Protein 7ZRZ (pdb70)

Foldseek 3Di:
DAEWEFFQHWTWDADPVVQVCCCPPLNAHFDADAADPVDRPDDPDHDDITTDDPLRVVVCPPVPNYFYDYDVDGDDQQDDDSRHNLHDDDVSVQVNLVVVVLSVVPWHWDQDPVLPAGIFTWPDDPPPTDTAEGEHGDEPPDDDDPVVVVVSQVSCVVRVHWYWYWYDDPVSDIDIDIDYDDDD/DCVVVVVVVCVVQVVDQWDWDADDPQPAGIFTAHDDDHDPQGEETEHEWEADPPVPGDTPDPDDPVVVVSSQVRQPPHYDFYWYQYVHDTDTDHDDDDVPPPDD/DPDDDDQQDDDDDDDDDPPVVVVVSVVVNVVSPVVVVPDDDDDDPVQAWEWEDDVVVQKIWGDDDADPCVQQFWDDDPRTTIHHLLRVLLCVVVPRYFYAYPNHGDDNPVSCVVQADPVGPHDQVSLVVNVLVVVQWRWAADDLCCAWGIFIADNVCSVPAHPVDRDDTQETENEDEDPDDDDDPVVVVVRVVSRPPHWYKYWYAYPNDIDIDTDDDDPD/DCPQVVQVVLVVVCCCPPVNFPAFDWDDDVPLPWIWRWGGRDPPDAIATETEDEPVDDDDVVSVVVVQVVQCVVRVDPPDWGKHKYWYADPVSDIDIDMDTDDDPDPDD

Structure (mmCIF, N/CA/C/O backbone):
data_7ZRZ
#
_entry.id   7ZRZ
#
_cell.length_a   1.00
_cell.length_b   1.00
_cell.length_c   1.00
_cell.angle_alpha   90.00
_cell.angle_beta   90.00
_cell.angle_gamma   90.00
#
_symmetry.space_group_name_H-M   'P 1'
#
loop_
_entity.id
_entity.type
_entity.pdbx_description
1 polymer 'tRNA-splicing endonuclease subunit Sen34'
2 polymer 'tRNA-splicing endonuclease subunit Sen2'
3 polymer 'tRNA-splicing endonuclease subunit Sen54'
4 polymer 'tRNA-splicing endonuclease subunit Sen15'
5 polymer 'pre-tRNA Arg TCT 3-2'
#
loop_
_atom_site.group_PDB
_atom_site.id
_atom_site.type_symbol
_atom_site.label_atom_id
_atom_site.label_alt_id
_atom_site.label_comp_id
_atom_site.label_asym_id
_atom_site.label_entity_id
_atom_site.label_seq_id
_atom_site.pdbx_PDB_ins_code
_atom_site.Cartn_x
_atom_site.Cartn_y
_atom_site.Cartn_z
_atom_site.occupancy
_atom_site.B_iso_or_equiv
_atom_site.auth_seq_id
_atom_site.auth_comp_id
_atom_site.auth_asym_id
_atom_site.auth_atom_id
_atom_site.pdbx_PDB_model_num
ATOM 1 N N . MET A 1 1 ? 187.40200 152.88100 140.67900 1.000 37.32741 1 MET AP1 N 1
ATOM 2 C CA . MET A 1 1 ? 186.53400 151.73900 140.41900 1.000 37.32741 1 MET AP1 CA 1
ATOM 3 C C . MET A 1 1 ? 185.58500 151.49500 141.58500 1.000 37.32741 1 MET AP1 C 1
ATOM 4 O O . MET A 1 1 ? 185.98000 150.95700 142.61900 1.000 37.32741 1 MET AP1 O 1
ATOM 9 N N . LEU A 1 2 ? 184.32900 151.89500 141.41000 1.000 30.79622 2 LEU AP1 N 1
ATOM 10 C CA . LEU A 1 2 ? 183.31500 151.70500 142.43200 1.000 30.79622 2 LEU AP1 CA 1
ATOM 11 C C . LEU A 1 2 ? 182.89000 150.23900 142.49200 1.000 30.79622 2 LEU AP1 C 1
ATOM 12 O O . LEU A 1 2 ? 183.13600 149.45500 141.57200 1.000 30.79622 2 LEU AP1 O 1
ATOM 17 N N . VAL A 1 3 ? 182.24500 149.87300 143.59600 1.000 25.58458 3 VAL AP1 N 1
ATOM 18 C CA . VAL A 1 3 ? 181.88500 148.48900 143.87800 1.000 25.58458 3 VAL AP1 CA 1
ATOM 19 C C . VAL A 1 3 ? 180.37300 148.32900 143.78200 1.000 25.58458 3 VAL AP1 C 1
ATOM 20 O O . VAL A 1 3 ? 179.61200 149.18000 144.25700 1.000 25.58458 3 VAL AP1 O 1
ATOM 24 N N . VAL A 1 4 ? 179.94400 147.24500 143.14000 1.000 25.01942 4 VAL AP1 N 1
ATOM 25 C CA . VAL A 1 4 ? 178.53600 146.89000 143.01200 1.000 25.01942 4 VAL AP1 CA 1
ATOM 26 C C . VAL A 1 4 ? 178.36500 145.47300 143.53800 1.000 25.01942 4 VAL AP1 C 1
ATOM 27 O O . VAL A 1 4 ? 179.12300 144.57300 143.16100 1.000 25.01942 4 VAL AP1 O 1
ATOM 31 N N . GLU A 1 5 ? 177.37900 145.27500 144.41100 1.000 26.69005 5 GLU AP1 N 1
ATOM 32 C CA . GLU A 1 5 ? 177.12200 143.97600 145.03100 1.000 26.69005 5 GLU AP1 CA 1
ATOM 33 C C . GLU A 1 5 ? 176.03000 143.26700 144.23800 1.000 26.69005 5 GLU AP1 C 1
ATOM 34 O O . GLU A 1 5 ? 174.85100 143.61400 144.33700 1.000 26.69005 5 GLU AP1 O 1
ATOM 40 N N . VAL A 1 6 ? 176.42400 142.26400 143.45700 1.000 27.09329 6 VAL AP1 N 1
ATOM 41 C CA . VAL A 1 6 ? 175.49700 141.46000 142.66900 1.000 27.09329 6 VAL AP1 CA 1
ATOM 42 C C . VAL A 1 6 ? 175.34700 140.10100 143.34200 1.000 27.09329 6 VAL AP1 C 1
ATOM 43 O O . VAL A 1 6 ? 176.34200 139.46400 143.70700 1.000 27.09329 6 VAL AP1 O 1
ATOM 47 N N . ALA A 1 7 ? 174.09900 139.67700 143.53400 1.000 28.57397 7 ALA AP1 N 1
ATOM 48 C CA . ALA A 1 7 ? 173.80100 138.41300 144.19400 1.000 28.57397 7 ALA AP1 CA 1
ATOM 49 C C . ALA A 1 7 ? 172.34000 138.07700 143.95100 1.000 28.57397 7 ALA AP1 C 1
ATOM 50 O O . ALA A 1 7 ? 171.47500 138.94100 144.11300 1.000 28.57397 7 ALA AP1 O 1
ATOM 52 N N . ASN A 1 8 ? 172.07200 136.83000 143.56300 1.000 28.99882 8 ASN AP1 N 1
ATOM 53 C CA . ASN A 1 8 ? 170.71400 136.35300 143.29600 1.000 28.99882 8 ASN AP1 CA 1
ATOM 54 C C . ASN A 1 8 ? 170.03200 137.16000 142.19500 1.000 28.99882 8 ASN AP1 C 1
ATOM 55 O O . ASN A 1 8 ? 168.80700 137.29900 142.18200 1.000 28.99882 8 ASN AP1 O 1
ATOM 60 N N . GLY A 1 9 ? 170.81600 137.69600 141.26100 1.000 27.61936 9 GLY AP1 N 1
ATOM 61 C CA . GLY A 1 9 ? 170.25600 138.39000 140.11900 1.000 27.61936 9 GLY AP1 CA 1
ATOM 62 C C . GLY A 1 9 ? 169.83500 139.82100 140.35500 1.000 27.61936 9 GLY AP1 C 1
ATOM 63 O O . GLY A 1 9 ? 169.10000 140.37800 139.53500 1.000 27.61936 9 GLY AP1 O 1
ATOM 64 N N . ARG A 1 10 ? 170.27000 140.43900 141.45100 1.000 20.98102 10 ARG AP1 N 1
ATOM 65 C CA . ARG A 1 10 ? 169.95200 141.83000 141.74000 1.000 20.98102 10 ARG AP1 CA 1
ATOM 66 C C . ARG A 1 10 ? 171.23800 142.59800 142.00100 1.000 20.98102 10 ARG AP1 C 1
ATOM 67 O O . ARG A 1 10 ? 172.18000 142.06600 142.59500 1.000 20.98102 10 ARG AP1 O 1
ATOM 75 N N . SER A 1 11 ? 171.27400 143.84900 141.54700 1.000 15.60069 11 SER AP1 N 1
ATOM 76 C CA . SER A 1 11 ? 172.42600 144.72400 141.72200 1.000 15.60069 11 SER AP1 CA 1
ATOM 77 C C . SER A 1 11 ? 172.00600 145.91600 142.56800 1.000 15.60069 11 SER AP1 C 1
ATOM 78 O O . SER A 1 11 ? 171.09000 146.65300 142.19300 1.000 15.60069 11 SER AP1 O 1
ATOM 81 N N . LEU A 1 12 ? 172.67800 146.10700 143.70100 1.000 9.71199 12 LEU AP1 N 1
ATOM 82 C CA . LEU A 1 12 ? 172.35600 147.17700 144.63300 1.000 9.71199 12 LEU AP1 CA 1
ATOM 83 C C . LEU A 1 12 ? 173.60900 147.98000 144.94700 1.000 9.71199 12 LEU AP1 C 1
ATOM 84 O O . LEU A 1 12 ? 174.69900 147.41800 145.07900 1.000 9.71199 12 LEU AP1 O 1
ATOM 89 N N . VAL A 1 13 ? 173.44600 149.29500 145.06300 1.000 6.13508 13 VAL AP1 N 1
ATOM 90 C CA . VAL A 1 13 ? 174.52900 150.20700 145.41000 1.000 6.13508 13 VAL AP1 CA 1
ATOM 91 C C . VAL A 1 13 ? 174.20600 150.82200 146.76400 1.000 6.13508 13 VAL AP1 C 1
ATOM 92 O O . VAL A 1 13 ? 173.12900 151.39900 146.94600 1.000 6.13508 13 VAL AP1 O 1
ATOM 96 N N . TRP A 1 14 ? 175.13700 150.70000 147.70800 1.000 5.87315 14 TRP AP1 N 1
ATOM 97 C CA . TRP A 1 14 ? 174.89700 151.09900 149.08900 1.000 5.87315 14 TRP AP1 CA 1
ATOM 98 C C . TRP A 1 14 ? 175.58800 152.39100 149.49300 1.000 5.87315 14 TRP AP1 C 1
ATOM 99 O O . TRP A 1 14 ? 175.08500 153.08900 150.37400 1.000 5.87315 14 TRP AP1 O 1
ATOM 110 N N . GLY A 1 15 ? 176.72100 152.72400 148.88400 1.000 6.67011 15 GLY AP1 N 1
ATOM 111 C CA . GLY A 1 15 ? 177.40000 153.96000 149.22900 1.000 6.67011 15 GLY AP1 CA 1
ATOM 112 C C . GLY A 1 15 ? 176.65500 155.17000 148.69300 1.000 6.67011 15 GLY AP1 C 1
ATOM 113 O O . GLY A 1 15 ? 176.10100 155.15000 147.59400 1.000 6.67011 15 GLY AP1 O 1
ATOM 114 N N . ALA A 1 16 ? 176.64700 156.24000 149.48700 1.000 11.90029 16 ALA AP1 N 1
ATOM 115 C CA . ALA A 1 16 ? 175.94800 157.45700 149.09500 1.000 11.90029 16 ALA AP1 CA 1
ATOM 116 C C . ALA A 1 16 ? 176.76900 158.34100 148.16900 1.000 11.90029 16 ALA AP1 C 1
ATOM 117 O O . ALA A 1 16 ? 176.20600 159.24100 147.53900 1.000 11.90029 16 ALA AP1 O 1
ATOM 119 N N . GLU A 1 17 ? 178.07900 158.11000 148.07100 1.000 15.88751 17 GLU AP1 N 1
ATOM 120 C CA . GLU A 1 17 ? 178.93200 158.89900 147.19300 1.000 15.88751 17 GLU AP1 CA 1
ATOM 121 C C . GLU A 1 17 ? 179.21800 158.21800 145.86300 1.000 15.88751 17 GLU AP1 C 1
ATOM 122 O O . GLU A 1 17 ? 179.62100 158.89700 144.91400 1.000 15.88751 17 GLU AP1 O 1
ATOM 128 N N . ALA A 1 18 ? 179.03300 156.90000 145.77600 1.000 12.79560 18 ALA AP1 N 1
ATOM 129 C CA . ALA A 1 18 ? 179.13500 156.21500 144.49400 1.000 12.79560 18 ALA AP1 CA 1
ATOM 130 C C . ALA A 1 18 ? 177.90500 156.45300 143.63000 1.000 12.79560 18 ALA AP1 C 1
ATOM 131 O O . ALA A 1 18 ? 178.00300 156.42300 142.40000 1.000 12.79560 18 ALA AP1 O 1
ATOM 133 N N . VAL A 1 19 ? 176.74700 156.67600 144.25300 1.000 10.56884 19 VAL AP1 N 1
ATOM 134 C CA . VAL A 1 19 ? 175.53700 156.99100 143.50100 1.000 10.56884 19 VAL AP1 CA 1
ATOM 135 C C . VAL A 1 19 ? 175.67000 158.34800 142.82000 1.000 10.56884 19 VAL AP1 C 1
ATOM 136 O O . VAL A 1 19 ? 175.25700 158.52300 141.66700 1.000 10.56884 19 VAL AP1 O 1
ATOM 140 N N . GLN A 1 20 ? 176.24200 159.32900 143.52000 1.000 12.72806 20 GLN AP1 N 1
ATOM 141 C CA . GLN A 1 20 ? 176.40600 160.65800 142.94100 1.000 12.72806 20 GLN AP1 CA 1
ATOM 142 C C . GLN A 1 20 ? 177.34200 160.63000 141.74000 1.000 12.72806 20 GLN AP1 C 1
ATOM 143 O O . GLN A 1 20 ? 177.09000 161.30000 140.73300 1.000 12.72806 20 GLN AP1 O 1
ATOM 149 N N . ALA A 1 21 ? 178.43100 159.86400 141.82800 1.000 11.06595 21 ALA AP1 N 1
ATOM 150 C CA . ALA A 1 21 ? 179.37400 159.78300 140.72000 1.000 11.06595 21 ALA AP1 CA 1
ATOM 151 C C . ALA A 1 21 ? 178.80300 159.03400 139.52400 1.000 11.06595 21 ALA AP1 C 1
ATOM 152 O O . ALA A 1 21 ? 179.29200 159.21900 138.40600 1.000 11.06595 21 ALA AP1 O 1
ATOM 154 N N . LEU A 1 22 ? 177.79100 158.19200 139.73100 1.000 10.18199 22 LEU AP1 N 1
ATOM 155 C CA . LEU A 1 22 ? 177.17100 157.49700 138.61000 1.000 10.18199 22 LEU AP1 CA 1
ATOM 156 C C . LEU A 1 22 ? 176.28000 158.42600 137.79800 1.000 10.18199 22 LEU AP1 C 1
ATOM 157 O O . LEU A 1 22 ? 176.25100 158.34000 136.56600 1.000 10.18199 22 LEU AP1 O 1
ATOM 162 N N . ARG A 1 23 ? 175.54300 159.31600 138.46800 1.000 10.66029 23 ARG AP1 N 1
ATOM 163 C CA . ARG A 1 23 ? 174.57500 160.16100 137.77500 1.000 10.66029 23 ARG AP1 CA 1
ATOM 164 C C . ARG A 1 23 ? 175.24600 161.27900 136.98700 1.000 10.66029 23 ARG AP1 C 1
ATOM 165 O O . ARG A 1 23 ? 174.85200 161.56100 135.85100 1.000 10.66029 23 ARG AP1 O 1
ATOM 173 N N . GLU A 1 24 ? 176.25400 161.92500 137.56600 1.000 12.35164 24 GLU AP1 N 1
ATOM 174 C CA . GLU A 1 24 ? 176.88400 163.07200 136.92500 1.000 12.35164 24 GLU AP1 CA 1
ATOM 175 C C . GLU A 1 24 ? 177.90600 162.68800 135.86600 1.000 12.35164 24 GLU AP1 C 1
ATOM 176 O O . GLU A 1 24 ? 178.03000 163.39100 134.85700 1.000 12.35164 24 GLU AP1 O 1
ATOM 182 N N . ARG A 1 25 ? 178.64100 161.59700 136.06600 1.000 12.64163 25 ARG AP1 N 1
ATOM 183 C CA . ARG A 1 25 ? 179.76300 161.28700 135.19000 1.000 12.64163 25 ARG AP1 CA 1
ATOM 184 C C . ARG A 1 25 ? 179.38500 160.35900 134.04400 1.000 12.64163 25 ARG AP1 C 1
ATOM 185 O O . ARG A 1 25 ? 179.81800 160.58000 132.90800 1.000 12.64163 25 ARG AP1 O 1
ATOM 193 N N . LEU A 1 26 ? 178.59200 159.32300 134.30700 1.000 12.29594 26 LEU AP1 N 1
ATOM 194 C CA . LEU A 1 26 ? 178.25300 158.34100 133.28600 1.000 12.29594 26 LEU AP1 CA 1
ATOM 195 C C . LEU A 1 26 ? 176.80500 158.41800 132.82400 1.000 12.29594 26 LEU AP1 C 1
ATOM 196 O O . LEU A 1 26 ? 176.41600 157.65200 131.93600 1.000 12.29594 26 LEU AP1 O 1
ATOM 201 N N . GLY A 1 27 ? 176.00100 159.30700 133.39800 1.000 9.63453 27 GLY AP1 N 1
ATOM 202 C CA . GLY A 1 27 ? 174.63200 159.48000 132.93700 1.000 9.63453 27 GLY AP1 CA 1
ATOM 203 C C . GLY A 1 27 ? 173.76500 158.24800 133.07100 1.000 9.63453 27 GLY AP1 C 1
ATOM 204 O O . GLY A 1 27 ? 172.99600 157.93100 132.15600 1.000 9.63453 27 GLY AP1 O 1
ATOM 205 N N . VAL A 1 28 ? 173.87800 157.53900 134.19100 1.000 9.93350 28 VAL AP1 N 1
ATOM 206 C CA . VAL A 1 28 ? 173.05600 156.37100 134.48300 1.000 9.93350 28 VAL AP1 CA 1
ATOM 207 C C . VAL A 1 28 ? 172.29300 156.63900 135.77100 1.000 9.93350 28 VAL AP1 C 1
ATOM 208 O O . VAL A 1 28 ? 172.89700 156.96800 136.79800 1.000 9.93350 28 VAL AP1 O 1
ATOM 212 N N . GLY A 1 29 ? 170.97200 156.50500 135.71400 1.000 12.61299 29 GLY AP1 N 1
ATOM 213 C CA . GLY A 1 29 ? 170.11700 156.68400 136.86400 1.000 12.61299 29 GLY AP1 CA 1
ATOM 214 C C . GLY A 1 29 ? 169.77000 155.37000 137.53000 1.000 12.61299 29 GLY AP1 C 1
ATOM 215 O O . GLY A 1 29 ? 170.48800 154.37100 137.41900 1.000 12.61299 29 GLY AP1 O 1
ATOM 216 N N . GLY A 1 30 ? 168.64600 155.37100 138.23300 1.000 11.54597 30 GLY AP1 N 1
ATOM 217 C CA . GLY A 1 30 ? 168.18800 154.17000 138.90100 1.000 11.54597 30 GLY AP1 CA 1
ATOM 218 C C . GLY A 1 30 ? 167.04900 154.49000 139.83700 1.000 11.54597 30 GLY AP1 C 1
ATOM 219 O O . GLY A 1 30 ? 166.70700 155.65300 140.07200 1.000 11.54597 30 GLY AP1 O 1
ATOM 220 N N . ARG A 1 31 ? 166.46500 153.42800 140.38100 1.000 9.10927 31 ARG AP1 N 1
ATOM 221 C CA . ARG A 1 31 ? 165.32400 153.52700 141.27900 1.000 9.10927 31 ARG AP1 CA 1
ATOM 222 C C . ARG A 1 31 ? 165.74600 153.16100 142.69400 1.000 9.10927 31 ARG AP1 C 1
ATOM 223 O O . ARG A 1 31 ? 166.38500 152.12600 142.90800 1.000 9.10927 31 ARG AP1 O 1
ATOM 231 N N . THR A 1 32 ? 165.38700 154.01000 143.65300 1.000 9.11940 32 THR AP1 N 1
ATOM 232 C CA . THR A 1 32 ? 165.63200 153.72000 145.05800 1.000 9.11940 32 THR AP1 CA 1
ATOM 233 C C . THR A 1 32 ? 164.55700 152.78400 145.59800 1.000 9.11940 32 THR AP1 C 1
ATOM 234 O O . THR A 1 32 ? 163.36600 152.96200 145.32900 1.000 9.11940 32 THR AP1 O 1
ATOM 238 N N . VAL A 1 33 ? 164.98400 151.78300 146.36300 1.000 8.16000 33 VAL AP1 N 1
ATOM 239 C CA . VAL A 1 33 ? 164.07700 150.76200 146.87500 1.000 8.16000 33 VAL AP1 CA 1
ATOM 240 C C . VAL A 1 33 ? 164.03000 150.71000 148.39400 1.000 8.16000 33 VAL AP1 C 1
ATOM 241 O O . VAL A 1 33 ? 163.19600 149.97500 148.94300 1.000 8.16000 33 VAL AP1 O 1
ATOM 245 N N . GLY A 1 34 ? 164.87500 151.45500 149.09200 1.000 10.75760 34 GLY AP1 N 1
ATOM 246 C CA . GLY A 1 34 ? 164.90900 151.42400 150.53900 1.000 10.75760 34 GLY AP1 CA 1
ATOM 247 C C . GLY A 1 34 ? 163.80500 152.25900 151.15400 1.000 10.75760 34 GLY AP1 C 1
ATOM 248 O O . GLY A 1 34 ? 162.83200 152.63900 150.50000 1.000 10.75760 34 GLY AP1 O 1
ATOM 249 N N . ALA A 1 35 ? 163.96100 152.53500 152.44500 1.000 15.02398 35 ALA AP1 N 1
ATOM 250 C CA . ALA A 1 35 ? 163.02100 153.35700 153.19200 1.000 15.02398 35 ALA AP1 CA 1
ATOM 251 C C . ALA A 1 35 ? 163.76400 154.52900 153.81400 1.000 15.02398 35 ALA AP1 C 1
ATOM 252 O O . ALA A 1 35 ? 164.86400 154.36100 154.34800 1.000 15.02398 35 ALA AP1 O 1
ATOM 254 N N . LEU A 1 36 ? 163.16400 155.71300 153.74000 1.000 17.73548 36 LEU AP1 N 1
ATOM 255 C CA . LEU A 1 36 ? 163.79700 156.89600 154.30500 1.000 17.73548 36 LEU AP1 CA 1
ATOM 256 C C . LEU A 1 36 ? 163.93900 156.73900 155.81400 1.000 17.73548 36 LEU AP1 C 1
ATOM 257 O O . LEU A 1 36 ? 162.96600 156.37600 156.48800 1.000 17.73548 36 LEU AP1 O 1
ATOM 262 N N . PRO A 1 37 ? 165.12200 156.98500 156.37900 1.000 22.51148 37 PRO AP1 N 1
ATOM 263 C CA . PRO A 1 37 ? 165.24400 156.96800 157.84500 1.000 22.51148 37 PRO AP1 CA 1
ATOM 264 C C . PRO A 1 37 ? 164.36500 157.99900 158.52800 1.000 22.51148 37 PRO AP1 C 1
ATOM 265 O O . PRO A 1 37 ? 163.86500 157.74400 159.63000 1.000 22.51148 37 PRO AP1 O 1
ATOM 269 N N . ARG A 1 38 ? 164.16400 159.16100 157.90300 1.000 26.44443 38 ARG AP1 N 1
ATOM 270 C CA . ARG A 1 38 ? 163.37300 160.21700 158.52500 1.000 26.44443 38 ARG AP1 CA 1
ATOM 271 C C . ARG A 1 38 ? 161.88100 159.90600 158.48300 1.000 26.44443 38 ARG AP1 C 1
ATOM 272 O O . ARG A 1 38 ? 161.16900 160.11800 159.47200 1.000 26.44443 38 ARG AP1 O 1
ATOM 280 N N . GLY A 1 39 ? 161.39100 159.39800 157.35500 1.000 22.51130 39 GLY AP1 N 1
ATOM 281 C CA . GLY A 1 39 ? 159.97000 159.27700 157.12400 1.000 22.51130 39 GLY AP1 CA 1
ATOM 282 C C . GLY A 1 39 ? 159.47700 157.88200 156.78400 1.000 22.51130 39 GLY AP1 C 1
ATOM 283 O O . GLY A 1 39 ? 158.68800 157.70800 155.85000 1.000 22.51130 39 GLY AP1 O 1
ATOM 284 N N . PRO A 1 40 ? 159.92800 156.85200 157.51600 1.000 21.09519 40 PRO AP1 N 1
ATOM 285 C CA . PRO A 1 40 ? 159.65300 155.47800 157.07500 1.000 21.09519 40 PRO AP1 CA 1
ATOM 286 C C . PRO A 1 40 ? 158.21300 155.03600 157.29800 1.000 21.09519 40 PRO AP1 C 1
ATOM 287 O O . PRO A 1 40 ? 157.96800 153.95200 157.83300 1.000 21.09519 40 PRO AP1 O 1
ATOM 291 N N . ARG A 1 41 ? 157.25200 155.86900 156.88300 1.000 20.64990 41 ARG AP1 N 1
ATOM 292 C CA . ARG A 1 41 ? 155.84200 155.49800 156.90000 1.000 20.64990 41 ARG AP1 CA 1
ATOM 293 C C . ARG A 1 41 ? 155.12900 155.96200 155.63600 1.000 20.64990 41 ARG AP1 C 1
ATOM 294 O O . ARG A 1 41 ? 153.89400 156.01800 155.61400 1.000 20.64990 41 ARG AP1 O 1
ATOM 302 N N . GLN A 1 42 ? 155.87500 156.29500 154.58800 1.000 20.00419 42 GLN AP1 N 1
ATOM 303 C CA . GLN A 1 42 ? 155.33100 156.81600 153.34600 1.000 20.00419 42 GLN AP1 CA 1
ATOM 304 C C . GLN A 1 42 ? 155.84900 155.98100 152.18400 1.000 20.00419 42 GLN AP1 C 1
ATOM 305 O O . GLN A 1 42 ? 156.77400 155.17800 152.32700 1.000 20.00419 42 GLN AP1 O 1
ATOM 311 N N . ASN A 1 43 ? 155.24200 156.18500 151.01300 1.000 16.76505 43 ASN AP1 N 1
ATOM 312 C CA . ASN A 1 43 ? 155.63900 155.47300 149.80500 1.000 16.76505 43 ASN AP1 CA 1
ATOM 313 C C . ASN A 1 43 ? 155.99300 156.42600 148.66900 1.000 16.76505 43 ASN AP1 C 1
ATOM 314 O O . ASN A 1 43 ? 156.01700 156.01100 147.50700 1.000 16.76505 43 ASN AP1 O 1
ATOM 319 N N . SER A 1 44 ? 156.27000 157.69400 148.97800 1.000 14.98931 44 SER AP1 N 1
ATOM 320 C CA . SER A 1 44 ? 156.55300 158.69400 147.95200 1.000 14.98931 44 SER AP1 CA 1
ATOM 321 C C . SER A 1 44 ? 158.05100 158.83000 147.69200 1.000 14.98931 44 SER AP1 C 1
ATOM 322 O O . SER A 1 44 ? 158.50900 158.65100 146.56000 1.000 14.98931 44 SER AP1 O 1
ATOM 325 N N . ARG A 1 45 ? 158.82100 159.14800 148.72900 1.000 16.41997 45 ARG AP1 N 1
ATOM 326 C CA . ARG A 1 45 ? 160.26400 159.31500 148.62500 1.000 16.41997 45 ARG AP1 CA 1
ATOM 327 C C . ARG A 1 45 ? 160.95700 158.21000 149.40900 1.000 16.41997 45 ARG AP1 C 1
ATOM 328 O O . ARG A 1 45 ? 160.65700 157.99800 150.58700 1.000 16.41997 45 ARG AP1 O 1
ATOM 336 N N . LEU A 1 46 ? 161.88000 157.51400 148.75600 1.000 13.79965 46 LEU AP1 N 1
ATOM 337 C CA . LEU A 1 46 ? 162.58600 156.37900 149.33400 1.000 13.79965 46 LEU AP1 CA 1
ATOM 338 C C . LEU A 1 46 ? 164.08600 156.66600 149.37200 1.000 13.79965 46 LEU AP1 C 1
ATOM 339 O O . LEU A 1 46 ? 164.55400 157.70800 148.90900 1.000 13.79965 46 LEU AP1 O 1
ATOM 344 N N . GLY A 1 47 ? 164.84200 155.72800 149.94000 1.000 10.71739 47 GLY AP1 N 1
ATOM 345 C CA . GLY A 1 47 ? 166.27100 155.91600 150.11900 1.000 10.71739 47 GLY AP1 CA 1
ATOM 346 C C . GLY A 1 47 ? 167.12300 154.77400 149.60200 1.000 10.71739 47 GLY AP1 C 1
ATOM 347 O O . GLY A 1 47 ? 166.67200 153.97800 148.77400 1.000 10.71739 47 GLY AP1 O 1
ATOM 348 N N . LEU A 1 48 ? 168.36100 154.68600 150.08200 1.000 5.70320 48 LEU AP1 N 1
ATOM 349 C CA . LEU A 1 48 ? 169.26900 153.64300 149.63600 1.000 5.70320 48 LEU AP1 CA 1
ATOM 350 C C . LEU A 1 48 ? 168.78500 152.27600 150.11800 1.000 5.70320 48 LEU AP1 C 1
ATOM 351 O O . LEU A 1 48 ? 168.10600 152.17800 151.14300 1.000 5.70320 48 LEU AP1 O 1
ATOM 356 N N . PRO A 1 49 ? 169.12800 151.19000 149.40000 1.000 5.56665 49 PRO AP1 N 1
ATOM 357 C CA . PRO A 1 49 ? 169.99100 151.07600 148.21800 1.000 5.56665 49 PRO AP1 CA 1
ATOM 358 C C . PRO A 1 49 ? 169.32900 151.47800 146.90100 1.000 5.56665 49 PRO AP1 C 1
ATOM 359 O O . PRO A 1 49 ? 168.12100 151.69600 146.84500 1.000 5.56665 49 PRO AP1 O 1
ATOM 363 N N . LEU A 1 50 ? 170.13500 151.56900 145.84900 1.000 5.54863 50 LEU AP1 N 1
ATOM 364 C CA . LEU A 1 50 ? 169.66900 151.91100 144.51400 1.000 5.54863 50 LEU AP1 CA 1
ATOM 365 C C . LEU A 1 50 ? 169.70900 150.66300 143.64400 1.000 5.54863 50 LEU AP1 C 1
ATOM 366 O O . LEU A 1 50 ? 170.71900 149.95300 143.61900 1.000 5.54863 50 LEU AP1 O 1
ATOM 371 N N . LEU A 1 51 ? 168.61200 150.39900 142.94000 1.000 7.37074 51 LEU AP1 N 1
ATOM 372 C CA . LEU A 1 51 ? 168.48200 149.20300 142.11900 1.000 7.37074 51 LEU AP1 CA 1
ATOM 373 C C . LEU A 1 51 ? 168.91300 149.50300 140.68900 1.000 7.37074 51 LEU AP1 C 1
ATOM 374 O O . LEU A 1 51 ? 168.45200 150.47600 140.08600 1.000 7.37074 51 LEU AP1 O 1
ATOM 379 N N . LEU A 1 52 ? 169.79600 148.66600 140.15300 1.000 11.47405 52 LEU AP1 N 1
ATOM 380 C CA . LEU A 1 52 ? 170.29200 148.80200 138.79100 1.000 11.47405 52 LEU AP1 CA 1
ATOM 381 C C . LEU A 1 52 ? 169.67300 147.73300 137.90100 1.000 11.47405 52 LEU AP1 C 1
ATOM 382 O O . LEU A 1 52 ? 169.56100 146.57000 138.29900 1.000 11.47405 52 LEU AP1 O 1
ATOM 387 N N . MET A 1 53 ? 169.27100 148.13200 136.69700 1.000 14.98495 53 MET AP1 N 1
ATOM 388 C CA . MET A 1 53 ? 168.80400 147.17600 135.71100 1.000 14.98495 53 MET AP1 CA 1
ATOM 389 C C . MET A 1 53 ? 169.97100 146.31700 135.22700 1.000 14.98495 53 MET AP1 C 1
ATOM 390 O O . MET A 1 53 ? 171.12900 146.73400 135.29500 1.000 14.98495 53 MET AP1 O 1
ATOM 395 N N . PRO A 1 54 ? 169.69100 145.10100 134.74900 1.000 17.77446 54 PRO AP1 N 1
ATOM 396 C CA . PRO A 1 54 ? 170.78500 144.25500 134.23700 1.000 17.77446 54 PRO AP1 CA 1
ATOM 397 C C . PRO A 1 54 ? 171.56900 144.89200 133.10100 1.000 17.77446 54 PRO AP1 C 1
ATOM 398 O O . PRO A 1 54 ? 172.79400 144.72800 133.02900 1.000 17.77446 54 PRO AP1 O 1
ATOM 402 N N . GLU A 1 55 ? 170.89300 145.62000 132.20900 1.000 17.35989 55 GLU AP1 N 1
ATOM 403 C CA . GLU A 1 55 ? 171.59700 146.30400 131.12900 1.000 17.35989 55 GLU AP1 CA 1
ATOM 404 C C . GLU A 1 55 ? 172.53200 147.37400 131.67500 1.000 17.35989 55 GLU AP1 C 1
ATOM 405 O O . GLU A 1 55 ? 173.66500 147.51900 131.20200 1.000 17.35989 55 GLU AP1 O 1
ATOM 411 N N . GLU A 1 56 ? 172.07600 148.13100 132.67500 1.000 17.09153 56 GLU AP1 N 1
ATOM 412 C CA . GLU A 1 56 ? 172.93800 149.13100 133.29500 1.000 17.09153 56 GLU AP1 CA 1
ATOM 413 C C . GLU A 1 56 ? 174.14200 148.48000 133.96600 1.000 17.09153 56 GLU AP1 C 1
ATOM 414 O O . GLU A 1 56 ? 175.26800 148.97900 133.85700 1.000 17.09153 56 GLU AP1 O 1
ATOM 420 N N . ALA A 1 57 ? 173.92500 147.36300 134.66400 1.000 18.73756 57 ALA AP1 N 1
ATOM 421 C CA . ALA A 1 57 ? 175.03400 146.67500 135.31500 1.000 18.73756 57 ALA AP1 CA 1
ATOM 422 C C . ALA A 1 57 ? 176.05400 146.19000 134.29500 1.000 18.73756 57 ALA AP1 C 1
ATOM 423 O O . ALA A 1 57 ? 177.26400 146.34400 134.49500 1.000 18.73756 57 ALA AP1 O 1
ATOM 425 N N . ARG A 1 58 ? 175.58600 145.61800 133.18400 1.000 20.98902 58 ARG AP1 N 1
ATOM 426 C CA . ARG A 1 58 ? 176.50900 145.15500 132.15300 1.000 20.98902 58 ARG AP1 CA 1
ATOM 427 C C . ARG A 1 58 ? 177.26300 146.31900 131.51500 1.000 20.98902 58 ARG AP1 C 1
ATOM 428 O O . ARG A 1 58 ? 178.45900 146.20300 131.22000 1.000 20.98902 58 ARG AP1 O 1
ATOM 436 N N . LEU A 1 59 ? 176.57900 147.44400 131.28300 1.000 17.46715 59 LEU AP1 N 1
ATOM 437 C CA . LEU A 1 59 ? 177.23900 148.60200 130.68700 1.000 17.46715 59 LEU AP1 CA 1
ATOM 438 C C . LEU A 1 59 ? 178.31600 149.16400 131.60500 1.000 17.46715 59 LEU AP1 C 1
ATOM 439 O O . LEU A 1 59 ? 179.39800 149.54400 131.14400 1.000 17.46715 59 LEU AP1 O 1
ATOM 444 N N . LEU A 1 60 ? 178.03100 149.24500 132.90700 1.000 20.23244 60 LEU AP1 N 1
ATOM 445 C CA . LEU A 1 60 ? 179.06000 149.65200 133.86200 1.000 20.23244 60 LEU AP1 CA 1
ATOM 446 C C . LEU A 1 60 ? 180.20900 148.65200 133.90800 1.000 20.23244 60 LEU AP1 C 1
ATOM 447 O O . LEU A 1 60 ? 181.37300 149.04200 134.05400 1.000 20.23244 60 LEU AP1 O 1
ATOM 452 N N . ALA A 1 61 ? 179.90600 147.35700 133.79300 1.000 23.47971 61 ALA AP1 N 1
ATOM 453 C CA . ALA A 1 61 ? 180.95500 146.34700 133.88400 1.000 23.47971 61 ALA AP1 CA 1
ATOM 454 C C . ALA A 1 61 ? 181.90000 146.39900 132.68800 1.000 23.47971 61 ALA AP1 C 1
ATOM 455 O O . ALA A 1 61 ? 183.12400 146.38000 132.86100 1.000 23.47971 61 ALA AP1 O 1
ATOM 457 N N . GLU A 1 62 ? 181.35800 146.45700 131.46900 1.000 25.78174 62 GLU AP1 N 1
ATOM 458 C CA . GLU A 1 62 ? 182.20000 146.32100 130.28100 1.000 25.78174 62 GLU AP1 CA 1
ATOM 459 C C . GLU A 1 62 ? 183.12900 147.51500 130.09800 1.000 25.78174 62 GLU AP1 C 1
ATOM 460 O O . GLU A 1 62 ? 184.33400 147.34500 129.88100 1.000 25.78174 62 GLU AP1 O 1
ATOM 466 N N . ILE A 1 63 ? 182.59300 148.73700 130.17900 1.000 24.30729 63 ILE AP1 N 1
ATOM 467 C CA . ILE A 1 63 ? 183.37800 149.92100 129.82800 1.000 24.30729 63 ILE AP1 CA 1
ATOM 468 C C . ILE A 1 63 ? 184.42900 150.27100 130.86600 1.000 24.30729 63 ILE AP1 C 1
ATOM 469 O O . ILE A 1 63 ? 185.15400 151.25800 130.68600 1.000 24.30729 63 ILE AP1 O 1
ATOM 474 N N . GLY A 1 64 ? 184.54100 149.49800 131.94300 1.000 26.38124 64 GLY AP1 N 1
ATOM 475 C CA . GLY A 1 64 ? 185.58900 149.71000 132.92100 1.000 26.38124 64 GLY AP1 CA 1
ATOM 476 C C . GLY A 1 64 ? 185.33400 150.87100 133.85600 1.000 26.38124 64 GLY AP1 C 1
ATOM 477 O O . GLY A 1 64 ? 186.11400 151.82700 133.89700 1.000 26.38124 64 GLY AP1 O 1
ATOM 478 N N . ALA A 1 65 ? 184.25000 150.80100 134.60900 1.000 28.26326 65 ALA AP1 N 1
ATOM 479 C CA . ALA A 1 65 ? 183.91700 151.82900 135.58800 1.000 28.26326 65 ALA AP1 CA 1
ATOM 480 C C . ALA A 1 65 ? 183.67600 151.26400 136.97800 1.000 28.26326 65 ALA AP1 C 1
ATOM 481 O O . ALA A 1 65 ? 184.04000 151.90500 137.96600 1.000 28.26326 65 ALA AP1 O 1
ATOM 483 N N . VAL A 1 66 ? 183.07000 150.08000 137.08200 1.000 29.98547 66 VAL AP1 N 1
ATOM 484 C CA . VAL A 1 66 ? 182.83300 149.42300 138.35900 1.000 29.98547 66 VAL AP1 CA 1
ATOM 485 C C . VAL A 1 66 ? 183.27000 147.96900 138.24300 1.000 29.98547 66 VAL AP1 C 1
ATOM 486 O O . VAL A 1 66 ? 183.44600 147.43100 137.14800 1.000 29.98547 66 VAL AP1 O 1
ATOM 490 N N . THR A 1 67 ? 183.45000 147.33600 139.40000 1.000 29.85775 67 THR AP1 N 1
ATOM 491 C CA . THR A 1 67 ? 183.81900 145.92900 139.48400 1.000 29.85775 67 THR AP1 CA 1
ATOM 492 C C . THR A 1 67 ? 182.69400 145.17000 140.17300 1.000 29.85775 67 THR AP1 C 1
ATOM 493 O O . THR A 1 67 ? 182.29500 145.52400 141.28700 1.000 29.85775 67 THR AP1 O 1
ATOM 497 N N . LEU A 1 68 ? 182.18900 144.13100 139.51400 1.000 29.46937 68 LEU AP1 N 1
ATOM 498 C CA . LEU A 1 68 ? 181.13400 143.30800 140.08800 1.000 29.46937 68 LEU AP1 CA 1
ATOM 499 C C . LEU A 1 68 ? 181.73800 142.26600 141.02000 1.000 29.46937 68 LEU AP1 C 1
ATOM 500 O O . LEU A 1 68 ? 182.70000 141.58100 140.65900 1.000 29.46937 68 LEU AP1 O 1
ATOM 505 N N . VAL A 1 69 ? 181.17400 142.14800 142.22000 1.000 30.66706 69 VAL AP1 N 1
ATOM 506 C CA . VAL A 1 69 ? 181.66300 141.21600 143.22700 1.000 30.66706 69 VAL AP1 CA 1
ATOM 507 C C . VAL A 1 69 ? 180.50200 140.36600 143.72100 1.000 30.66706 69 VAL AP1 C 1
ATOM 508 O O . VAL A 1 69 ? 179.34100 140.78500 143.69000 1.000 30.66706 69 VAL AP1 O 1
ATOM 512 N N . SER A 1 70 ? 180.82700 139.16200 144.18200 1.000 32.36596 70 SER AP1 N 1
ATOM 513 C CA . SER A 1 70 ? 179.82100 138.23800 144.67700 1.000 32.36596 70 SER AP1 CA 1
ATOM 514 C C . SER A 1 70 ? 179.43900 138.58300 146.11400 1.000 32.36596 70 SER AP1 C 1
ATOM 515 O O . SER A 1 70 ? 180.06100 139.42200 146.77100 1.000 32.36596 70 SER AP1 O 1
ATOM 518 N N . ALA A 1 71 ? 178.39800 137.92100 146.60100 1.000 33.05502 71 ALA AP1 N 1
ATOM 519 C CA . ALA A 1 71 ? 177.95000 138.14500 147.96800 1.000 33.05502 71 ALA AP1 CA 1
ATOM 520 C C . ALA A 1 71 ? 178.94900 137.54200 148.94800 1.000 33.05502 71 ALA AP1 C 1
ATOM 521 O O . ALA A 1 71 ? 179.24100 136.34200 148.86900 1.000 33.05502 71 ALA AP1 O 1
ATOM 523 N N . PRO A 1 72 ? 179.49500 138.33100 149.88500 1.000 32.70455 72 PRO AP1 N 1
ATOM 524 C CA . PRO A 1 72 ? 180.45000 137.83200 150.87800 1.000 32.70455 72 PRO AP1 CA 1
ATOM 525 C C . PRO A 1 72 ? 179.76800 137.13200 152.05000 1.000 32.70455 72 PRO AP1 C 1
ATOM 526 O O . PRO A 1 72 ? 178.61300 136.72500 151.91500 1.000 32.70455 72 PRO AP1 O 1
ATOM 530 N N . ARG A 1 151 ? 185.32400 138.63600 146.02900 1.000 44.31560 198 ARG AP1 N 1
ATOM 531 C CA . ARG A 1 151 ? 185.82900 137.94600 144.84800 1.000 44.31560 198 ARG AP1 CA 1
ATOM 532 C C . ARG A 1 151 ? 185.14300 138.45200 143.58400 1.000 44.31560 198 ARG AP1 C 1
ATOM 533 O O . ARG A 1 151 ? 183.92200 138.60600 143.55600 1.000 44.31560 198 ARG AP1 O 1
ATOM 541 N N . PRO A 1 152 ? 185.92900 138.71600 142.54100 1.000 40.24458 199 PRO AP1 N 1
ATOM 542 C CA . PRO A 1 152 ? 185.34900 139.21500 141.28900 1.000 40.24458 199 PRO AP1 CA 1
ATOM 543 C C . PRO A 1 152 ? 184.41400 138.19500 140.65800 1.000 40.24458 199 PRO AP1 C 1
ATOM 544 O O . PRO A 1 152 ? 184.59600 136.98200 140.79000 1.000 40.24458 199 PRO AP1 O 1
ATOM 548 N N . LEU A 1 153 ? 183.40100 138.70600 139.96500 1.000 37.07721 200 LEU AP1 N 1
ATOM 549 C CA . LEU A 1 153 ? 182.40800 137.88800 139.28500 1.000 37.07721 200 LEU AP1 CA 1
ATOM 550 C C . LEU A 1 153 ? 182.52000 138.10800 137.78400 1.000 37.07721 200 LEU AP1 C 1
ATOM 551 O O . LEU A 1 153 ? 182.78200 139.22600 137.32900 1.000 37.07721 200 LEU AP1 O 1
ATOM 556 N N . ASP A 1 154 ? 182.32500 137.03900 137.01900 1.000 42.54408 201 ASP AP1 N 1
ATOM 557 C CA . ASP A 1 154 ? 182.37500 137.08900 135.56400 1.000 42.54408 201 ASP AP1 CA 1
ATOM 558 C C . ASP A 1 154 ? 180.95700 136.98500 135.02100 1.000 42.54408 201 ASP AP1 C 1
ATOM 559 O O . ASP A 1 154 ? 180.23700 136.03200 135.33500 1.000 42.54408 201 ASP AP1 O 1
ATOM 564 N N . TRP A 1 155 ? 180.56100 137.96400 134.21200 1.000 39.22121 202 TRP AP1 N 1
ATOM 565 C CA . TRP A 1 155 ? 179.22300 138.01100 133.63900 1.000 39.22121 202 TRP AP1 CA 1
ATOM 566 C C . TRP A 1 155 ? 179.12000 137.28700 132.30300 1.000 39.22121 202 TRP AP1 C 1
ATOM 567 O O . TRP A 1 155 ? 178.02400 137.22000 131.73600 1.000 39.22121 202 TRP AP1 O 1
ATOM 578 N N . ARG A 1 156 ? 180.22300 136.74700 131.78900 1.000 46.62845 203 ARG AP1 N 1
ATOM 579 C CA . ARG A 1 156 ? 180.22200 136.07100 130.49900 1.000 46.62845 203 ARG AP1 CA 1
ATOM 580 C C . ARG A 1 156 ? 179.84300 134.59900 130.59200 1.000 46.62845 203 ARG AP1 C 1
ATOM 581 O O . ARG A 1 156 ? 179.69800 133.94800 129.55200 1.000 46.62845 203 ARG AP1 O 1
ATOM 589 N N . VAL A 1 157 ? 179.67800 134.06100 131.79800 1.000 44.06989 204 VAL AP1 N 1
ATOM 590 C CA . VAL A 1 157 ? 179.31600 132.66400 132.00300 1.000 44.06989 204 VAL AP1 CA 1
ATOM 591 C C . VAL A 1 157 ? 178.05100 132.60900 132.85000 1.000 44.06989 204 VAL AP1 C 1
ATOM 592 O O . VAL A 1 157 ? 177.91800 133.35400 133.82900 1.000 44.06989 204 VAL AP1 O 1
ATOM 596 N N . GLN A 1 158 ? 177.11500 131.75100 132.45500 1.000 43.54307 205 GLN AP1 N 1
ATOM 597 C CA . GLN A 1 158 ? 175.87300 131.59700 133.20000 1.000 43.54307 205 GLN AP1 CA 1
ATOM 598 C C . GLN A 1 158 ? 176.13600 130.87700 134.51700 1.000 43.54307 205 GLN AP1 C 1
ATOM 599 O O . GLN A 1 158 ? 176.84700 129.86800 134.55500 1.000 43.54307 205 GLN AP1 O 1
ATOM 605 N N . SER A 1 159 ? 175.56200 131.39600 135.59600 1.000 42.30230 206 SER AP1 N 1
ATOM 606 C CA . SER A 1 159 ? 175.76600 130.83900 136.92800 1.000 42.30230 206 SER AP1 CA 1
ATOM 607 C C . SER A 1 159 ? 174.49300 131.06600 137.73700 1.000 42.30230 206 SER AP1 C 1
ATOM 608 O O . SER A 1 159 ? 173.43300 131.36600 137.17800 1.000 42.30230 206 SER AP1 O 1
ATOM 611 N N . LYS A 1 160 ? 174.59300 130.91200 139.05900 1.000 37.70787 207 LYS AP1 N 1
ATOM 612 C CA . LYS A 1 160 ? 173.46300 131.20600 139.93200 1.000 37.70787 207 LYS AP1 CA 1
ATOM 613 C C . LYS A 1 160 ? 173.38900 132.68600 140.28700 1.000 37.70787 207 LYS AP1 C 1
ATOM 614 O O . LYS A 1 160 ? 172.30200 133.19600 140.57800 1.000 37.70787 207 LYS AP1 O 1
ATOM 620 N N . ASP A 1 161 ? 174.52400 133.38400 140.27300 1.000 37.04411 208 ASP AP1 N 1
ATOM 621 C CA . ASP A 1 161 ? 174.56000 134.81400 140.54500 1.000 37.04411 208 ASP AP1 CA 1
ATOM 622 C C . ASP A 1 161 ? 174.38500 135.66400 139.29400 1.000 37.04411 208 ASP AP1 C 1
ATOM 623 O O . ASP A 1 161 ? 174.28000 136.89000 139.40800 1.000 37.04411 208 ASP AP1 O 1
ATOM 628 N N . TRP A 1 162 ? 174.35400 135.05200 138.11200 1.000 39.64868 209 TRP AP1 N 1
ATOM 629 C CA . TRP A 1 162 ? 174.20000 135.78700 136.85500 1.000 39.64868 209 TRP AP1 CA 1
ATOM 630 C C . TRP A 1 162 ? 173.54300 134.87700 135.82900 1.000 39.64868 209 TRP AP1 C 1
ATOM 631 O O . TRP A 1 162 ? 174.20600 134.31500 134.95000 1.000 39.64868 209 TRP AP1 O 1
ATOM 642 N N . PRO A 1 163 ? 172.22200 134.70400 135.91400 1.000 37.07069 210 PRO AP1 N 1
ATOM 643 C CA . PRO A 1 163 ? 171.53500 133.81500 134.96900 1.000 37.07069 210 PRO AP1 CA 1
ATOM 644 C C . PRO A 1 163 ? 171.09500 134.52100 133.69700 1.000 37.07069 210 PRO AP1 C 1
ATOM 645 O O . PRO A 1 163 ? 170.27800 133.98900 132.93900 1.000 37.07069 210 PRO AP1 O 1
ATOM 649 N N . HIS A 1 164 ? 171.62400 135.71700 133.45000 1.000 37.07557 211 HIS AP1 N 1
ATOM 650 C CA . HIS A 1 164 ? 171.20600 136.53100 132.31700 1.000 37.07557 211 HIS AP1 CA 1
ATOM 651 C C . HIS A 1 164 ? 171.99400 136.24500 131.04500 1.000 37.07557 211 HIS AP1 C 1
ATOM 652 O O . HIS A 1 164 ? 171.68800 136.83100 130.00200 1.000 37.07557 211 HIS AP1 O 1
ATOM 659 N N . ALA A 1 165 ? 172.98700 135.36400 131.09700 1.000 38.73058 212 ALA AP1 N 1
ATOM 660 C CA . ALA A 1 165 ? 173.82800 135.07800 129.94200 1.000 38.73058 212 ALA AP1 CA 1
ATOM 661 C C . ALA A 1 165 ? 173.21100 133.94900 129.12600 1.000 38.73058 212 ALA AP1 C 1
ATOM 662 O O . ALA A 1 165 ? 172.97600 132.85400 129.64800 1.000 38.73058 212 ALA AP1 O 1
ATOM 664 N N . GLY A 1 166 ? 172.95200 134.21500 127.84800 1.000 38.01067 213 GLY AP1 N 1
ATOM 665 C CA . GLY A 1 166 ? 172.44300 133.19600 126.95100 1.000 38.01067 213 GLY AP1 CA 1
ATOM 666 C C . GLY A 1 166 ? 170.95500 133.28000 126.68300 1.000 38.01067 213 GLY AP1 C 1
ATOM 667 O O . GLY A 1 166 ? 170.28000 132.25000 126.58500 1.000 38.01067 213 GLY AP1 O 1
ATOM 668 N N . ARG A 1 167 ? 170.42800 134.49700 126.56100 1.000 37.48560 214 ARG AP1 N 1
ATOM 669 C CA . ARG A 1 167 ? 169.02500 134.70000 126.24000 1.000 37.48560 214 ARG AP1 CA 1
ATOM 670 C C . ARG A 1 167 ? 168.89900 135.70000 125.09900 1.000 37.48560 214 ARG AP1 C 1
ATOM 671 O O . ARG A 1 167 ? 169.70800 136.63000 124.99500 1.000 37.48560 214 ARG AP1 O 1
ATOM 679 N N . PRO A 1 168 ? 167.90000 135.53700 124.22700 1.000 33.14152 215 PRO AP1 N 1
ATOM 680 C CA . PRO A 1 168 ? 167.75700 136.49100 123.11400 1.000 33.14152 215 PRO AP1 CA 1
ATOM 681 C C . PRO A 1 168 ? 167.21100 137.83900 123.54800 1.000 33.14152 215 PRO AP1 C 1
ATOM 682 O O . PRO A 1 168 ? 167.69700 138.87800 123.08200 1.000 33.14152 215 PRO AP1 O 1
ATOM 686 N N . ALA A 1 169 ? 166.20600 137.85100 124.42700 1.000 28.65351 216 ALA AP1 N 1
ATOM 687 C CA . ALA A 1 169 ? 165.58000 139.10700 124.82600 1.000 28.65351 216 ALA AP1 CA 1
ATOM 688 C C . ALA A 1 169 ? 166.55600 140.00500 125.57400 1.000 28.65351 216 ALA AP1 C 1
ATOM 689 O O . ALA A 1 169 ? 166.57400 141.22400 125.36500 1.000 28.65351 216 ALA AP1 O 1
ATOM 691 N N . HIS A 1 170 ? 167.37100 139.42500 126.46000 1.000 28.26596 217 HIS AP1 N 1
ATOM 692 C CA . HIS A 1 170 ? 168.32800 140.23300 127.20800 1.000 28.26596 217 HIS AP1 CA 1
ATOM 693 C C . HIS A 1 170 ? 169.37000 140.85300 126.28700 1.000 28.26596 217 HIS AP1 C 1
ATOM 694 O O . HIS A 1 170 ? 169.73000 142.02300 126.44800 1.000 28.26596 217 HIS AP1 O 1
ATOM 701 N N . GLU A 1 171 ? 169.87100 140.08400 125.31600 1.000 28.77065 218 GLU AP1 N 1
ATOM 702 C CA . GLU A 1 171 ? 170.83500 140.63100 124.36500 1.000 28.77065 218 GLU AP1 CA 1
ATOM 703 C C . GLU A 1 171 ? 170.20500 141.71800 123.50300 1.000 28.77065 218 GLU AP1 C 1
ATOM 704 O O . GLU A 1 171 ? 170.83700 142.74600 123.22800 1.000 28.77065 218 GLU AP1 O 1
ATOM 710 N N . LEU A 1 172 ? 168.96100 141.50400 123.06900 1.000 22.15357 219 LEU AP1 N 1
ATOM 711 C CA . LEU A 1 172 ? 168.22500 142.52400 122.32700 1.000 22.15357 219 LEU AP1 CA 1
ATOM 712 C C . LEU A 1 172 ? 168.14300 143.82600 123.12000 1.000 22.15357 219 LEU AP1 C 1
ATOM 713 O O . LEU A 1 172 ? 168.49500 144.90700 122.62100 1.000 22.15357 219 LEU AP1 O 1
ATOM 718 N N . ARG A 1 173 ? 167.68700 143.72900 124.37000 1.000 16.48969 220 ARG AP1 N 1
ATOM 719 C CA . ARG A 1 173 ? 167.52300 144.91500 125.20100 1.000 16.48969 220 ARG AP1 CA 1
ATOM 720 C C . ARG A 1 173 ? 168.86100 145.58200 125.48100 1.000 16.48969 220 ARG AP1 C 1
ATOM 721 O O . ARG A 1 173 ? 168.94900 146.81200 125.50500 1.000 16.48969 220 ARG AP1 O 1
ATOM 729 N N . TYR A 1 174 ? 169.91300 144.79100 125.70600 1.000 18.01910 221 TYR AP1 N 1
ATOM 730 C CA . TYR A 1 174 ? 171.22300 145.37400 125.97300 1.000 18.01910 221 TYR AP1 CA 1
ATOM 731 C C . TYR A 1 174 ? 171.75700 146.12200 124.76000 1.000 18.01910 221 TYR AP1 C 1
ATOM 732 O O . TYR A 1 174 ? 172.31000 147.22000 124.89600 1.000 18.01910 221 TYR AP1 O 1
ATOM 741 N N . SER A 1 175 ? 171.61100 145.54300 123.56600 1.000 15.01002 222 SER AP1 N 1
ATOM 742 C CA . SER A 1 175 ? 172.06500 146.22700 122.36100 1.000 15.01002 222 SER AP1 CA 1
ATOM 743 C C . SER A 1 175 ? 171.31700 147.53700 122.16000 1.000 15.01002 222 SER AP1 C 1
ATOM 744 O O . SER A 1 175 ? 171.93000 148.57200 121.86600 1.000 15.01002 222 SER AP1 O 1
ATOM 747 N N . ILE A 1 176 ? 169.99100 147.51800 122.33000 1.000 12.59201 223 ILE AP1 N 1
ATOM 748 C CA . ILE A 1 176 ? 169.21600 148.74500 122.15000 1.000 12.59201 223 ILE AP1 CA 1
ATOM 749 C C . ILE A 1 176 ? 169.59100 149.78100 123.20400 1.000 12.59201 223 ILE AP1 C 1
ATOM 750 O O . ILE A 1 176 ? 169.73800 150.97200 122.89700 1.000 12.59201 223 ILE AP1 O 1
ATOM 755 N N . TYR A 1 177 ? 169.75500 149.35000 124.45700 1.000 10.98996 224 TYR AP1 N 1
ATOM 756 C CA . TYR A 1 177 ? 170.12900 150.26900 125.52600 1.000 10.98996 224 TYR AP1 CA 1
ATOM 757 C C . TYR A 1 177 ? 171.47200 150.92400 125.24000 1.000 10.98996 224 TYR AP1 C 1
ATOM 758 O O . TYR A 1 177 ? 171.62200 152.13900 125.39300 1.000 10.98996 224 TYR AP1 O 1
ATOM 767 N N . ARG A 1 178 ? 172.46200 150.13200 124.82200 1.000 11.12222 225 ARG AP1 N 1
ATOM 768 C CA . ARG A 1 178 ? 173.77700 150.69300 124.52800 1.000 11.12222 225 ARG AP1 CA 1
ATOM 769 C C . ARG A 1 178 ? 173.71900 151.65400 123.34600 1.000 11.12222 225 ARG AP1 C 1
ATOM 770 O O . ARG A 1 178 ? 174.33700 152.72700 123.37700 1.000 11.12222 225 ARG AP1 O 1
ATOM 778 N N . ASP A 1 179 ? 172.97200 151.29000 122.29700 1.000 8.66568 226 ASP AP1 N 1
ATOM 779 C CA . ASP A 1 179 ? 172.87800 152.15500 121.12600 1.000 8.66568 226 ASP AP1 CA 1
ATOM 780 C C . ASP A 1 179 ? 172.23500 153.49200 121.47000 1.000 8.66568 226 ASP AP1 C 1
ATOM 781 O O . ASP A 1 179 ? 172.70900 154.54600 121.03200 1.000 8.66568 226 ASP AP1 O 1
ATOM 786 N N . LEU A 1 180 ? 171.15000 153.47200 122.24900 1.000 6.85363 227 LEU AP1 N 1
ATOM 787 C CA . LEU A 1 180 ? 170.50500 154.72600 122.62700 1.000 6.85363 227 LEU AP1 CA 1
ATOM 788 C C . LEU A 1 180 ? 171.34700 155.51600 123.62100 1.000 6.85363 227 LEU AP1 C 1
ATOM 789 O O . LEU A 1 180 ? 171.34200 156.75000 123.58700 1.000 6.85363 227 LEU AP1 O 1
ATOM 794 N N . TRP A 1 181 ? 172.07500 154.83100 124.50600 1.000 7.97187 228 TRP AP1 N 1
ATOM 795 C CA . TRP A 1 181 ? 172.89800 155.52100 125.49200 1.000 7.97187 228 TRP AP1 CA 1
ATOM 796 C C . TRP A 1 181 ? 174.07200 156.23600 124.83700 1.000 7.97187 228 TRP AP1 C 1
ATOM 797 O O . TRP A 1 181 ? 174.44900 157.33400 125.26300 1.000 7.97187 228 TRP AP1 O 1
ATOM 808 N N . GLU A 1 182 ? 174.66400 155.63200 123.80300 1.000 7.33693 229 GLU AP1 N 1
ATOM 809 C CA . GLU A 1 182 ? 175.81300 156.25700 123.15100 1.000 7.33693 229 GLU AP1 CA 1
ATOM 810 C C . GLU A 1 182 ? 175.44900 157.58800 122.50300 1.000 7.33693 229 GLU AP1 C 1
ATOM 811 O O . GLU A 1 182 ? 176.31400 158.45700 122.35000 1.000 7.33693 229 GLU AP1 O 1
ATOM 817 N N . ARG A 1 183 ? 174.18400 157.77100 122.11800 1.000 7.61286 230 ARG AP1 N 1
ATOM 818 C CA . ARG A 1 183 ? 173.76900 159.01500 121.47700 1.000 7.61286 230 ARG AP1 CA 1
ATOM 819 C C . ARG A 1 183 ? 173.66400 160.17700 122.45700 1.000 7.61286 230 ARG AP1 C 1
ATOM 820 O O . ARG A 1 183 ? 173.82800 161.33000 122.04700 1.000 7.61286 230 ARG AP1 O 1
ATOM 828 N N . GLY A 1 184 ? 173.38800 159.90900 123.73100 1.000 9.50510 231 GLY AP1 N 1
ATOM 829 C CA . GLY A 1 184 ? 173.32200 160.96500 124.72100 1.000 9.50510 231 GLY AP1 CA 1
ATOM 830 C C . GLY A 1 184 ? 171.96300 161.12800 125.36900 1.000 9.50510 231 GLY AP1 C 1
ATOM 831 O O . GLY A 1 184 ? 171.60900 162.22600 125.80800 1.000 9.50510 231 GLY AP1 O 1
ATOM 832 N N . PHE A 1 185 ? 171.19600 160.04700 125.44200 1.000 5.58809 232 PHE AP1 N 1
ATOM 833 C CA . PHE A 1 185 ? 169.86700 160.06700 126.03200 1.000 5.58809 232 PHE AP1 CA 1
ATOM 834 C C . PHE A 1 185 ? 169.89100 159.49900 127.44700 1.000 5.58809 232 PHE AP1 C 1
ATOM 835 O O . PHE A 1 185 ? 170.76100 158.70600 127.81200 1.000 5.58809 232 PHE AP1 O 1
ATOM 843 N N . PHE A 1 186 ? 168.91700 159.92700 128.24500 1.000 5.10463 233 PHE AP1 N 1
ATOM 844 C CA . PHE A 1 186 ? 168.62900 159.30700 129.52900 1.000 5.10463 233 PHE AP1 CA 1
ATOM 845 C C . PHE A 1 186 ? 167.52600 158.26900 129.35000 1.000 5.10463 233 PHE AP1 C 1
ATOM 846 O O . PHE A 1 186 ? 166.66000 158.40300 128.48300 1.000 5.10463 233 PHE AP1 O 1
ATOM 854 N N . LEU A 1 187 ? 167.56800 157.22300 130.17100 1.000 4.02984 234 LEU AP1 N 1
ATOM 855 C CA . LEU A 1 187 ? 166.71400 156.06100 129.97600 1.000 4.02984 234 LEU AP1 CA 1
ATOM 856 C C . LEU A 1 187 ? 166.07800 155.63600 131.29200 1.000 4.02984 234 LEU AP1 C 1
ATOM 857 O O . LEU A 1 187 ? 166.61900 155.88600 132.37200 1.000 4.02984 234 LEU AP1 O 1
ATOM 862 N N . SER A 1 188 ? 164.92000 154.98700 131.18800 1.000 5.49412 235 SER AP1 N 1
ATOM 863 C CA . SER A 1 188 ? 164.13900 154.59200 132.35200 1.000 5.49412 235 SER AP1 CA 1
ATOM 864 C C . SER A 1 188 ? 163.14500 153.51800 131.93200 1.000 5.49412 235 SER AP1 C 1
ATOM 865 O O . SER A 1 188 ? 163.00900 153.20000 130.74900 1.000 5.49412 235 SER AP1 O 1
ATOM 868 N N . ALA A 1 189 ? 162.44800 152.96300 132.92000 1.000 7.77366 236 ALA AP1 N 1
ATOM 869 C CA . ALA A 1 189 ? 161.50300 151.87900 132.69400 1.000 7.77366 236 ALA AP1 CA 1
ATOM 870 C C . ALA A 1 189 ? 160.12000 152.42100 132.35200 1.000 7.77366 236 ALA AP1 C 1
ATOM 871 O O . ALA A 1 189 ? 159.69500 153.46100 132.86200 1.000 7.77366 236 ALA AP1 O 1
ATOM 873 N N . ALA A 1 190 ? 159.41200 151.69800 131.48400 1.000 6.29583 237 ALA AP1 N 1
ATOM 874 C CA . ALA A 1 190 ? 158.12700 152.13400 130.94200 1.000 6.29583 237 ALA AP1 CA 1
ATOM 875 C C . ALA A 1 190 ? 157.10900 151.00400 130.97400 1.000 6.29583 237 ALA AP1 C 1
ATOM 876 O O . ALA A 1 190 ? 156.43600 150.71300 129.98400 1.000 6.29583 237 ALA AP1 O 1
ATOM 878 N N . GLY A 1 191 ? 156.98600 150.33700 132.12200 1.000 8.73172 238 GLY AP1 N 1
ATOM 879 C CA . GLY A 1 191 ? 156.00600 149.26900 132.24100 1.000 8.73172 238 GLY AP1 CA 1
ATOM 880 C C . GLY A 1 191 ? 154.57300 149.76700 132.20900 1.000 8.73172 238 GLY AP1 C 1
ATOM 881 O O . GLY A 1 191 ? 153.70500 149.14600 131.58900 1.000 8.73172 238 GLY AP1 O 1
ATOM 882 N N . LYS A 1 192 ? 154.30300 150.89100 132.87900 1.000 5.26637 239 LYS AP1 N 1
ATOM 883 C CA . LYS A 1 192 ? 152.94600 151.42400 132.95100 1.000 5.26637 239 LYS AP1 CA 1
ATOM 884 C C . LYS A 1 192 ? 152.45400 151.96800 131.61800 1.000 5.26637 239 LYS AP1 C 1
ATOM 885 O O . LYS A 1 192 ? 151.24000 152.07000 131.41600 1.000 5.26637 239 LYS AP1 O 1
ATOM 891 N N . PHE A 1 193 ? 153.36000 152.32800 130.71200 1.000 4.48429 240 PHE AP1 N 1
ATOM 892 C CA . PHE A 1 193 ? 153.00100 152.91400 129.42900 1.000 4.48429 240 PHE AP1 CA 1
ATOM 893 C C . PHE A 1 193 ? 153.01300 151.90100 128.29400 1.000 4.48429 240 PHE AP1 C 1
ATOM 894 O O . PHE A 1 193 ? 152.94300 152.29600 127.12800 1.000 4.48429 240 PHE AP1 O 1
ATOM 902 N N . GLY A 1 194 ? 153.10500 150.61300 128.60500 1.000 5.65208 241 GLY AP1 N 1
ATOM 903 C CA . GLY A 1 194 ? 153.07500 149.58200 127.58200 1.000 5.65208 241 GLY AP1 CA 1
ATOM 904 C C . GLY A 1 194 ? 154.26400 149.56900 126.64700 1.000 5.65208 241 GLY AP1 C 1
ATOM 905 O O . GLY A 1 194 ? 154.09200 149.37900 125.43700 1.000 5.65208 241 GLY AP1 O 1
ATOM 906 N N . GLY A 1 195 ? 155.46900 149.76100 127.17600 1.000 7.25840 242 GLY AP1 N 1
ATOM 907 C CA . GLY A 1 195 ? 156.66700 149.74600 126.36000 1.000 7.25840 242 GLY AP1 CA 1
ATOM 908 C C . GLY A 1 195 ? 157.84800 149.10300 127.05500 1.000 7.25840 242 GLY AP1 C 1
ATOM 909 O O . GLY A 1 195 ? 157.67800 148.38700 128.04400 1.000 7.25840 242 GLY AP1 O 1
ATOM 910 N N . ASP A 1 196 ? 159.05300 149.35000 126.54700 1.000 7.42130 243 ASP AP1 N 1
ATOM 911 C CA . ASP A 1 196 ? 160.27800 148.80800 127.12000 1.000 7.42130 243 ASP AP1 CA 1
ATOM 912 C C . ASP A 1 196 ? 161.12500 149.86500 127.81000 1.000 7.42130 243 ASP AP1 C 1
ATOM 913 O O . ASP A 1 196 ? 161.59000 149.64700 128.93200 1.000 7.42130 243 ASP AP1 O 1
ATOM 918 N N . PHE A 1 197 ? 161.33800 151.01100 127.16900 1.000 5.91804 244 PHE AP1 N 1
ATOM 919 C CA . PHE A 1 197 ? 162.16200 152.07800 127.71300 1.000 5.91804 244 PHE AP1 CA 1
ATOM 920 C C . PHE A 1 197 ? 161.44300 153.41200 127.56900 1.000 5.91804 244 PHE AP1 C 1
ATOM 921 O O . PHE A 1 197 ? 160.56900 153.58300 126.71800 1.000 5.91804 244 PHE AP1 O 1
ATOM 929 N N . LEU A 1 198 ? 161.82300 154.35800 128.42200 1.000 3.74999 245 LEU AP1 N 1
ATOM 930 C CA . LEU A 1 198 ? 161.43800 155.75500 128.28400 1.000 3.74999 245 LEU AP1 CA 1
ATOM 931 C C . LEU A 1 198 ? 162.67200 156.54800 127.88200 1.000 3.74999 245 LEU AP1 C 1
ATOM 932 O O . LEU A 1 198 ? 163.72400 156.42100 128.51300 1.000 3.74999 245 LEU AP1 O 1
ATOM 937 N N . VAL A 1 199 ? 162.54700 157.35800 126.83500 1.000 3.20001 246 VAL AP1 N 1
ATOM 938 C CA . VAL A 1 199 ? 163.67100 158.09600 126.27100 1.000 3.20001 246 VAL AP1 CA 1
ATOM 939 C C . VAL A 1 199 ? 163.49500 159.56900 126.61200 1.000 3.20001 246 VAL AP1 C 1
ATOM 940 O O . VAL A 1 199 ? 162.50900 160.19500 126.20800 1.000 3.20001 246 VAL AP1 O 1
ATOM 944 N N . TYR A 1 200 ? 164.45400 160.12200 127.35200 1.000 3.63134 247 TYR AP1 N 1
ATOM 945 C CA . TYR A 1 200 ? 164.42500 161.50600 127.79100 1.000 3.63134 247 TYR AP1 CA 1
ATOM 946 C C . TYR A 1 200 ? 165.36200 162.36000 126.94800 1.000 3.63134 247 TYR AP1 C 1
ATOM 947 O O . TYR A 1 200 ? 166.37600 161.87000 126.44600 1.000 3.63134 247 TYR AP1 O 1
ATOM 956 N N . PRO A 1 201 ? 165.05300 163.64800 126.77100 1.000 3.85528 248 PRO AP1 N 1
ATOM 957 C CA . PRO A 1 201 ? 166.03000 164.56000 126.16300 1.000 3.85528 248 PRO AP1 CA 1
ATOM 958 C C . PRO A 1 201 ? 167.08300 165.05300 127.13700 1.000 3.85528 248 PRO AP1 C 1
ATOM 959 O O . PRO A 1 201 ? 168.09000 165.62300 126.69600 1.000 3.85528 248 PRO AP1 O 1
ATOM 963 N N . GLY A 1 202 ? 166.88600 164.85300 128.42600 1.000 6.74877 249 GLY AP1 N 1
ATOM 964 C CA . GLY A 1 202 ? 167.82200 165.31400 129.43100 1.000 6.74877 249 GLY AP1 CA 1
ATOM 965 C C . GLY A 1 202 ? 167.59900 164.56800 130.72500 1.000 6.74877 249 GLY AP1 C 1
ATOM 966 O O . GLY A 1 202 ? 167.07700 163.45200 130.73300 1.000 6.74877 249 GLY AP1 O 1
ATOM 967 N N . ASP A 1 203 ? 168.00200 165.19100 131.82600 1.000 8.20662 250 ASP AP1 N 1
ATOM 968 C CA . ASP A 1 203 ? 167.85500 164.57100 133.13400 1.000 8.20662 250 ASP AP1 CA 1
ATOM 969 C C . ASP A 1 203 ? 166.37000 164.39200 133.44800 1.000 8.20662 250 ASP AP1 C 1
ATOM 970 O O . ASP A 1 203 ? 165.57500 165.30400 133.20100 1.000 8.20662 250 ASP AP1 O 1
ATOM 975 N N . PRO A 1 204 ? 165.95400 163.22900 133.96100 1.000 6.37986 251 PRO AP1 N 1
ATOM 976 C CA . PRO A 1 204 ? 164.53700 163.05400 134.32200 1.000 6.37986 251 PRO AP1 CA 1
ATOM 977 C C . PRO A 1 204 ? 164.01200 164.08600 135.30300 1.000 6.37986 251 PRO AP1 C 1
ATOM 978 O O . PRO A 1 204 ? 162.79200 164.24800 135.41000 1.000 6.37986 251 PRO AP1 O 1
ATOM 982 N N . LEU A 1 205 ? 164.88100 164.77400 136.03200 1.000 8.97903 252 LEU AP1 N 1
ATOM 983 C CA . LEU A 1 205 ? 164.47900 165.97900 136.74100 1.000 8.97903 252 LEU AP1 CA 1
ATOM 984 C C . LEU A 1 205 ? 164.47600 167.14300 135.75900 1.000 8.97903 252 LEU AP1 C 1
ATOM 985 O O . LEU A 1 205 ? 165.46100 167.36100 135.04600 1.000 8.97903 252 LEU AP1 O 1
ATOM 990 N N . ARG A 1 206 ? 163.36200 167.87600 135.71100 1.000 10.24785 253 ARG AP1 N 1
ATOM 991 C CA . ARG A 1 206 ? 163.16300 169.06400 134.87900 1.000 10.24785 253 ARG AP1 CA 1
ATOM 992 C C . ARG A 1 206 ? 162.90700 168.75800 133.40700 1.000 10.24785 253 ARG AP1 C 1
ATOM 993 O O . ARG A 1 206 ? 163.07400 169.65400 132.57700 1.000 10.24785 253 ARG AP1 O 1
ATOM 1001 N N . PHE A 1 207 ? 162.49600 167.54500 133.03500 1.000 7.81908 254 PHE AP1 N 1
ATOM 1002 C CA . PHE A 1 207 ? 162.20800 167.26900 131.63100 1.000 7.81908 254 PHE AP1 CA 1
ATOM 1003 C C . PHE A 1 207 ? 161.14300 166.18900 131.49200 1.000 7.81908 254 PHE AP1 C 1
ATOM 1004 O O . PHE A 1 207 ? 161.18400 165.17200 132.18700 1.000 7.81908 254 PHE AP1 O 1
ATOM 1012 N N . PHE A 1 208 ? 160.19700 166.41900 130.58000 1.000 5.56310 255 PHE AP1 N 1
ATOM 1013 C CA . PHE A 1 208 ? 159.21100 165.41100 130.21100 1.000 5.56310 255 PHE AP1 CA 1
ATOM 1014 C C . PHE A 1 208 ? 159.82000 164.41000 129.23700 1.000 5.56310 255 PHE AP1 C 1
ATOM 1015 O O . PHE A 1 208 ? 160.62000 164.77500 128.37200 1.000 5.56310 255 PHE AP1 O 1
ATOM 1023 N N . ALA A 1 209 ? 159.43100 163.14500 129.37200 1.000 4.63438 256 ALA AP1 N 1
ATOM 1024 C CA . ALA A 1 209 ? 159.90200 162.12100 128.44900 1.000 4.63438 256 ALA AP1 CA 1
ATOM 1025 C C . ALA A 1 209 ? 159.29500 162.33100 127.06800 1.000 4.63438 256 ALA AP1 C 1
ATOM 1026 O O . ALA A 1 209 ? 158.14700 162.76100 126.93500 1.000 4.63438 256 ALA AP1 O 1
ATOM 1028 N N . HIS A 1 210 ? 160.07300 162.02200 126.03200 1.000 5.24927 257 HIS AP1 N 1
ATOM 1029 C CA . HIS A 1 210 ? 159.66000 162.27700 124.65800 1.000 5.24927 257 HIS AP1 CA 1
ATOM 1030 C C . HIS A 1 210 ? 159.17300 161.04000 123.92200 1.000 5.24927 257 HIS AP1 C 1
ATOM 1031 O O . HIS A 1 210 ? 158.25900 161.15000 123.10000 1.000 5.24927 257 HIS AP1 O 1
ATOM 1038 N N . TYR A 1 211 ? 159.75100 159.87200 124.18600 1.000 5.10317 258 TYR AP1 N 1
ATOM 1039 C CA . TYR A 1 211 ? 159.48000 158.67900 123.40000 1.000 5.10317 258 TYR AP1 CA 1
ATOM 1040 C C . TYR A 1 211 ? 159.12200 157.51100 124.30600 1.000 5.10317 258 TYR AP1 C 1
ATOM 1041 O O . TYR A 1 211 ? 159.44800 157.49100 125.49300 1.000 5.10317 258 TYR AP1 O 1
ATOM 1050 N N . ILE A 1 212 ? 158.43500 156.53500 123.71900 1.000 4.94481 259 ILE AP1 N 1
ATOM 1051 C CA . ILE A 1 212 ? 158.18800 155.23800 124.33700 1.000 4.94481 259 ILE AP1 CA 1
ATOM 1052 C C . ILE A 1 212 ? 158.75200 154.19200 123.38800 1.000 4.94481 259 ILE AP1 C 1
ATOM 1053 O O . ILE A 1 212 ? 158.14700 153.89700 122.35100 1.000 4.94481 259 ILE AP1 O 1
ATOM 1058 N N . ALA A 1 213 ? 159.90400 153.63000 123.73700 1.000 6.31515 260 ALA AP1 N 1
ATOM 1059 C CA . ALA A 1 213 ? 160.61400 152.71400 122.85700 1.000 6.31515 260 ALA AP1 CA 1
ATOM 1060 C C . ALA A 1 213 ? 160.12100 151.28600 123.04100 1.000 6.31515 260 ALA AP1 C 1
ATOM 1061 O O . ALA A 1 213 ? 159.87000 150.84100 124.16300 1.000 6.31515 260 ALA AP1 O 1
ATOM 1063 N N . GLN A 1 214 ? 159.98300 150.57400 121.92800 1.000 13.64036 261 GLN AP1 N 1
ATOM 1064 C CA . GLN A 1 214 ? 159.58100 149.17500 121.91600 1.000 13.64036 261 GLN AP1 CA 1
ATOM 1065 C C . GLN A 1 214 ? 160.62100 148.35500 121.16800 1.000 13.64036 261 GLN AP1 C 1
ATOM 1066 O O . GLN A 1 214 ? 161.06100 148.73700 120.08000 1.000 13.64036 261 GLN AP1 O 1
ATOM 1072 N N . CYS A 1 215 ? 161.00800 147.22400 121.75100 1.000 18.13984 262 CYS AP1 N 1
ATOM 1073 C CA . CYS A 1 215 ? 162.04200 146.36000 121.19200 1.000 18.13984 262 CYS AP1 CA 1
ATOM 1074 C C . CYS A 1 215 ? 161.37300 145.19800 120.46900 1.000 18.13984 262 CYS AP1 C 1
ATOM 1075 O O . CYS A 1 215 ? 160.71100 144.36500 121.09700 1.000 18.13984 262 CYS AP1 O 1
ATOM 1078 N N . TRP A 1 216 ? 161.55200 145.14000 119.15200 1.000 21.33967 263 TRP AP1 N 1
ATOM 1079 C CA . TRP A 1 216 ? 160.95300 144.11300 118.31300 1.000 21.33967 263 TRP AP1 CA 1
ATOM 1080 C C . TRP A 1 216 ? 162.03800 143.39200 117.52700 1.000 21.33967 263 TRP AP1 C 1
ATOM 1081 O O . TRP A 1 216 ? 162.95800 144.02300 116.99900 1.000 21.33967 263 TRP AP1 O 1
ATOM 1092 N N . ALA A 1 217 ? 161.92900 142.06900 117.45300 1.000 27.14556 264 ALA AP1 N 1
ATOM 1093 C CA . ALA A 1 217 ? 162.80400 141.31200 116.57800 1.000 27.14556 264 ALA AP1 CA 1
ATOM 1094 C C . ALA A 1 217 ? 162.45700 141.61300 115.12000 1.000 27.14556 264 ALA AP1 C 1
ATOM 1095 O O . ALA A 1 217 ? 161.29500 141.86900 114.79300 1.000 27.14556 264 ALA AP1 O 1
ATOM 1097 N N . PRO A 1 218 ? 163.44900 141.60200 114.22700 1.000 31.55399 265 PRO AP1 N 1
ATOM 1098 C CA . PRO A 1 218 ? 163.18600 142.02400 112.84100 1.000 31.55399 265 PRO AP1 CA 1
ATOM 1099 C C . PRO A 1 218 ? 162.14600 141.18000 112.12300 1.000 31.55399 265 PRO AP1 C 1
ATOM 1100 O O . PRO A 1 218 ? 161.45800 141.69500 111.23400 1.000 31.55399 265 PRO AP1 O 1
ATOM 1104 N N . GLU A 1 219 ? 162.00900 139.90400 112.47200 1.000 36.39487 266 GLU AP1 N 1
ATOM 1105 C CA . GLU A 1 219 ? 161.11300 139.00100 111.76200 1.000 36.39487 266 GLU AP1 CA 1
ATOM 1106 C C . GLU A 1 219 ? 159.77200 138.80200 112.45500 1.000 36.39487 266 GLU AP1 C 1
ATOM 1107 O O . GLU A 1 219 ? 158.94900 138.02600 111.96200 1.000 36.39487 266 GLU AP1 O 1
ATOM 1113 N N . ASP A 1 220 ? 159.52700 139.47500 113.57700 1.000 31.42353 267 ASP AP1 N 1
ATOM 1114 C CA . ASP A 1 220 ? 158.24700 139.33500 114.25700 1.000 31.42353 267 ASP AP1 CA 1
ATOM 1115 C C . ASP A 1 220 ? 157.14900 140.08500 113.51200 1.000 31.42353 267 ASP AP1 C 1
ATOM 1116 O O . ASP A 1 220 ? 157.39700 141.07800 112.82600 1.000 31.42353 267 ASP AP1 O 1
ATOM 1121 N N . THR A 1 221 ? 155.92100 139.59700 113.66000 1.000 27.83087 268 THR AP1 N 1
ATOM 1122 C CA . THR A 1 221 ? 154.74300 140.24400 113.09900 1.000 27.83087 268 THR AP1 CA 1
ATOM 1123 C C . THR A 1 221 ? 154.04000 141.04000 114.18900 1.000 27.83087 268 THR AP1 C 1
ATOM 1124 O O . THR A 1 221 ? 153.75900 140.50700 115.26800 1.000 27.83087 268 THR AP1 O 1
ATOM 1128 N N . ILE A 1 222 ? 153.75800 142.30500 113.90700 1.000 24.06793 269 ILE AP1 N 1
ATOM 1129 C CA . ILE A 1 222 ? 153.12500 143.21100 114.86100 1.000 24.06793 269 ILE AP1 CA 1
ATOM 1130 C C . ILE A 1 222 ? 151.64000 143.29000 114.52200 1.000 24.06793 269 ILE AP1 C 1
ATOM 1131 O O . ILE A 1 222 ? 151.29500 143.74600 113.42200 1.000 24.06793 269 ILE AP1 O 1
ATOM 1136 N N . PRO A 1 223 ? 150.74500 142.85700 115.40700 1.000 23.82127 270 PRO AP1 N 1
ATOM 1137 C CA . PRO A 1 223 ? 149.31200 142.98000 115.12000 1.000 23.82127 270 PRO AP1 CA 1
ATOM 1138 C C . PRO A 1 223 ? 148.88500 144.43700 115.06400 1.000 23.82127 270 PRO AP1 C 1
ATOM 1139 O O . PRO A 1 223 ? 149.39100 145.28700 115.79900 1.000 23.82127 270 PRO AP1 O 1
ATOM 1143 N N . LEU A 1 224 ? 147.93400 144.72000 114.17400 1.000 20.88292 271 LEU AP1 N 1
ATOM 1144 C CA . LEU A 1 224 ? 147.48500 146.09200 113.98100 1.000 20.88292 271 LEU AP1 CA 1
ATOM 1145 C C . LEU A 1 224 ? 146.56300 146.57800 115.09000 1.000 20.88292 271 LEU AP1 C 1
ATOM 1146 O O . LEU A 1 224 ? 146.41900 147.79200 115.26600 1.000 20.88292 271 LEU AP1 O 1
ATOM 1151 N N . GLN A 1 225 ? 145.93500 145.66800 115.83700 1.000 21.63838 272 GLN AP1 N 1
ATOM 1152 C CA . GLN A 1 225 ? 145.08100 146.09300 116.94000 1.000 21.63838 272 GLN AP1 CA 1
ATOM 1153 C C . GLN A 1 225 ? 145.90000 146.60200 118.11800 1.000 21.63838 272 GLN AP1 C 1
ATOM 1154 O O . GLN A 1 225 ? 145.40800 147.41200 118.91000 1.000 21.63838 272 GLN AP1 O 1
ATOM 1160 N N . ASP A 1 226 ? 147.14400 146.14400 118.24800 1.000 22.62090 273 ASP AP1 N 1
ATOM 1161 C CA . ASP A 1 226 ? 148.01400 146.55500 119.34000 1.000 22.62090 273 ASP AP1 CA 1
ATOM 1162 C C . ASP A 1 226 ? 148.84400 147.78800 119.01300 1.000 22.62090 273 ASP AP1 C 1
ATOM 1163 O O . ASP A 1 226 ? 149.55300 148.28700 119.89300 1.000 22.62090 273 ASP AP1 O 1
ATOM 1168 N N . LEU A 1 227 ? 148.78400 148.28400 117.77700 1.000 17.13436 274 LEU AP1 N 1
ATOM 1169 C CA . LEU A 1 227 ? 149.43700 149.53800 117.42300 1.000 17.13436 274 LEU AP1 CA 1
ATOM 1170 C C . LEU A 1 227 ? 148.51600 150.73800 117.59100 1.000 17.13436 274 LEU AP1 C 1
ATOM 1171 O O . LEU A 1 227 ? 148.98600 151.82800 117.94400 1.000 17.13436 274 LEU AP1 O 1
ATOM 1176 N N . VAL A 1 228 ? 147.21500 150.55700 117.35300 1.000 15.28661 275 VAL AP1 N 1
ATOM 1177 C CA . VAL A 1 228 ? 146.26000 151.64900 117.52200 1.000 15.28661 275 VAL AP1 CA 1
ATOM 1178 C C . VAL A 1 228 ? 146.17700 152.06600 118.98500 1.000 15.28661 275 VAL AP1 C 1
ATOM 1179 O O . VAL A 1 228 ? 146.09400 153.25900 119.30100 1.000 15.28661 275 VAL AP1 O 1
ATOM 1183 N N . ALA A 1 229 ? 146.18500 151.09400 119.90000 1.000 13.13077 276 ALA AP1 N 1
ATOM 1184 C CA . ALA A 1 229 ? 146.15900 151.42100 121.32300 1.000 13.13077 276 ALA AP1 CA 1
ATOM 1185 C C . ALA A 1 229 ? 147.40800 152.19000 121.73500 1.000 13.13077 276 ALA AP1 C 1
ATOM 1186 O O . ALA A 1 229 ? 147.32700 153.15500 122.50500 1.000 13.13077 276 ALA AP1 O 1
ATOM 1188 N N . ALA A 1 230 ? 148.57300 151.77900 121.22900 1.000 13.52520 277 ALA AP1 N 1
ATOM 1189 C CA . ALA A 1 230 ? 149.80600 152.49600 121.53400 1.000 13.52520 277 ALA AP1 CA 1
ATOM 1190 C C . ALA A 1 230 ? 149.76800 153.91700 120.98900 1.000 13.52520 277 ALA AP1 C 1
ATOM 1191 O O . ALA A 1 230 ? 150.18600 154.86300 121.66800 1.000 13.52520 277 ALA AP1 O 1
ATOM 1193 N N . GLY A 1 231 ? 149.26700 154.08900 119.76400 1.000 12.93791 278 GLY AP1 N 1
ATOM 1194 C CA . GLY A 1 231 ? 149.15900 155.42500 119.20100 1.000 12.93791 278 GLY AP1 CA 1
ATOM 1195 C C . GLY A 1 231 ? 148.20200 156.31200 119.97300 1.000 12.93791 278 GLY AP1 C 1
ATOM 1196 O O . GLY A 1 231 ? 148.47400 157.49500 120.19100 1.000 12.93791 278 GLY AP1 O 1
ATOM 1197 N N . ARG A 1 232 ? 147.06700 155.75400 120.40000 1.000 12.82468 279 ARG AP1 N 1
ATOM 1198 C CA . ARG A 1 232 ? 146.10800 156.53000 121.17900 1.000 12.82468 279 ARG AP1 CA 1
ATOM 1199 C C . ARG A 1 232 ? 146.67900 156.91800 122.53700 1.000 12.82468 279 ARG AP1 C 1
ATOM 1200 O O . ARG A 1 232 ? 146.48500 158.05000 122.99700 1.000 12.82468 279 ARG AP1 O 1
ATOM 1208 N N . LEU A 1 233 ? 147.38700 155.99800 123.19600 1.000 8.62450 280 LEU AP1 N 1
ATOM 1209 C CA . LEU A 1 233 ? 148.01000 156.32900 124.47300 1.000 8.62450 280 LEU AP1 CA 1
ATOM 1210 C C . LEU A 1 233 ? 149.08000 157.39900 124.29500 1.000 8.62450 280 LEU AP1 C 1
ATOM 1211 O O . LEU A 1 233 ? 149.19600 158.31500 125.11800 1.000 8.62450 280 LEU AP1 O 1
ATOM 1216 N N . GLY A 1 234 ? 149.87100 157.30400 123.22500 1.000 8.29977 281 GLY AP1 N 1
ATOM 1217 C CA . GLY A 1 234 ? 150.86200 158.33300 122.96100 1.000 8.29977 281 GLY AP1 CA 1
ATOM 1218 C C . GLY A 1 234 ? 150.23900 159.69000 122.69700 1.000 8.29977 281 GLY AP1 C 1
ATOM 1219 O O . GLY A 1 234 ? 150.75600 160.71800 123.13900 1.000 8.29977 281 GLY AP1 O 1
ATOM 1220 N N . THR A 1 235 ? 149.12500 159.71300 121.96300 1.000 9.69008 282 THR AP1 N 1
ATOM 1221 C CA . THR A 1 235 ? 148.41100 160.96500 121.73800 1.000 9.69008 282 THR AP1 CA 1
ATOM 1222 C C . THR A 1 235 ? 147.88700 161.54200 123.04700 1.000 9.69008 282 THR AP1 C 1
ATOM 1223 O O . THR A 1 235 ? 147.98900 162.75000 123.28900 1.000 9.69008 282 THR AP1 O 1
ATOM 1227 N N . SER A 1 236 ? 147.33000 160.69000 123.91000 1.000 6.67083 283 SER AP1 N 1
ATOM 1228 C CA . SER A 1 236 ? 146.75200 161.15700 125.16400 1.000 6.67083 283 SER AP1 CA 1
ATOM 1229 C C . SER A 1 236 ? 147.80400 161.59300 126.17500 1.000 6.67083 283 SER AP1 C 1
ATOM 1230 O O . SER A 1 236 ? 147.49600 162.39400 127.06200 1.000 6.67083 283 SER AP1 O 1
ATOM 1233 N N . VAL A 1 237 ? 149.03000 161.08500 126.06900 1.000 5.45835 284 VAL AP1 N 1
ATOM 1234 C CA . VAL A 1 237 ? 150.09300 161.42000 127.01300 1.000 5.45835 284 VAL AP1 CA 1
ATOM 1235 C C . VAL A 1 237 ? 151.10800 162.39400 126.41400 1.000 5.45835 284 VAL AP1 C 1
ATOM 1236 O O . VAL A 1 237 ? 151.93600 162.94400 127.15900 1.000 5.45835 284 VAL AP1 O 1
ATOM 1240 N N . ARG A 1 238 ? 151.01400 162.68700 125.11200 1.000 6.90791 285 ARG AP1 N 1
ATOM 1241 C CA . ARG A 1 238 ? 151.95100 163.55300 124.38500 1.000 6.90791 285 ARG AP1 CA 1
ATOM 1242 C C . ARG A 1 238 ? 153.33800 162.91500 124.28700 1.000 6.90791 285 ARG AP1 C 1
ATOM 1243 O O . ARG A 1 238 ? 154.35000 163.52200 124.63300 1.000 6.90791 285 ARG AP1 O 1
ATOM 1251 N N . LYS A 1 239 ? 153.37200 161.68000 123.79400 1.000 5.60421 286 LYS AP1 N 1
ATOM 1252 C CA . LYS A 1 239 ? 154.61000 160.95600 123.56200 1.000 5.60421 286 LYS AP1 CA 1
ATOM 1253 C C . LYS A 1 239 ? 154.55800 160.29800 122.19200 1.000 5.60421 286 LYS AP1 C 1
ATOM 1254 O O . LYS A 1 239 ? 153.48100 160.02900 121.65600 1.000 5.60421 286 LYS AP1 O 1
ATOM 1260 N N . THR A 1 240 ? 155.73300 160.04600 121.62600 1.000 7.51891 287 THR AP1 N 1
ATOM 1261 C CA . THR A 1 240 ? 155.86100 159.40100 120.32900 1.000 7.51891 287 THR AP1 CA 1
ATOM 1262 C C . THR A 1 240 ? 156.35100 157.97000 120.51200 1.000 7.51891 287 THR AP1 C 1
ATOM 1263 O O . THR A 1 240 ? 157.08900 157.66600 121.45100 1.000 7.51891 287 THR AP1 O 1
ATOM 1267 N N . LEU A 1 241 ? 155.93200 157.09000 119.60800 1.000 6.58531 288 LEU AP1 N 1
ATOM 1268 C CA . LEU A 1 241 ? 156.27000 155.67500 119.67500 1.000 6.58531 288 LEU AP1 CA 1
ATOM 1269 C C . LEU A 1 241 ? 157.46600 155.38000 118.77800 1.000 6.58531 288 LEU AP1 C 1
ATOM 1270 O O . LEU A 1 241 ? 157.50700 155.81900 117.62500 1.000 6.58531 288 LEU AP1 O 1
ATOM 1275 N N . LEU A 1 242 ? 158.43300 154.64000 119.31200 1.000 7.39964 289 LEU AP1 N 1
ATOM 1276 C CA . LEU A 1 242 ? 159.62900 154.24200 118.58500 1.000 7.39964 289 LEU AP1 CA 1
ATOM 1277 C C . LEU A 1 242 ? 159.63600 152.73400 118.37700 1.000 7.39964 289 LEU AP1 C 1
ATOM 1278 O O . LEU A 1 242 ? 159.26200 151.97300 119.27200 1.000 7.39964 289 LEU AP1 O 1
ATOM 1283 N N . LEU A 1 243 ? 160.06600 152.30800 117.19400 1.000 10.92662 290 LEU AP1 N 1
ATOM 1284 C CA . LEU A 1 243 ? 160.21500 150.89800 116.86500 1.000 10.92662 290 LEU AP1 CA 1
ATOM 1285 C C . LEU A 1 243 ? 161.68800 150.60000 116.62500 1.000 10.92662 290 LEU AP1 C 1
ATOM 1286 O O . LEU A 1 243 ? 162.33100 151.25800 115.80100 1.000 10.92662 290 LEU AP1 O 1
ATOM 1291 N N . CYS A 1 244 ? 162.21800 149.61200 117.34100 1.000 15.31788 291 CYS AP1 N 1
ATOM 1292 C CA . CYS A 1 244 ? 163.63600 149.28400 117.30900 1.000 15.31788 291 CYS AP1 CA 1
ATOM 1293 C C . CYS A 1 244 ? 163.81400 147.82200 116.92700 1.000 15.31788 291 CYS AP1 C 1
ATOM 1294 O O . CYS A 1 244 ? 163.13500 146.94600 117.47300 1.000 15.31788 291 CYS AP1 O 1
ATOM 1297 N N . SER A 1 245 ? 164.72800 147.56000 115.99300 1.000 22.30004 292 SER AP1 N 1
ATOM 1298 C CA . SER A 1 245 ? 165.00100 146.20100 115.52400 1.000 22.30004 292 SER AP1 CA 1
ATOM 1299 C C . SER A 1 245 ? 166.43400 146.15100 115.01800 1.000 22.30004 292 SER AP1 C 1
ATOM 1300 O O . SER A 1 245 ? 166.72100 146.58200 113.89000 1.000 22.30004 292 SER AP1 O 1
ATOM 1303 N N . PRO A 1 246 ? 167.36500 145.62900 115.81700 1.000 26.93031 293 PRO AP1 N 1
ATOM 1304 C CA . PRO A 1 246 ? 168.77900 145.64300 115.41700 1.000 26.93031 293 PRO AP1 CA 1
ATOM 1305 C C . PRO A 1 246 ? 169.04400 144.68700 114.26400 1.000 26.93031 293 PRO AP1 C 1
ATOM 1306 O O . PRO A 1 246 ? 168.70300 143.50400 114.32400 1.000 26.93031 293 PRO AP1 O 1
ATOM 1310 N N . GLN A 1 247 ? 169.66200 145.21400 113.21100 1.000 35.97913 294 GLN AP1 N 1
ATOM 1311 C CA . GLN A 1 247 ? 170.06100 144.40000 112.08100 1.000 35.97913 294 GLN AP1 CA 1
ATOM 1312 C C . GLN A 1 247 ? 171.27400 143.54800 112.45100 1.000 35.97913 294 GLN AP1 C 1
ATOM 1313 O O . GLN A 1 247 ? 172.01700 143.87900 113.37800 1.000 35.97913 294 GLN AP1 O 1
ATOM 1319 N N . PRO A 1 248 ? 171.49500 142.43600 111.74000 1.000 40.83281 295 PRO AP1 N 1
ATOM 1320 C CA . PRO A 1 248 ? 172.64900 141.57500 112.05100 1.000 40.83281 295 PRO AP1 CA 1
ATOM 1321 C C . PRO A 1 248 ? 174.00400 142.22300 111.80300 1.000 40.83281 295 PRO AP1 C 1
ATOM 1322 O O . PRO A 1 248 ? 175.02800 141.57400 112.04300 1.000 40.83281 295 PRO AP1 O 1
ATOM 1326 N N . ASP A 1 249 ? 174.05100 143.46700 111.33400 1.000 41.97417 296 ASP AP1 N 1
ATOM 1327 C CA . ASP A 1 249 ? 175.30500 144.16500 111.08500 1.000 41.97417 296 ASP AP1 CA 1
ATOM 1328 C C . ASP A 1 249 ? 175.79300 144.96100 112.28700 1.000 41.97417 296 ASP AP1 C 1
ATOM 1329 O O . ASP A 1 249 ? 176.81200 145.65100 112.18200 1.000 41.97417 296 ASP AP1 O 1
ATOM 1334 N N . GLY A 1 250 ? 175.09900 144.88600 113.41900 1.000 37.49727 297 GLY AP1 N 1
ATOM 1335 C CA . GLY A 1 250 ? 175.47100 145.64500 114.59300 1.000 37.49727 297 GLY AP1 CA 1
ATOM 1336 C C . GLY A 1 250 ? 174.93500 147.05600 114.64700 1.000 37.49727 297 GLY AP1 C 1
ATOM 1337 O O . GLY A 1 250 ? 175.29000 147.80000 115.56900 1.000 37.49727 297 GLY AP1 O 1
ATOM 1338 N N . LYS A 1 251 ? 174.09500 147.45100 113.69400 1.000 32.07787 298 LYS AP1 N 1
ATOM 1339 C CA . LYS A 1 251 ? 173.49200 148.77500 113.66600 1.000 32.07787 298 LYS AP1 CA 1
ATOM 1340 C C . LYS A 1 251 ? 171.98300 148.63900 113.81400 1.000 32.07787 298 LYS AP1 C 1
ATOM 1341 O O . LYS A 1 251 ? 171.38700 147.67700 113.32000 1.000 32.07787 298 LYS AP1 O 1
ATOM 1347 N N . VAL A 1 252 ? 171.37000 149.60300 114.49600 1.000 20.20538 299 VAL AP1 N 1
ATOM 1348 C CA . VAL A 1 252 ? 169.95000 149.56100 114.82500 1.000 20.20538 299 VAL AP1 CA 1
ATOM 1349 C C . VAL A 1 252 ? 169.23400 150.64800 114.03600 1.000 20.20538 299 VAL AP1 C 1
ATOM 1350 O O . VAL A 1 252 ? 169.73300 151.77300 113.91600 1.000 20.20538 299 VAL AP1 O 1
ATOM 1354 N N . VAL A 1 253 ? 168.06600 150.30800 113.49300 1.000 14.99454 300 VAL AP1 N 1
ATOM 1355 C CA . VAL A 1 253 ? 167.23900 151.23500 112.72800 1.000 14.99454 300 VAL AP1 CA 1
ATOM 1356 C C . VAL A 1 253 ? 166.01700 151.59900 113.55800 1.000 14.99454 300 VAL AP1 C 1
ATOM 1357 O O . VAL A 1 253 ? 165.47800 150.75900 114.28900 1.000 14.99454 300 VAL AP1 O 1
ATOM 1361 N N . TYR A 1 254 ? 165.58300 152.85300 113.44900 1.000 11.21352 301 TYR AP1 N 1
ATOM 1362 C CA . TYR A 1 254 ? 164.46900 153.37600 114.22600 1.000 11.21352 301 TYR AP1 CA 1
ATOM 1363 C C . TYR A 1 254 ? 163.40100 153.94800 113.30500 1.000 11.21352 301 TYR AP1 C 1
ATOM 1364 O O . TYR A 1 254 ? 163.71200 154.61400 112.31500 1.000 11.21352 301 TYR AP1 O 1
ATOM 1373 N N . THR A 1 255 ? 162.14000 153.68200 113.64100 1.000 11.13588 302 THR AP1 N 1
ATOM 1374 C CA . THR A 1 255 ? 160.99400 154.20400 112.91200 1.000 11.13588 302 THR AP1 CA 1
ATOM 1375 C C . THR A 1 255 ? 160.05600 154.88900 113.89500 1.000 11.13588 302 THR AP1 C 1
ATOM 1376 O O . THR A 1 255 ? 159.79700 154.36500 114.98100 1.000 11.13588 302 THR AP1 O 1
ATOM 1380 N N . SER A 1 256 ? 159.54900 156.05700 113.51300 1.000 13.13574 303 SER AP1 N 1
ATOM 1381 C CA . SER A 1 256 ? 158.70400 156.87200 114.37500 1.000 13.13574 303 SER AP1 CA 1
ATOM 1382 C C . SER A 1 256 ? 157.26500 156.83700 113.87700 1.000 13.13574 303 SER AP1 C 1
ATOM 1383 O O . SER A 1 256 ? 157.01000 157.04300 112.68700 1.000 13.13574 303 SER AP1 O 1
ATOM 1386 N N . LEU A 1 257 ? 156.33200 156.58300 114.79000 1.000 14.24161 304 LEU AP1 N 1
ATOM 1387 C CA . LEU A 1 257 ? 154.91100 156.50800 114.48300 1.000 14.24161 304 LEU AP1 CA 1
ATOM 1388 C C . LEU A 1 257 ? 154.15700 157.55600 115.28700 1.000 14.24161 304 LEU AP1 C 1
ATOM 1389 O O . LEU A 1 257 ? 154.44400 157.76800 116.46900 1.000 14.24161 304 LEU AP1 O 1
ATOM 1394 N N . GLN A 1 258 ? 153.19300 158.21200 114.64600 1.000 19.44340 305 GLN AP1 N 1
ATOM 1395 C CA . GLN A 1 258 ? 152.39700 159.22300 115.32500 1.000 19.44340 305 GLN AP1 CA 1
ATOM 1396 C C . GLN A 1 258 ? 151.08300 159.41200 114.58200 1.000 19.44340 305 GLN AP1 C 1
ATOM 1397 O O . GLN A 1 258 ? 150.95700 159.07100 113.40400 1.000 19.44340 305 GLN AP1 O 1
ATOM 1403 N N . TRP A 1 259 ? 150.10500 159.96400 115.29500 1.000 24.72464 306 TRP AP1 N 1
ATOM 1404 C CA . TRP A 1 259 ? 148.78800 160.22100 114.73000 1.000 24.72464 306 TRP AP1 CA 1
ATOM 1405 C C . TRP A 1 259 ? 148.81200 161.46600 113.85500 1.000 24.72464 306 TRP AP1 C 1
ATOM 1406 O O . TRP A 1 259 ? 149.37000 162.50000 114.23400 1.000 24.72464 306 TRP AP1 O 1
ATOM 1417 N N . ALA A 1 260 ? 148.20200 161.36100 112.67800 1.000 28.26449 307 ALA AP1 N 1
ATOM 1418 C CA . ALA A 1 260 ? 148.07600 162.47600 111.74900 1.000 28.26449 307 ALA AP1 CA 1
ATOM 1419 C C . ALA A 1 260 ? 146.60100 162.75800 111.51500 1.000 28.26449 307 ALA AP1 C 1
ATOM 1420 O O . ALA A 1 260 ? 145.83900 161.85100 111.16200 1.000 28.26449 307 ALA AP1 O 1
ATOM 1422 N N . SER A 1 261 ? 146.20200 164.01100 111.71100 1.000 32.41459 308 SER AP1 N 1
ATOM 1423 C CA . SER A 1 261 ? 144.81600 164.43100 111.55200 1.000 32.41459 308 SER AP1 CA 1
ATOM 1424 C C . SER A 1 261 ? 144.66800 165.17000 110.22900 1.000 32.41459 308 SER AP1 C 1
ATOM 1425 O O . SER A 1 261 ? 145.38400 166.14400 109.97300 1.000 32.41459 308 SER AP1 O 1
ATOM 1428 N N . LEU A 1 262 ? 143.74300 164.70700 109.39500 1.000 33.09963 309 LEU AP1 N 1
ATOM 1429 C CA . LEU A 1 262 ? 143.50000 165.32900 108.10000 1.000 33.09963 309 LEU AP1 CA 1
ATOM 1430 C C . LEU A 1 262 ? 142.02500 165.23600 107.72100 1.000 33.09963 309 LEU AP1 C 1
ATOM 1431 O O . LEU A 1 262 ? 141.26900 164.46200 108.30600 0.000 33.09963 309 LEU AP1 O 1
ATOM 1436 N N . PRO B 2 132 ? 138.70400 133.21400 109.09400 1.000 45.07405 337 PRO BP4 N 1
ATOM 1437 C CA . PRO B 2 132 ? 138.27500 132.25900 110.12300 1.000 45.07405 337 PRO BP4 CA 1
ATOM 1438 C C . PRO B 2 132 ? 137.61300 132.94200 111.31700 1.000 45.07405 337 PRO BP4 C 1
ATOM 1439 O O . PRO B 2 132 ? 136.83900 132.31100 112.03600 1.000 45.07405 337 PRO BP4 O 1
ATOM 1443 N N . THR B 2 133 ? 137.92100 134.22200 111.52100 1.000 44.62447 338 THR BP4 N 1
ATOM 1444 C CA . THR B 2 133 ? 137.36300 134.96900 112.64000 1.000 44.62447 338 THR BP4 CA 1
ATOM 1445 C C . THR B 2 133 ? 135.96100 135.49800 112.36200 1.000 44.62447 338 THR BP4 C 1
ATOM 1446 O O . THR B 2 133 ? 135.31700 136.01700 113.28400 1.000 44.62447 338 THR BP4 O 1
ATOM 1450 N N . PHE B 2 134 ? 135.47600 135.37400 111.12300 1.000 44.92208 339 PHE BP4 N 1
ATOM 1451 C CA . PHE B 2 134 ? 134.13600 135.85100 110.79900 1.000 44.92208 339 PHE BP4 CA 1
ATOM 1452 C C . PHE B 2 134 ? 133.07600 135.09900 111.59300 1.000 44.92208 339 PHE BP4 C 1
ATOM 1453 O O . PHE B 2 134 ? 132.12500 135.70300 112.10100 1.000 44.92208 339 PHE BP4 O 1
ATOM 1461 N N . ARG B 2 135 ? 133.23000 133.77900 111.72000 1.000 44.86629 340 ARG BP4 N 1
ATOM 1462 C CA . ARG B 2 135 ? 132.27600 132.99600 112.49800 1.000 44.86629 340 ARG BP4 CA 1
ATOM 1463 C C . ARG B 2 135 ? 132.27500 133.42200 113.96200 1.000 44.86629 340 ARG BP4 C 1
ATOM 1464 O O . ARG B 2 135 ? 131.20800 133.56800 114.57300 1.000 44.86629 340 ARG BP4 O 1
ATOM 1472 N N . THR B 2 136 ? 133.46200 133.60800 114.54700 1.000 42.64453 341 THR BP4 N 1
ATOM 1473 C CA . THR B 2 136 ? 133.54400 134.02600 115.94300 1.000 42.64453 341 THR BP4 CA 1
ATOM 1474 C C . THR B 2 136 ? 132.88900 135.38400 116.14700 1.000 42.64453 341 THR BP4 C 1
ATOM 1475 O O . THR B 2 136 ? 132.14400 135.58500 117.11600 1.000 42.64453 341 THR BP4 O 1
ATOM 1479 N N . THR B 2 137 ? 133.14200 136.32600 115.23400 1.000 41.63603 342 THR BP4 N 1
ATOM 1480 C CA . THR B 2 137 ? 132.46500 137.61600 115.30800 1.000 41.63603 342 THR BP4 CA 1
ATOM 1481 C C . THR B 2 137 ? 130.95800 137.44700 115.19300 1.000 41.63603 342 THR BP4 C 1
ATOM 1482 O O . THR B 2 137 ? 130.19400 138.16200 115.85000 1.000 41.63603 342 THR BP4 O 1
ATOM 1486 N N . TYR B 2 138 ? 130.50900 136.50000 114.36600 1.000 42.69389 343 TYR BP4 N 1
ATOM 1487 C CA . TYR B 2 138 ? 129.07600 136.30200 114.18600 1.000 42.69389 343 TYR BP4 CA 1
ATOM 1488 C C . TYR B 2 138 ? 128.42800 135.77300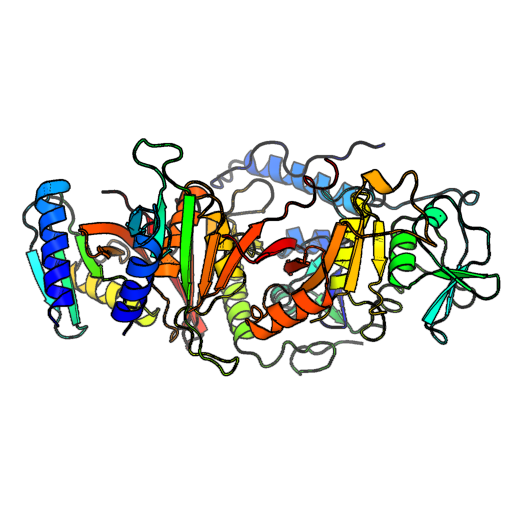 115.46200 1.000 42.69389 343 TYR BP4 C 1
ATOM 1489 O O . TYR B 2 138 ? 127.37700 136.26700 115.88600 1.000 42.69389 343 TYR BP4 O 1
ATOM 1498 N N . MET B 2 139 ? 129.03900 134.76500 116.09100 1.000 42.50384 344 MET BP4 N 1
ATOM 1499 C CA . MET B 2 139 ? 128.48400 134.28900 117.35700 1.000 42.50384 344 MET BP4 CA 1
ATOM 1500 C C . MET B 2 139 ? 128.53200 135.37300 118.42600 1.000 42.50384 344 MET BP4 C 1
ATOM 1501 O O . MET B 2 139 ? 127.59300 135.50400 119.21900 1.000 42.50384 344 MET BP4 O 1
ATOM 1506 N N . ALA B 2 140 ? 129.61000 136.16000 118.47200 1.000 40.28477 345 ALA BP4 N 1
ATOM 1507 C CA . ALA B 2 140 ? 129.67800 137.23100 119.46100 1.000 40.28477 345 ALA BP4 CA 1
ATOM 1508 C C . ALA B 2 140 ? 128.56800 138.25300 119.24400 1.000 40.28477 345 ALA BP4 C 1
ATOM 1509 O O . ALA B 2 140 ? 127.88900 138.66000 120.19700 1.000 40.28477 345 ALA BP4 O 1
ATOM 1511 N N . TYR B 2 141 ? 128.35900 138.66200 117.99100 1.000 43.97047 346 TYR BP4 N 1
ATOM 1512 C CA . TYR B 2 141 ? 127.32500 139.64400 117.68900 1.000 43.97047 346 TYR BP4 CA 1
ATOM 1513 C C . TYR B 2 141 ? 125.94100 139.10100 118.00400 1.000 43.97047 346 TYR BP4 C 1
ATOM 1514 O O . TYR B 2 141 ? 125.09300 139.82300 118.54000 1.000 43.97047 346 TYR BP4 O 1
ATOM 1523 N N . HIS B 2 142 ? 125.68800 137.83100 117.67800 1.000 44.74049 347 HIS BP4 N 1
ATOM 1524 C CA . HIS B 2 142 ? 124.37400 137.26100 117.95200 1.000 44.74049 347 HIS BP4 CA 1
ATOM 1525 C C . HIS B 2 142 ? 124.13700 137.11200 119.45000 1.000 44.74049 347 HIS BP4 C 1
ATOM 1526 O O . HIS B 2 142 ? 123.02700 137.36600 119.93400 1.000 44.74049 347 HIS BP4 O 1
ATOM 1533 N N . TYR B 2 143 ? 125.16400 136.70500 120.20200 1.000 42.20362 348 TYR BP4 N 1
ATOM 1534 C CA . TYR B 2 143 ? 125.00900 136.55200 121.64500 1.000 42.20362 348 TYR BP4 CA 1
ATOM 1535 C C . TYR B 2 143 ? 124.76800 137.89300 122.32600 1.000 42.20362 348 TYR BP4 C 1
ATOM 1536 O O . TYR B 2 143 ? 123.93900 137.98900 123.23800 1.000 42.20362 348 TYR BP4 O 1
ATOM 1545 N N . PHE B 2 144 ? 125.48400 138.93900 121.90900 1.000 41.04720 349 PHE BP4 N 1
ATOM 1546 C CA . PHE B 2 144 ? 125.24800 140.25300 122.49200 1.000 41.04720 349 PHE BP4 CA 1
ATOM 1547 C C . PHE B 2 144 ? 124.03800 140.95600 121.89000 1.000 41.04720 349 PHE BP4 C 1
ATOM 1548 O O . PHE B 2 144 ? 123.63600 142.00800 122.39900 1.000 41.04720 349 PHE BP4 O 1
ATOM 1556 N N . ARG B 2 145 ? 123.45200 140.39900 120.83100 1.000 43.14146 350 ARG BP4 N 1
ATOM 1557 C CA . ARG B 2 145 ? 122.26700 140.96000 120.19700 1.000 43.14146 350 ARG BP4 CA 1
ATOM 1558 C C . ARG B 2 145 ? 120.97300 140.43000 120.80100 1.000 43.14146 350 ARG BP4 C 1
ATOM 1559 O O . ARG B 2 145 ? 119.95000 141.12500 120.76800 1.000 43.14146 350 ARG BP4 O 1
ATOM 1567 N N . SER B 2 146 ? 121.00300 139.22200 121.37000 1.000 41.02780 351 SER BP4 N 1
ATOM 1568 C CA . SER B 2 146 ? 119.79100 138.62600 121.92400 1.000 41.02780 351 SER BP4 CA 1
ATOM 1569 C C . SER B 2 146 ? 119.23900 139.45200 123.07900 1.000 41.02780 351 SER BP4 C 1
ATOM 1570 O O . SER B 2 146 ? 118.02200 139.63200 123.19600 1.000 41.02780 351 SER BP4 O 1
ATOM 1573 N N . LYS B 2 147 ? 120.11400 139.96100 123.94200 1.000 39.83462 352 LYS BP4 N 1
ATOM 1574 C CA . LYS B 2 147 ? 119.68500 140.74500 125.09200 1.000 39.83462 352 LYS BP4 CA 1
ATOM 1575 C C . LYS B 2 147 ? 119.37900 142.17600 124.65200 1.000 39.83462 352 LYS BP4 C 1
ATOM 1576 O O . LYS B 2 147 ? 119.37500 142.50100 123.46100 1.000 39.83462 352 LYS BP4 O 1
ATOM 1582 N N . GLY B 2 148 ? 119.11500 143.05400 125.61700 1.000 38.83664 353 GLY BP4 N 1
ATOM 1583 C CA . GLY B 2 148 ? 118.77400 144.43100 125.31500 1.000 38.83664 353 GLY BP4 CA 1
ATOM 1584 C C . GLY B 2 148 ? 119.98000 145.32700 125.12700 1.000 38.83664 353 GLY BP4 C 1
ATOM 1585 O O . GLY B 2 148 ? 119.97900 146.48300 125.55900 1.000 38.83664 353 GLY BP4 O 1
ATOM 1586 N N . TRP B 2 149 ? 121.01600 144.80200 124.47900 1.000 39.23709 354 TRP BP4 N 1
ATOM 1587 C CA . TRP B 2 149 ? 122.25000 145.53100 124.22000 1.000 39.23709 354 TRP BP4 CA 1
ATOM 1588 C C . TRP B 2 149 ? 122.41400 145.72400 122.72000 1.000 39.23709 354 TRP BP4 C 1
ATOM 1589 O O . TRP B 2 149 ? 122.29400 144.76400 121.95100 1.000 39.23709 354 TRP BP4 O 1
ATOM 1600 N N . VAL B 2 150 ? 122.69000 146.95700 122.30600 1.000 36.28856 355 VAL BP4 N 1
ATOM 1601 C CA . VAL B 2 150 ? 122.98900 147.26600 120.91100 1.000 36.28856 355 VAL BP4 CA 1
ATOM 1602 C C . VAL B 2 150 ? 124.50900 147.35300 120.76600 1.000 36.28856 355 VAL BP4 C 1
ATOM 1603 O O . VAL B 2 150 ? 125.13600 148.21400 121.40600 1.000 36.28856 355 VAL BP4 O 1
ATOM 1607 N N . PRO B 2 151 ? 125.13900 146.45500 120.01700 1.000 34.91498 356 PRO BP4 N 1
ATOM 1608 C CA . PRO B 2 151 ? 126.59400 146.49300 119.86800 1.000 34.91498 356 PRO BP4 CA 1
ATOM 1609 C C . PRO B 2 151 ? 127.04200 147.23800 118.62100 1.000 34.91498 356 PRO BP4 C 1
ATOM 1610 O O . PRO B 2 151 ? 126.39600 147.21300 117.57300 1.000 34.91498 356 PRO BP4 O 1
ATOM 1614 N N . LYS B 2 152 ? 128.18100 147.91200 118.75700 1.000 32.21943 357 LYS BP4 N 1
ATOM 1615 C CA . LYS B 2 152 ? 128.82200 148.59100 117.64200 1.000 32.21943 357 LYS BP4 CA 1
ATOM 1616 C C . LYS B 2 152 ? 130.31200 148.29000 117.67300 1.000 32.21943 357 LYS BP4 C 1
ATOM 1617 O O . LYS B 2 152 ? 130.88500 148.02900 118.73400 1.000 32.21943 357 LYS BP4 O 1
ATOM 1623 N N . VAL B 2 153 ? 130.93500 148.33000 116.50200 1.000 28.33675 358 VAL BP4 N 1
ATOM 1624 C CA . VAL B 2 153 ? 132.35000 148.00100 116.38200 1.000 28.33675 358 VAL BP4 CA 1
ATOM 1625 C C . VAL B 2 153 ? 133.18900 149.19200 116.82400 1.000 28.33675 358 VAL BP4 C 1
ATOM 1626 O O . VAL B 2 153 ? 132.84800 150.35200 116.55900 1.000 28.33675 358 VAL BP4 O 1
ATOM 1630 N N . GLY B 2 154 ? 134.28200 148.90800 117.52800 1.000 26.08966 359 GLY BP4 N 1
ATOM 1631 C CA . GLY B 2 154 ? 135.21600 149.94200 117.92200 1.000 26.08966 359 GLY BP4 CA 1
ATOM 1632 C C . GLY B 2 154 ? 136.61100 149.68300 117.39500 1.000 26.08966 359 GLY BP4 C 1
ATOM 1633 O O . GLY B 2 154 ? 137.29300 148.75900 117.84400 1.000 26.08966 359 GLY BP4 O 1
ATOM 1634 N N . LEU B 2 155 ? 137.04900 150.50300 116.44100 1.000 26.85307 360 LEU BP4 N 1
ATOM 1635 C CA . LEU B 2 155 ? 138.36100 150.35400 115.82700 1.000 26.85307 360 LEU BP4 CA 1
ATOM 1636 C C . LEU B 2 155 ? 139.38900 151.33000 116.37800 1.000 26.85307 360 LEU BP4 C 1
ATOM 1637 O O . LEU B 2 155 ? 140.59100 151.05200 116.30000 1.000 26.85307 360 LEU BP4 O 1
ATOM 1642 N N . LYS B 2 156 ? 138.94800 152.44500 116.95300 1.000 24.75423 361 LYS BP4 N 1
ATOM 1643 C CA . LYS B 2 156 ? 139.85100 153.47600 117.44600 1.000 24.75423 361 LYS BP4 CA 1
ATOM 1644 C C . LYS B 2 156 ? 140.39900 153.17800 118.83500 1.000 24.75423 361 LYS BP4 C 1
ATOM 1645 O O . LYS B 2 156 ? 141.19900 153.96900 119.34600 1.000 24.75423 361 LYS BP4 O 1
ATOM 1651 N N . TYR B 2 157 ? 139.99400 152.07000 119.45700 1.000 22.65332 362 TYR BP4 N 1
ATOM 1652 C CA . TYR B 2 157 ? 140.40600 151.75300 120.81500 1.000 22.65332 362 TYR BP4 CA 1
ATOM 1653 C C . TYR B 2 157 ? 141.13500 150.42300 120.93900 1.000 22.65332 362 TYR BP4 C 1
ATOM 1654 O O . TYR B 2 157 ? 141.56600 150.07500 122.04400 1.000 22.65332 362 TYR BP4 O 1
ATOM 1663 N N . GLY B 2 158 ? 141.28600 149.67200 119.85300 1.000 19.74679 363 GLY BP4 N 1
ATOM 1664 C CA . GLY B 2 158 ? 141.98000 148.40200 119.91200 1.000 19.74679 363 GLY BP4 CA 1
ATOM 1665 C C . GLY B 2 158 ? 141.15800 147.23500 120.40800 1.000 19.74679 363 GLY BP4 C 1
ATOM 1666 O O . GLY B 2 158 ? 141.72600 146.17200 120.68100 1.000 19.74679 363 GLY BP4 O 1
ATOM 1667 N N . THR B 2 159 ? 139.84600 147.39500 120.53700 1.000 23.43358 364 THR BP4 N 1
ATOM 1668 C CA . THR B 2 159 ? 138.94400 146.33800 120.96300 1.000 23.43358 364 THR BP4 CA 1
ATOM 1669 C C . THR B 2 159 ? 138.09800 145.88100 119.77600 1.000 23.43358 364 THR BP4 C 1
ATOM 1670 O O . THR B 2 159 ? 138.31900 146.29200 118.63200 1.000 23.43358 364 THR BP4 O 1
ATOM 1674 N N . ASP B 2 160 ? 137.12700 145.01200 120.04900 1.000 27.96114 365 ASP BP4 N 1
ATOM 1675 C CA . ASP B 2 160 ? 136.26200 144.46900 119.00800 1.000 27.96114 365 ASP BP4 CA 1
ATOM 1676 C C . ASP B 2 160 ? 134.87400 145.09800 119.00400 1.000 27.96114 365 ASP BP4 C 1
ATOM 1677 O O . ASP B 2 160 ? 134.37600 145.48700 117.94400 1.000 27.96114 365 ASP BP4 O 1
ATOM 1682 N N . LEU B 2 161 ? 134.23600 145.21000 120.16800 1.000 29.52717 366 LEU BP4 N 1
ATOM 1683 C CA . LEU B 2 161 ? 132.87600 145.72100 120.25000 1.000 29.52717 366 LEU BP4 CA 1
ATOM 1684 C C . LEU B 2 161 ? 132.75300 146.68100 121.42300 1.000 29.52717 366 LEU BP4 C 1
ATOM 1685 O O . LEU B 2 161 ? 133.54300 146.64800 122.36800 1.000 29.52717 366 LEU BP4 O 1
ATOM 1690 N N . LEU B 2 162 ? 131.74500 147.54800 121.34300 1.000 30.59635 367 LEU BP4 N 1
ATOM 1691 C CA . LEU B 2 162 ? 131.39400 148.46900 122.41700 1.000 30.59635 367 LEU BP4 CA 1
ATOM 1692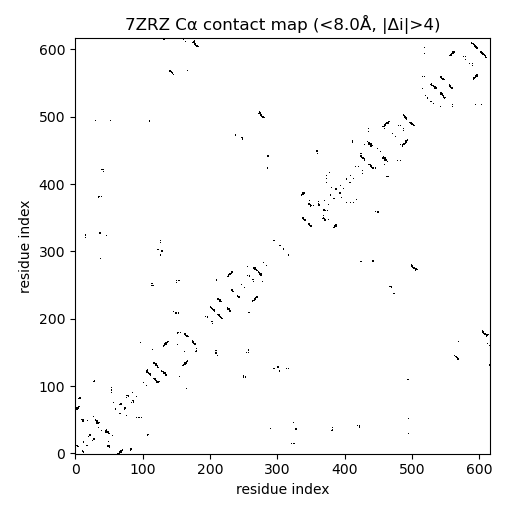 C C . LEU B 2 162 ? 129.90600 148.32700 122.69100 1.000 30.59635 367 LEU BP4 C 1
ATOM 1693 O O . LEU B 2 162 ? 129.08300 148.60800 121.81300 1.000 30.59635 367 LEU BP4 O 1
ATOM 1698 N N . LEU B 2 163 ? 129.55900 147.90000 123.90100 1.000 33.53376 368 LEU BP4 N 1
ATOM 1699 C CA . LEU B 2 163 ? 128.17600 147.59900 124.24900 1.000 33.53376 368 LEU BP4 CA 1
ATOM 1700 C C . LEU B 2 163 ? 127.51700 148.82500 124.86800 1.000 33.53376 368 LEU BP4 C 1
ATOM 1701 O O . LEU B 2 163 ? 127.94800 149.30200 125.92300 1.000 33.53376 368 LEU BP4 O 1
ATOM 1706 N N . TYR B 2 164 ? 126.47900 149.33200 124.21200 1.000 39.43572 369 TYR BP4 N 1
ATOM 1707 C CA . TYR B 2 164 ? 125.63500 150.38200 124.76400 1.000 39.43572 369 TYR BP4 CA 1
ATOM 1708 C C . TYR B 2 164 ? 124.38000 149.76500 125.37100 1.000 39.43572 369 TYR BP4 C 1
ATOM 1709 O O . TYR B 2 164 ? 124.09100 148.58000 125.19600 1.000 39.43572 369 TYR BP4 O 1
ATOM 1718 N N . ARG B 2 165 ? 123.62300 150.59100 126.09000 1.000 45.32446 370 ARG BP4 N 1
ATOM 1719 C CA . ARG B 2 165 ? 122.37900 150.14700 126.70100 1.000 45.32446 370 ARG BP4 CA 1
ATOM 1720 C C . ARG B 2 165 ? 121.31500 151.22000 126.52600 1.000 45.32446 370 ARG BP4 C 1
ATOM 1721 O O . ARG B 2 165 ? 121.61800 152.40300 126.35100 1.000 45.32446 370 ARG BP4 O 1
ATOM 1729 N N . LYS B 2 166 ? 120.05500 150.77500 126.55600 1.000 45.48797 371 LYS BP4 N 1
ATOM 1730 C CA . LYS B 2 166 ? 118.87900 151.64000 126.51500 1.000 45.48797 371 LYS BP4 CA 1
ATOM 1731 C C . LYS B 2 166 ? 118.74900 152.38200 125.18900 1.000 45.48797 371 LYS BP4 C 1
ATOM 1732 O O . LYS B 2 166 ? 119.70300 152.46000 124.40900 1.000 45.48797 371 LYS BP4 O 1
ATOM 1738 N N . GLY B 2 167 ? 117.55900 152.91400 124.92000 1.000 43.02554 372 GLY BP4 N 1
ATOM 1739 C CA . GLY B 2 167 ? 117.33200 153.71900 123.74400 1.000 43.02554 372 GLY BP4 CA 1
ATOM 1740 C C . GLY B 2 167 ? 117.85900 155.13000 123.91400 1.000 43.02554 372 GLY BP4 C 1
ATOM 1741 O O . GLY B 2 167 ? 118.77500 155.56200 123.20700 1.000 43.02554 372 GLY BP4 O 1
ATOM 1742 N N . PRO B 2 168 ? 117.28100 155.88000 124.85000 1.000 44.53419 373 PRO BP4 N 1
ATOM 1743 C CA . PRO B 2 168 ? 117.82800 157.19600 125.16300 1.000 44.53419 373 PRO BP4 CA 1
ATOM 1744 C C . PRO B 2 168 ? 119.23200 157.07000 125.71600 1.000 44.53419 373 PRO BP4 C 1
ATOM 1745 O O . PRO B 2 168 ? 119.55500 156.09900 126.42600 1.000 44.53419 373 PRO BP4 O 1
ATOM 1749 N N . PRO B 2 169 ? 120.10700 158.02700 125.41200 1.000 44.78869 374 PRO BP4 N 1
ATOM 1750 C CA . PRO B 2 169 ? 121.49000 157.93500 125.89100 1.000 44.78869 374 PRO BP4 CA 1
ATOM 1751 C C . PRO B 2 169 ? 121.57700 158.11300 127.39900 1.000 44.78869 374 PRO BP4 C 1
ATOM 1752 O O . PRO B 2 169 ? 120.92200 158.97900 127.98300 1.000 44.78869 374 PRO BP4 O 1
ATOM 1756 N N . PHE B 2 170 ? 122.40000 157.27500 128.02800 1.000 47.63494 375 PHE BP4 N 1
ATOM 1757 C CA . PHE B 2 170 ? 122.66300 157.35200 129.45900 1.000 47.63494 375 PHE BP4 CA 1
ATOM 1758 C C . PHE B 2 170 ? 124.12100 157.66000 129.76000 1.000 47.63494 375 PHE BP4 C 1
ATOM 1759 O O . PHE B 2 170 ? 124.41000 158.60200 130.50800 1.000 47.63494 375 PHE BP4 O 1
ATOM 1767 N N . TYR B 2 171 ? 125.05000 156.88900 129.19600 1.000 46.85985 376 TYR BP4 N 1
ATOM 1768 C CA . TYR B 2 171 ? 126.47100 157.15700 129.35300 1.000 46.85985 376 TYR BP4 CA 1
ATOM 1769 C C . TYR B 2 171 ? 127.24800 157.01700 128.05100 1.000 46.85985 376 TYR BP4 C 1
ATOM 1770 O O . TYR B 2 171 ? 128.46200 157.24700 128.05200 1.000 46.85985 376 TYR BP4 O 1
ATOM 1779 N N . PHE B 2 172 ? 126.59400 156.64400 126.95100 1.000 42.67271 377 PHE BP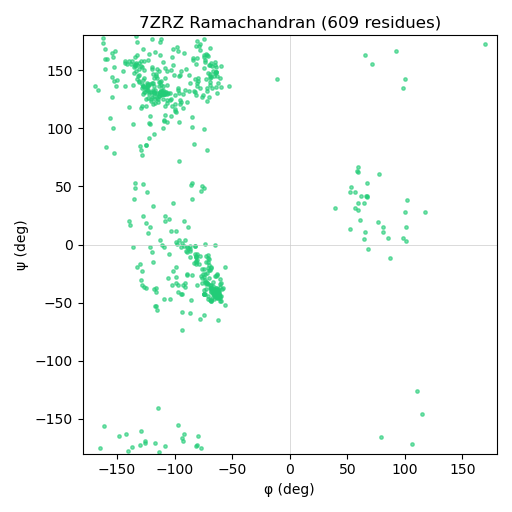4 N 1
ATOM 1780 C CA . PHE B 2 172 ? 127.19300 156.47300 125.63000 1.000 42.67271 377 PHE BP4 CA 1
ATOM 1781 C C . PHE B 2 172 ? 128.22600 155.35300 125.58400 1.000 42.67271 377 PHE BP4 C 1
ATOM 1782 O O . PHE B 2 172 ? 128.86800 155.15600 124.54500 1.000 42.67271 377 PHE BP4 O 1
ATOM 1790 N N . ALA B 2 173 ? 128.40400 154.61300 126.67700 1.000 35.11679 378 ALA BP4 N 1
ATOM 1791 C CA . ALA B 2 173 ? 129.35700 153.51400 126.73400 1.000 35.11679 378 ALA BP4 CA 1
ATOM 1792 C C . ALA B 2 173 ? 129.12300 152.72900 128.01300 1.000 35.11679 378 ALA BP4 C 1
ATOM 1793 O O . ALA B 2 173 ? 128.92900 153.31900 129.07700 1.000 35.11679 378 ALA BP4 O 1
ATOM 1795 N N . SER B 2 174 ? 129.14200 151.41200 127.90200 1.000 31.45615 379 SER BP4 N 1
ATOM 1796 C CA . SER B 2 174 ? 128.98400 150.56000 129.07600 1.000 31.45615 379 SER BP4 CA 1
ATOM 1797 C C . SER B 2 174 ? 130.07700 149.51200 129.20400 1.000 31.45615 379 SER BP4 C 1
ATOM 1798 O O . SER B 2 174 ? 130.47900 149.19100 130.32400 1.000 31.45615 379 SER BP4 O 1
ATOM 1801 N N . TYR B 2 175 ? 130.56800 148.96900 128.09100 1.000 28.13166 380 TYR BP4 N 1
ATOM 1802 C CA . TYR B 2 175 ? 131.60100 147.94500 128.13900 1.000 28.13166 380 TYR BP4 CA 1
ATOM 1803 C C . TYR B 2 175 ? 132.42800 147.98800 126.86300 1.000 28.13166 380 TYR BP4 C 1
ATOM 1804 O O . TYR B 2 175 ? 131.95000 148.41000 125.80700 1.000 28.13166 380 TYR BP4 O 1
ATOM 1813 N N . SER B 2 176 ? 133.67900 147.54500 126.97700 1.000 25.02892 381 SER BP4 N 1
ATOM 1814 C CA . SER B 2 176 ? 134.55100 147.30700 125.83400 1.000 25.02892 381 SER BP4 CA 1
ATOM 1815 C C . SER B 2 176 ? 135.04300 145.87100 125.92100 1.000 25.02892 381 SER BP4 C 1
ATOM 1816 O O . SER B 2 176 ? 135.71800 145.50200 126.88700 1.000 25.02892 381 SER BP4 O 1
ATOM 1819 N N . VAL B 2 177 ? 134.71500 145.06900 124.91200 1.000 26.86544 382 VAL BP4 N 1
ATOM 1820 C CA . VAL B 2 177 ? 134.88400 143.62200 124.95800 1.000 26.86544 382 VAL BP4 CA 1
ATOM 1821 C C . VAL B 2 177 ? 136.00900 143.22300 124.01600 1.000 26.86544 382 VAL BP4 C 1
ATOM 1822 O O . VAL B 2 177 ? 136.05400 143.67400 122.86600 1.000 26.86544 382 VAL BP4 O 1
ATOM 1826 N N . ILE B 2 178 ? 136.91500 142.38100 124.50300 1.000 26.24146 383 ILE BP4 N 1
ATOM 1827 C CA . ILE B 2 178 ? 137.97600 141.79600 123.69400 1.000 26.24146 383 ILE BP4 CA 1
ATOM 1828 C C . ILE B 2 178 ? 137.64000 140.32400 123.50800 1.000 26.24146 383 ILE BP4 C 1
ATOM 1829 O O . ILE B 2 178 ? 137.69100 139.54100 124.46400 1.000 26.24146 383 ILE BP4 O 1
ATOM 1834 N N . ILE B 2 179 ? 137.29700 139.94100 122.28300 1.000 31.50820 384 ILE BP4 N 1
ATOM 1835 C CA . ILE B 2 179 ? 136.91600 138.56300 121.99700 1.000 31.50820 384 ILE BP4 CA 1
ATOM 1836 C C . ILE B 2 179 ? 138.16800 137.69900 121.95800 1.000 31.50820 384 ILE BP4 C 1
ATOM 1837 O O . ILE B 2 179 ? 139.12700 138.00200 121.24000 1.000 31.50820 384 ILE BP4 O 1
ATOM 1842 N N . GLU B 2 180 ? 138.16000 136.61900 122.73300 1.000 40.11388 385 GLU BP4 N 1
ATOM 1843 C CA . GLU B 2 180 ? 139.28500 135.70300 122.82400 1.000 40.11388 385 GLU BP4 CA 1
ATOM 1844 C C . GLU B 2 180 ? 138.77600 134.27700 122.68600 1.000 40.11388 385 GLU BP4 C 1
ATOM 1845 O O . GLU B 2 180 ? 137.69700 133.94400 123.18500 1.000 40.11388 385 GLU BP4 O 1
ATOM 1851 N N . LEU B 2 181 ? 139.55200 133.43700 122.00400 1.000 40.92378 386 LEU BP4 N 1
ATOM 1852 C CA . LEU B 2 181 ? 139.16700 132.05700 121.74100 1.000 40.92378 386 LEU BP4 CA 1
ATOM 1853 C C . LEU B 2 181 ? 140.27400 131.12100 122.20000 1.000 40.92378 386 LEU BP4 C 1
ATOM 1854 O O . LEU B 2 181 ? 141.44600 131.33200 121.87300 1.000 40.92378 386 LEU BP4 O 1
ATOM 1859 N N . VAL B 2 182 ? 139.89800 130.08900 122.95700 1.000 43.00221 387 VAL BP4 N 1
ATOM 1860 C CA . VAL B 2 182 ? 140.82700 129.07300 123.42900 1.000 43.00221 387 VAL BP4 CA 1
ATOM 1861 C C . VAL B 2 182 ? 140.20300 127.70100 123.21400 1.000 43.00221 387 VAL BP4 C 1
ATOM 1862 O O . VAL B 2 182 ? 138.99100 127.56200 123.04100 1.000 43.00221 387 VAL BP4 O 1
ATOM 1866 N N . ASP B 2 183 ? 141.05500 126.68200 123.22900 1.000 47.55899 388 ASP BP4 N 1
ATOM 1867 C CA . ASP B 2 183 ? 140.63000 125.30100 123.06600 1.000 47.55899 388 ASP BP4 CA 1
ATOM 1868 C C . ASP B 2 183 ? 140.59600 124.59300 124.41500 1.000 47.55899 388 ASP BP4 C 1
ATOM 1869 O O . ASP B 2 183 ? 141.20400 125.03500 125.39400 1.000 47.55899 388 ASP BP4 O 1
ATOM 1874 N N . ASP B 2 184 ? 139.87100 123.47800 124.45600 1.000 46.95336 389 ASP BP4 N 1
ATOM 1875 C CA . ASP B 2 184 ? 139.63300 122.75200 125.70400 1.000 46.95336 389 ASP BP4 CA 1
ATOM 1876 C C . ASP B 2 184 ? 140.76000 121.77300 126.02500 1.000 46.95336 389 ASP BP4 C 1
ATOM 1877 O O . ASP B 2 184 ? 140.53000 120.59400 126.28800 1.000 46.95336 389 ASP BP4 O 1
ATOM 1882 N N . HIS B 2 185 ? 142.00300 122.26500 126.00700 1.000 46.87984 390 HIS BP4 N 1
ATOM 1883 C CA . HIS B 2 185 ? 143.13000 121.47800 126.49600 1.000 46.87984 390 HIS BP4 CA 1
ATOM 1884 C C . HIS B 2 185 ? 144.11100 122.33400 127.29200 1.000 46.87984 390 HIS BP4 C 1
ATOM 1885 O O . HIS B 2 185 ? 145.27700 121.94700 127.44200 1.000 46.87984 390 HIS BP4 O 1
ATOM 1892 N N . PHE B 2 186 ? 143.66900 123.49000 127.78700 1.000 49.12371 391 PHE BP4 N 1
ATOM 1893 C CA . PHE B 2 186 ? 144.43200 124.38900 128.65000 1.000 49.12371 391 PHE BP4 CA 1
ATOM 1894 C C . PHE B 2 186 ? 145.65000 124.99400 127.96100 1.000 49.12371 391 PHE BP4 C 1
ATOM 1895 O O . PHE B 2 186 ? 146.49000 125.60800 128.63000 1.000 49.12371 391 PHE BP4 O 1
ATOM 1903 N N . GLU B 2 187 ? 145.77300 124.84000 126.64300 1.000 46.56864 392 GLU BP4 N 1
ATOM 1904 C CA . GLU B 2 187 ? 146.82000 125.51300 125.88100 1.000 46.56864 392 GLU BP4 CA 1
ATOM 1905 C C . GLU B 2 187 ? 146.23300 126.51700 124.89800 1.000 46.56864 392 GLU BP4 C 1
ATOM 1906 O O . GLU B 2 187 ? 146.58500 127.70000 124.94900 1.000 46.56864 392 GLU BP4 O 1
ATOM 1912 N N . GLY B 2 188 ? 145.34400 126.08100 124.00800 1.000 41.52250 393 GLY BP4 N 1
ATOM 1913 C CA . GLY B 2 188 ? 144.64000 126.98400 123.11900 1.000 41.52250 393 GLY BP4 CA 1
ATOM 1914 C C . GLY B 2 188 ? 145.48200 127.58800 122.01300 1.000 41.52250 393 GLY BP4 C 1
ATOM 1915 O O . GLY B 2 188 ? 146.70700 127.69200 122.13300 1.000 41.52250 393 GLY BP4 O 1
ATOM 1916 N N . SER B 2 189 ? 144.82800 127.98700 120.92700 1.000 43.45162 394 SER BP4 N 1
ATOM 1917 C CA . SER B 2 189 ? 145.46200 128.71500 119.83000 1.000 43.45162 394 SER BP4 CA 1
ATOM 1918 C C . SER B 2 189 ? 144.99200 130.16200 119.93200 1.000 43.45162 394 SER BP4 C 1
ATOM 1919 O O . SER B 2 189 ? 143.84800 130.47900 119.59300 1.000 43.45162 394 SER BP4 O 1
ATOM 1922 N N . LEU B 2 190 ? 145.87700 131.03600 120.39900 1.000 37.69355 395 LEU BP4 N 1
ATOM 1923 C CA . LEU B 2 190 ? 145.53000 132.41500 120.71200 1.000 37.69355 395 LEU BP4 CA 1
ATOM 1924 C C . LEU B 2 190 ? 145.84900 133.31800 119.52900 1.000 37.69355 395 LEU BP4 C 1
ATOM 1925 O O . LEU B 2 190 ? 146.98800 133.34500 119.05100 1.000 37.69355 395 LEU BP4 O 1
ATOM 1930 N N . ARG B 2 191 ? 144.84000 134.05400 119.06000 1.000 40.50844 396 ARG BP4 N 1
ATOM 1931 C CA . ARG B 2 191 ? 145.06000 135.06100 118.03000 1.000 40.50844 396 ARG BP4 CA 1
ATOM 1932 C C . ARG B 2 191 ? 145.60000 136.36500 118.60100 1.000 40.50844 396 ARG BP4 C 1
ATOM 1933 O O . ARG B 2 191 ? 146.12400 137.18900 117.84400 1.000 40.50844 396 ARG BP4 O 1
ATOM 1941 N N . ARG B 2 192 ? 145.48300 136.56900 119.91100 1.000 31.55655 397 ARG BP4 N 1
ATOM 1942 C CA . ARG B 2 192 ? 146.02500 137.74700 120.58800 1.000 31.55655 397 ARG BP4 CA 1
ATOM 1943 C C . ARG B 2 192 ? 147.00800 137.29800 121.65900 1.000 31.55655 397 ARG BP4 C 1
ATOM 1944 O O . ARG B 2 192 ? 146.58800 136.83400 122.73400 1.000 31.55655 397 ARG BP4 O 1
ATOM 1952 N N . PRO B 2 193 ? 148.31600 137.41000 121.42300 1.000 28.38027 398 PRO BP4 N 1
ATOM 1953 C CA . PRO B 2 193 ? 149.28400 137.03000 122.46000 1.000 28.38027 398 PRO BP4 CA 1
ATOM 1954 C C . PRO B 2 193 ? 149.30300 138.02500 123.60900 1.000 28.38027 398 PRO BP4 C 1
ATOM 1955 O O . PRO B 2 193 ? 150.16200 138.91000 123.66600 1.000 28.38027 398 PRO BP4 O 1
ATOM 1959 N N . LEU B 2 194 ? 148.34800 137.88800 124.52600 1.000 23.53239 399 LEU BP4 N 1
ATOM 1960 C CA . LEU B 2 194 ? 148.21000 138.83700 125.62200 1.000 23.53239 399 LEU BP4 CA 1
ATOM 1961 C C . LEU B 2 194 ? 149.37000 138.72400 126.60200 1.000 23.53239 399 LEU BP4 C 1
ATOM 1962 O O . LEU B 2 194 ? 149.82700 137.62600 126.93200 1.000 23.53239 399 LEU BP4 O 1
ATOM 1967 N N . SER B 2 195 ? 149.84200 139.87700 127.06900 1.000 15.50830 400 SER BP4 N 1
ATOM 1968 C CA . SER B 2 195 ? 150.86600 139.96500 128.09700 1.000 15.50830 400 SER BP4 CA 1
ATOM 1969 C C . SER B 2 195 ? 150.50200 141.11600 129.02400 1.000 15.50830 400 SER BP4 C 1
ATOM 1970 O O . SER B 2 195 ? 149.45900 141.75600 128.86700 1.000 15.50830 400 SER BP4 O 1
ATOM 1973 N N . TRP B 2 196 ? 151.36500 141.38400 130.00600 1.000 13.05341 401 TRP BP4 N 1
ATOM 1974 C CA . TRP B 2 196 ? 151.05000 142.42100 130.98300 1.000 13.05341 401 TRP BP4 CA 1
ATOM 1975 C C . TRP B 2 196 ? 151.17000 143.82100 130.39000 1.000 13.05341 401 TRP BP4 C 1
ATOM 1976 O O . TRP B 2 196 ? 150.40400 144.71400 130.76600 1.000 13.05341 401 TRP BP4 O 1
ATOM 1987 N N . LYS B 2 197 ? 152.11200 144.03400 129.46800 1.000 10.45011 402 LYS BP4 N 1
ATOM 1988 C CA . LYS B 2 197 ? 152.25300 145.34500 128.84100 1.000 10.45011 402 LYS BP4 CA 1
ATOM 1989 C C . LYS B 2 197 ? 151.02900 145.69100 128.00100 1.000 10.45011 402 LYS BP4 C 1
ATOM 1990 O O . LYS B 2 197 ? 150.49300 146.80500 128.08700 1.000 10.45011 402 LYS BP4 O 1
ATOM 1996 N N . SER B 2 198 ? 150.57700 144.74500 127.17600 1.000 10.58461 403 SER BP4 N 1
ATOM 1997 C CA . SER B 2 198 ? 149.40100 144.98000 126.34800 1.000 10.58461 403 SER BP4 CA 1
ATOM 1998 C C . SER B 2 198 ? 148.16600 145.22500 127.20300 1.000 10.58461 403 SER BP4 C 1
ATOM 1999 O O . SER B 2 198 ? 147.36100 146.11300 126.90100 1.000 10.58461 403 SER BP4 O 1
ATOM 2002 N N . LEU B 2 199 ? 147.99600 144.44100 128.27000 1.000 10.09486 404 LEU BP4 N 1
ATOM 2003 C CA . LEU B 2 199 ? 146.84000 144.62000 129.14200 1.000 10.09486 404 LEU BP4 CA 1
ATOM 2004 C C . LEU B 2 199 ? 146.88500 145.96700 129.85000 1.000 10.09486 404 LEU BP4 C 1
ATOM 2005 O O . LEU B 2 199 ? 145.85300 146.63000 129.99700 1.000 10.09486 404 LEU BP4 O 1
ATOM 2010 N N . ALA B 2 200 ? 148.07000 146.39100 130.29300 1.000 7.76802 405 ALA BP4 N 1
ATOM 2011 C CA . ALA B 2 200 ? 148.19000 147.70000 130.92500 1.000 7.76802 405 ALA BP4 CA 1
ATOM 2012 C C . ALA B 2 200 ? 147.83400 148.81800 129.95300 1.000 7.76802 405 ALA BP4 C 1
ATOM 2013 O O . ALA B 2 200 ? 147.10500 149.75200 130.31000 1.000 7.76802 405 ALA BP4 O 1
ATOM 2015 N N . ALA B 2 201 ? 148.33100 148.73600 128.71500 1.000 7.90229 406 ALA BP4 N 1
ATOM 2016 C CA . ALA B 2 201 ? 148.01300 149.76500 127.72800 1.000 7.90229 406 ALA BP4 CA 1
ATOM 2017 C C . ALA B 2 201 ? 146.52400 149.78400 127.40100 1.000 7.90229 406 ALA BP4 C 1
ATOM 2018 O O . ALA B 2 201 ? 145.91400 150.85800 127.30500 1.000 7.90229 406 ALA BP4 O 1
ATOM 2020 N N . LEU B 2 202 ? 145.91900 148.60700 127.22800 1.000 9.45158 407 LEU BP4 N 1
ATOM 2021 C CA . LEU B 2 202 ? 144.49300 148.54400 126.92600 1.000 9.45158 407 LEU BP4 CA 1
ATOM 2022 C C . LEU B 2 202 ? 143.65900 149.10400 128.07000 1.000 9.45158 407 LEU BP4 C 1
ATOM 2023 O O . LEU B 2 202 ? 142.69600 149.84300 127.84000 1.000 9.45158 407 LEU BP4 O 1
ATOM 2028 N N . SER B 2 203 ? 144.00900 148.76000 129.31200 1.000 6.97412 408 SER BP4 N 1
ATOM 2029 C CA . SER B 2 203 ? 143.26600 149.27900 130.45400 1.000 6.97412 408 SER BP4 CA 1
ATOM 2030 C C . SER B 2 203 ? 143.41300 150.79000 130.56600 1.000 6.97412 408 SER BP4 C 1
ATOM 2031 O O . SER B 2 203 ? 142.44000 151.49300 130.85900 1.000 6.97412 408 SER BP4 O 1
ATOM 2034 N N . ARG B 2 204 ? 144.62100 151.31000 130.33800 1.000 7.12549 409 ARG BP4 N 1
ATOM 2035 C CA . ARG B 2 204 ? 144.82300 152.75300 130.40900 1.000 7.12549 409 ARG BP4 CA 1
ATOM 2036 C C . ARG B 2 204 ? 144.02300 153.48000 129.33700 1.000 7.12549 409 ARG BP4 C 1
ATOM 2037 O O . ARG B 2 204 ? 143.46000 154.55000 129.59100 1.000 7.12549 409 ARG BP4 O 1
ATOM 2045 N N . VAL B 2 205 ? 143.96900 152.92000 128.12600 1.000 8.68492 410 VAL BP4 N 1
ATOM 2046 C CA . VAL B 2 205 ? 143.22600 153.56500 127.04600 1.000 8.68492 410 VAL BP4 CA 1
ATOM 2047 C C . VAL B 2 205 ? 141.72300 153.47900 127.29000 1.000 8.68492 410 VAL BP4 C 1
ATOM 2048 O O . VAL B 2 205 ? 140.99700 154.46700 127.12500 1.000 8.68492 410 VAL BP4 O 1
ATOM 2052 N N . SER B 2 206 ? 141.23100 152.31100 127.69400 1.000 12.02814 411 SER BP4 N 1
ATOM 2053 C CA . SER B 2 206 ? 139.79200 152.06200 127.81400 1.000 12.02814 411 SER BP4 CA 1
ATOM 2054 C C . SER B 2 206 ? 139.23700 152.53200 129.15600 1.000 12.02814 411 SER BP4 C 1
ATOM 2055 O O . SER B 2 206 ? 138.58700 151.77900 129.87700 1.000 12.02814 411 SER BP4 O 1
ATOM 2058 N N . VAL B 2 207 ? 139.49600 153.79400 129.49900 1.000 13.39243 412 VAL BP4 N 1
ATOM 2059 C CA . VAL B 2 207 ? 138.96300 154.41100 130.70500 1.000 13.39243 412 VAL BP4 CA 1
ATOM 2060 C C . VAL B 2 207 ? 138.03000 155.57000 130.37900 1.000 13.39243 412 VAL BP4 C 1
ATOM 2061 O O . VAL B 2 207 ? 137.00500 155.75800 131.04500 1.000 13.39243 412 VAL BP4 O 1
ATOM 2065 N N . ASN B 2 208 ? 138.35500 156.34500 129.34600 1.000 16.24808 413 ASN BP4 N 1
ATOM 2066 C CA . ASN B 2 208 ? 137.54100 157.48800 128.95900 1.000 16.24808 413 ASN BP4 CA 1
ATOM 2067 C C . ASN B 2 208 ? 136.25300 157.09200 128.24800 1.000 16.24808 413 ASN BP4 C 1
ATOM 2068 O O . ASN B 2 208 ? 135.28100 157.85300 128.29200 1.000 16.24808 413 ASN BP4 O 1
ATOM 2073 N N . VAL B 2 209 ? 136.21900 155.92900 127.59900 1.000 20.24376 414 VAL BP4 N 1
ATOM 2074 C CA . VAL B 2 209 ? 135.12700 155.59500 126.69100 1.000 20.24376 414 VAL BP4 CA 1
ATOM 2075 C C . VAL B 2 209 ? 134.49900 154.25000 127.03400 1.000 20.24376 414 VAL BP4 C 1
ATOM 2076 O O . VAL B 2 209 ? 133.90600 153.59800 126.16700 1.000 20.24376 414 VAL BP4 O 1
ATOM 2080 N N . SER B 2 210 ? 134.61800 153.82000 128.28700 1.000 24.25264 415 SER BP4 N 1
ATOM 2081 C CA . SER B 2 210 ? 134.05000 152.54200 128.69800 1.000 24.25264 415 SER BP4 CA 1
ATOM 2082 C C . SER B 2 210 ? 133.94000 152.51400 130.21700 1.000 24.25264 415 SER BP4 C 1
ATOM 2083 O O . SER B 2 210 ? 134.33500 153.45500 130.91000 1.000 24.25264 415 SER BP4 O 1
ATOM 2086 N N . LYS B 2 211 ? 133.39500 151.41200 130.72500 1.000 30.23275 416 LYS BP4 N 1
ATOM 2087 C CA . LYS B 2 211 ? 133.17800 151.17500 132.14900 1.000 30.23275 416 LYS BP4 CA 1
ATOM 2088 C C . LYS B 2 211 ? 133.78700 149.84000 132.55600 1.000 30.23275 416 LYS BP4 C 1
ATOM 2089 O O . LYS B 2 211 ? 133.10900 148.96300 133.09600 1.000 30.23275 416 LYS BP4 O 1
ATOM 2095 N N . GLU B 2 212 ? 135.07000 149.66700 132.20800 1.000 28.08201 417 GLU BP4 N 1
ATOM 2096 C CA . GLU B 2 212 ? 135.96800 148.56800 132.57800 1.000 28.08201 417 GLU BP4 CA 1
ATOM 2097 C C . GLU B 2 212 ? 136.08100 147.54100 131.45900 1.000 28.08201 417 GLU BP4 C 1
ATOM 2098 O O . GLU B 2 212 ? 135.10300 147.24700 130.76400 1.000 28.08201 417 GLU BP4 O 1
ATOM 2104 N N . LEU B 2 213 ? 137.28300 147.00000 131.28500 1.000 22.16185 418 LEU BP4 N 1
ATOM 2105 C CA . LEU B 2 213 ? 137.56000 146.04100 130.22700 1.000 22.16185 418 LEU BP4 CA 1
ATOM 2106 C C . LEU B 2 213 ? 136.83400 144.72500 130.48900 1.000 22.16185 418 LEU BP4 C 1
ATOM 2107 O O . LEU B 2 213 ? 136.49400 144.39300 131.62600 1.000 22.16185 418 LEU BP4 O 1
ATOM 2112 N N . MET B 2 214 ? 136.59400 143.97300 129.41700 1.000 26.22949 419 MET BP4 N 1
ATOM 2113 C CA . MET B 2 214 ? 135.83800 142.72800 129.49300 1.000 26.22949 419 MET BP4 CA 1
ATOM 2114 C C . MET B 2 214 ? 136.49600 141.69300 128.59500 1.000 26.22949 419 MET BP4 C 1
ATOM 2115 O O . MET B 2 214 ? 136.57900 141.89300 127.38000 1.000 26.22949 419 MET BP4 O 1
ATOM 2120 N N . LEU B 2 215 ? 136.95200 140.59200 129.18400 1.000 26.63519 420 LEU BP4 N 1
ATOM 2121 C CA . LEU B 2 215 ? 137.54900 139.49200 128.43800 1.000 26.63519 420 LEU BP4 CA 1
ATOM 2122 C C . LEU B 2 215 ? 136.50100 138.40200 128.24900 1.000 26.63519 420 LEU BP4 C 1
ATOM 2123 O O . LEU B 2 215 ? 135.97000 137.87100 129.23000 1.000 26.63519 420 LEU BP4 O 1
ATOM 2128 N N . CYS B 2 216 ? 136.21000 138.07100 126.99500 1.000 36.79662 421 CYS BP4 N 1
ATOM 2129 C CA . CYS B 2 216 ? 135.19200 137.08900 126.65200 1.000 36.79662 421 CYS BP4 CA 1
ATOM 2130 C C . CYS B 2 216 ? 135.85800 135.84700 126.07800 1.000 36.79662 421 CYS BP4 C 1
ATOM 2131 O O . CYS B 2 216 ? 136.68300 135.94600 125.16400 1.000 36.79662 421 CYS BP4 O 1
ATOM 2134 N N . TYR B 2 217 ? 135.49800 134.68500 126.61300 1.000 37.48517 422 TYR BP4 N 1
ATOM 2135 C CA . TYR B 2 217 ? 136.05600 133.41100 126.18700 1.000 37.48517 422 TYR BP4 CA 1
ATOM 2136 C C . TYR B 2 217 ? 134.97800 132.57300 125.51400 1.000 37.48517 422 TYR BP4 C 1
ATOM 2137 O O . TYR B 2 217 ? 133.84300 132.50100 125.99600 1.000 37.48517 422 TYR BP4 O 1
ATOM 2146 N N . LEU B 2 218 ? 135.33700 131.94300 124.40000 1.000 41.64478 423 LEU BP4 N 1
ATOM 2147 C CA . LEU B 2 218 ? 134.40900 131.08900 123.66700 1.000 41.64478 423 LEU BP4 CA 1
ATOM 2148 C C . LEU B 2 218 ? 134.81200 129.62300 123.78100 1.000 41.64478 423 LEU BP4 C 1
ATOM 2149 O O . LEU B 2 218 ? 135.96800 129.30700 124.06200 1.000 41.64478 423 LEU BP4 O 1
ATOM 2154 N N . VAL B 2 240 ? 130.53700 130.05100 127.72300 1.000 38.00917 445 VAL BP4 N 1
ATOM 2155 C CA . VAL B 2 240 ? 131.11400 131.38500 127.62300 1.000 38.00917 445 VAL BP4 CA 1
ATOM 2156 C C . VAL B 2 240 ? 131.46700 131.90800 129.01400 1.000 38.00917 445 VAL BP4 C 1
ATOM 2157 O O . VAL B 2 240 ? 130.71500 131.71900 129.97100 1.000 38.00917 445 VAL BP4 O 1
ATOM 2161 N N . GLN B 2 241 ? 132.62700 132.54900 129.12500 1.000 34.93743 446 GLN BP4 N 1
ATOM 2162 C CA . GLN B 2 241 ? 133.10000 133.12200 130.37600 1.000 34.93743 446 GLN BP4 CA 1
ATOM 2163 C C . GLN B 2 241 ? 133.35900 134.60800 130.18700 1.000 34.93743 446 GLN BP4 C 1
ATOM 2164 O O . GLN B 2 241 ? 133.90600 135.02700 129.16200 1.000 34.93743 446 GLN BP4 O 1
ATOM 2170 N N . GLU B 2 242 ? 132.96400 135.40400 131.17700 1.000 34.17246 447 GLU BP4 N 1
ATOM 2171 C CA . GLU B 2 242 ? 133.10000 136.85800 131.13100 1.000 34.17246 447 GLU BP4 CA 1
ATOM 2172 C C . GLU B 2 242 ? 133.93300 137.30100 132.32900 1.000 34.17246 447 GLU BP4 C 1
ATOM 2173 O O . GLU B 2 242 ? 133.40000 137.55800 133.41100 1.000 34.17246 447 GLU BP4 O 1
ATOM 2179 N N . VAL B 2 243 ? 135.24200 137.39200 132.12900 1.000 25.63072 448 VAL BP4 N 1
ATOM 2180 C CA . VAL B 2 243 ? 136.16000 137.85800 133.16100 1.000 25.63072 448 VAL BP4 CA 1
ATOM 2181 C C . VAL B 2 243 ? 136.41000 139.34400 132.94700 1.000 25.63072 448 VAL BP4 C 1
ATOM 2182 O O . VAL B 2 243 ? 136.71800 139.77600 131.83100 1.000 25.63072 448 VAL BP4 O 1
ATOM 2186 N N . ILE B 2 244 ? 136.27800 140.12800 134.01400 1.000 20.77338 449 ILE BP4 N 1
ATOM 2187 C CA . ILE B 2 244 ? 136.38000 141.58100 133.94800 1.000 20.77338 449 ILE BP4 CA 1
ATOM 2188 C C . ILE B 2 244 ? 137.63700 142.01900 134.68800 1.000 20.77338 449 ILE BP4 C 1
ATOM 2189 O O . ILE B 2 244 ? 137.89100 141.57600 135.81500 1.000 20.77338 449 ILE BP4 O 1
ATOM 2194 N N . LEU B 2 245 ? 138.43000 142.87400 134.04800 1.000 14.65369 450 LEU BP4 N 1
ATOM 2195 C CA . LEU B 2 245 ? 139.70100 143.34000 134.58200 1.000 14.65369 450 LEU BP4 CA 1
ATOM 2196 C C . LEU B 2 245 ? 139.61700 144.82600 134.90400 1.000 14.65369 450 LEU BP4 C 1
ATOM 2197 O O . LEU B 2 245 ? 139.03200 145.60300 134.14500 1.000 14.65369 450 LEU BP4 O 1
ATOM 2202 N N . SER B 2 246 ? 140.20700 145.21600 136.03200 1.000 8.22340 451 SER BP4 N 1
ATOM 2203 C CA . SER B 2 246 ? 140.16700 146.59800 136.48100 1.000 8.22340 451 SER BP4 CA 1
ATOM 2204 C C . SER B 2 246 ? 141.40600 146.88400 137.31600 1.000 8.22340 451 SER BP4 C 1
ATOM 2205 O O . SER B 2 246 ? 142.12400 145.97300 137.73400 1.000 8.22340 451 SER BP4 O 1
ATOM 2208 N N . ARG B 2 247 ? 141.65000 148.16800 137.55500 1.000 5.55289 452 ARG BP4 N 1
ATOM 2209 C CA . ARG B 2 247 ? 142.83600 148.63400 138.26000 1.000 5.55289 452 ARG BP4 CA 1
ATOM 2210 C C . ARG B 2 247 ? 142.50700 148.87500 139.72800 1.000 5.55289 452 ARG BP4 C 1
ATOM 2211 O O . ARG B 2 247 ? 141.47700 149.47800 140.04700 1.000 5.55289 452 ARG BP4 O 1
ATOM 2219 N N . TRP B 2 248 ? 143.38100 148.40500 140.61400 1.000 4.05492 453 TRP BP4 N 1
ATOM 2220 C CA . TRP B 2 248 ? 143.20900 148.52900 142.05900 1.000 4.05492 453 TRP BP4 CA 1
ATOM 2221 C C . TRP B 2 248 ? 144.22600 149.53700 142.58000 1.000 4.05492 453 TRP BP4 C 1
ATOM 2222 O O . TRP B 2 248 ? 145.41900 149.23300 142.66800 1.000 4.05492 453 TRP BP4 O 1
ATOM 2233 N N . VAL B 2 249 ? 143.75700 150.73200 142.92600 1.000 7.43134 454 VAL BP4 N 1
ATOM 2234 C CA . VAL B 2 249 ? 144.64000 151.76900 143.44700 1.000 7.43134 454 VAL BP4 CA 1
ATOM 2235 C C . VAL B 2 249 ? 144.86300 151.52900 144.93400 1.000 7.43134 454 VAL BP4 C 1
ATOM 2236 O O . VAL B 2 249 ? 143.91000 151.32300 145.69400 1.000 7.43134 454 VAL BP4 O 1
ATOM 2240 N N . SER B 2 250 ? 146.12900 151.56100 145.35200 1.000 11.20166 455 SER BP4 N 1
ATOM 2241 C CA . SER B 2 250 ? 146.50200 151.14000 146.69700 1.000 11.20166 455 SER BP4 CA 1
ATOM 2242 C C . SER B 2 250 ? 146.15100 152.17200 147.76100 1.000 11.20166 455 SER BP4 C 1
ATOM 2243 O O . SER B 2 250 ? 145.82500 151.79600 148.89200 1.000 11.20166 455 SER BP4 O 1
ATOM 2246 N N . SER B 2 251 ? 146.21600 153.46000 147.43600 1.000 6.62504 456 SER BP4 N 1
ATOM 2247 C CA . SER B 2 251 ? 145.99000 154.51600 148.41400 1.000 6.62504 456 SER BP4 CA 1
ATOM 2248 C C . SER B 2 251 ? 144.56300 155.04500 148.41000 1.000 6.62504 456 SER BP4 C 1
ATOM 2249 O O . SER B 2 251 ? 144.27100 155.99700 149.13700 1.000 6.62504 456 SER BP4 O 1
ATOM 2252 N N . ARG B 2 252 ? 143.67200 154.46100 147.61300 1.000 10.74171 457 ARG BP4 N 1
ATOM 2253 C CA . ARG B 2 252 ? 142.27300 154.86100 147.58400 1.000 10.74171 457 ARG BP4 CA 1
ATOM 2254 C C . ARG B 2 252 ? 141.34100 153.80500 148.15700 1.000 10.74171 457 ARG BP4 C 1
ATOM 2255 O O . ARG B 2 252 ? 140.12800 154.02800 148.20000 1.000 10.74171 457 ARG BP4 O 1
ATOM 2263 N N . GLU B 2 253 ? 141.87000 152.66300 148.59600 1.000 9.50069 458 GLU BP4 N 1
ATOM 2264 C CA . GLU B 2 253 ? 141.05000 151.55900 149.07700 1.000 9.50069 458 GLU BP4 CA 1
ATOM 2265 C C . GLU B 2 253 ? 141.35700 151.17100 150.51700 1.000 9.50069 458 GLU BP4 C 1
ATOM 2266 O O . GLU B 2 253 ? 140.94400 150.09100 150.95300 1.000 9.50069 458 GLU BP4 O 1
ATOM 2272 N N . ARG B 2 254 ? 142.06300 152.01200 151.26700 1.000 11.76731 459 ARG BP4 N 1
ATOM 2273 C CA . ARG B 2 254 ? 142.43200 151.69000 152.63900 1.000 11.76731 459 ARG BP4 CA 1
ATOM 2274 C C . ARG B 2 254 ? 141.36200 152.07900 153.65000 1.000 11.76731 459 ARG BP4 C 1
ATOM 2275 O O . ARG B 2 254 ? 141.54500 151.83600 154.84600 1.000 11.76731 459 ARG BP4 O 1
ATOM 2283 N N . SER B 2 255 ? 140.25800 152.67400 153.20400 1.000 14.46718 460 SER BP4 N 1
ATOM 2284 C CA . SER B 2 255 ? 139.14300 152.98800 154.08500 1.000 14.46718 460 SER BP4 CA 1
ATOM 2285 C C . SER B 2 255 ? 137.89600 153.18800 153.23900 1.000 14.46718 460 SER BP4 C 1
ATOM 2286 O O . SER B 2 255 ? 137.97600 153.46200 152.03900 1.000 14.46718 460 SER BP4 O 1
ATOM 2289 N N . ASP B 2 256 ? 136.74200 153.05400 153.88300 1.000 20.52619 461 ASP BP4 N 1
ATOM 2290 C CA . ASP B 2 256 ? 135.46200 153.22200 153.20400 1.000 20.52619 461 ASP BP4 CA 1
ATOM 2291 C C . ASP B 2 256 ? 134.93900 154.64700 153.35400 1.000 20.52619 461 ASP BP4 C 1
ATOM 2292 O O . ASP B 2 256 ? 134.22400 155.15200 152.48800 0.000 20.52619 461 ASP BP4 O 1
ATOM 2297 N N . SER C 3 30 ? 163.90400 167.94200 160.68800 1.000 29.76874 30 SER CP1 N 1
ATOM 2298 C CA . SER C 3 30 ? 162.52900 168.19500 161.10000 1.000 29.76874 30 SER CP1 CA 1
ATOM 2299 C C . SER C 3 30 ? 161.61800 167.02900 160.73100 1.000 29.76874 30 SER CP1 C 1
ATOM 2300 O O . SER C 3 30 ? 161.95600 165.86800 160.96000 1.000 29.76874 30 SER CP1 O 1
ATOM 2303 N N . GLN C 3 31 ? 160.45800 167.34900 160.15900 1.000 19.86625 31 GLN CP1 N 1
ATOM 2304 C CA . GLN C 3 31 ? 159.48800 166.34000 159.75800 1.000 19.86625 31 GLN CP1 CA 1
ATOM 2305 C C . GLN C 3 31 ? 158.95300 166.53600 158.34500 1.000 19.86625 31 GLN CP1 C 1
ATOM 2306 O O . GLN C 3 31 ? 158.45500 165.56900 157.75600 1.000 19.86625 31 GLN CP1 O 1
ATOM 2312 N N . LYS C 3 32 ? 159.06500 167.73300 157.77200 1.000 24.15472 32 LYS CP1 N 1
ATOM 2313 C CA . LYS C 3 32 ? 158.64500 167.98600 156.40200 1.000 24.15472 32 LYS CP1 CA 1
ATOM 2314 C C . LYS C 3 32 ? 159.73600 167.55300 155.43100 1.000 24.15472 32 LYS CP1 C 1
ATOM 2315 O O . LYS C 3 32 ? 160.92800 167.72200 155.70200 1.000 24.15472 32 LYS CP1 O 1
ATOM 2321 N N . LEU C 3 33 ? 159.31800 166.98800 154.29400 1.000 24.31131 33 LEU CP1 N 1
ATOM 2322 C CA . LEU C 3 33 ? 160.24700 166.50800 153.28500 1.000 24.31131 33 LEU CP1 CA 1
ATOM 2323 C C . LEU C 3 33 ? 160.09100 167.29500 151.98500 1.000 24.31131 33 LEU CP1 C 1
ATOM 2324 O O . LEU C 3 33 ? 158.98700 167.72600 151.64100 1.000 24.31131 33 LEU CP1 O 1
ATOM 2329 N N . PRO C 3 34 ? 161.17600 167.49700 151.24300 1.000 24.14301 34 PRO CP1 N 1
ATOM 2330 C CA . PRO C 3 34 ? 161.12600 168.36700 150.06500 1.000 24.14301 34 PRO CP1 CA 1
ATOM 2331 C C . PRO C 3 34 ? 160.48800 167.67800 148.86500 1.000 24.14301 34 PRO CP1 C 1
ATOM 2332 O O . PRO C 3 34 ? 160.19300 166.48300 148.87000 1.000 24.14301 34 PRO CP1 O 1
ATOM 2336 N N . GLN C 3 35 ? 160.28000 168.47500 147.82100 1.000 23.61692 35 GLN CP1 N 1
ATOM 2337 C CA . GLN C 3 35 ? 159.64200 168.03200 146.59100 1.000 23.61692 35 GLN CP1 CA 1
ATOM 2338 C C . GLN C 3 35 ? 160.68500 167.74300 145.51500 1.000 23.61692 35 GLN CP1 C 1
ATOM 2339 O O . GLN C 3 35 ? 161.72900 168.39500 145.44300 1.000 23.61692 35 GLN CP1 O 1
ATOM 2345 N N . ARG C 3 36 ? 160.39300 166.73800 144.68400 1.000 21.96526 36 ARG CP1 N 1
ATOM 2346 C CA . ARG C 3 36 ? 161.37600 166.24300 143.72400 1.000 21.96526 36 ARG CP1 CA 1
ATOM 2347 C C . ARG C 3 36 ? 161.77000 167.32300 142.72500 1.000 21.96526 36 ARG CP1 C 1
ATOM 2348 O O . ARG C 3 36 ? 162.92100 167.77200 142.69300 1.000 21.96526 36 ARG CP1 O 1
ATOM 2356 N N . SER C 3 37 ? 160.82300 167.75400 141.89800 1.000 22.44064 37 SER CP1 N 1
ATOM 2357 C CA . SER C 3 37 ? 161.02800 168.85100 140.96400 1.000 22.44064 37 SER CP1 CA 1
ATOM 2358 C C . SER C 3 37 ? 160.17300 170.02800 141.40900 1.000 22.44064 37 SER CP1 C 1
ATOM 2359 O O . SER C 3 37 ? 158.96900 169.87300 141.64000 1.000 22.44064 37 SER CP1 O 1
ATOM 2362 N N . HIS C 3 38 ? 160.79600 171.19500 141.53400 1.000 19.87851 38 HIS CP1 N 1
ATOM 2363 C CA . HIS C 3 38 ? 160.13300 172.37400 142.08800 1.000 19.87851 38 HIS CP1 CA 1
ATOM 2364 C C . HIS C 3 38 ? 159.33100 173.04700 140.98200 1.000 19.87851 38 HIS CP1 C 1
ATOM 2365 O O . HIS C 3 38 ? 159.80100 173.96500 140.31000 1.000 19.87851 38 HIS CP1 O 1
ATOM 2372 N N . GLY C 3 39 ? 158.09900 172.58100 140.79400 1.000 15.97145 39 GLY CP1 N 1
ATOM 2373 C CA . GLY C 3 39 ? 157.22200 173.12600 139.78700 1.000 15.97145 39 GLY CP1 CA 1
ATOM 2374 C C . GLY C 3 39 ? 157.06400 172.20200 138.59800 1.000 15.97145 39 GLY CP1 C 1
ATOM 2375 O O . GLY C 3 39 ? 157.51200 171.05200 138.61100 1.000 15.97145 39 GLY CP1 O 1
ATOM 2376 N N . PRO C 3 40 ? 156.40800 172.68800 137.54700 1.000 9.45919 40 PRO CP1 N 1
ATOM 2377 C CA . PRO C 3 40 ? 156.25800 171.87800 136.33300 1.000 9.45919 40 PRO CP1 CA 1
ATOM 2378 C C . PRO C 3 40 ? 157.57900 171.70200 135.60100 1.000 9.45919 40 PRO CP1 C 1
ATOM 2379 O O . PRO C 3 40 ? 158.49500 172.52000 135.71200 1.000 9.45919 40 PRO CP1 O 1
ATOM 2383 N N . LYS C 3 41 ? 157.66700 170.61600 134.83900 1.000 7.51532 41 LYS CP1 N 1
ATOM 2384 C CA . LYS C 3 41 ? 158.87300 170.29500 134.08800 1.000 7.51532 41 LYS CP1 CA 1
ATOM 2385 C C . LYS C 3 41 ? 158.90400 171.10200 132.79000 1.000 7.51532 41 LYS CP1 C 1
ATOM 2386 O O . LYS C 3 41 ? 158.06900 171.97900 132.55200 1.000 7.51532 41 LYS CP1 O 1
ATOM 2392 N N . ASP C 3 42 ? 159.87700 170.81100 131.93300 1.000 10.40896 42 ASP CP1 N 1
ATOM 2393 C CA . ASP C 3 42 ? 160.05600 171.48400 130.65600 1.000 10.40896 42 ASP CP1 CA 1
ATOM 2394 C C . ASP C 3 42 ? 159.80000 170.50900 129.51200 1.000 10.40896 42 ASP CP1 C 1
ATOM 2395 O O . ASP C 3 42 ? 159.47300 169.33800 129.71800 1.000 10.40896 42 ASP CP1 O 1
ATOM 2400 N N . PHE C 3 43 ? 159.95600 171.00600 128.28700 1.000 12.14180 43 PHE CP1 N 1
ATOM 2401 C CA . PHE C 3 43 ? 159.75000 170.20200 127.09000 1.000 12.14180 43 PHE CP1 CA 1
ATOM 2402 C C . PHE C 3 43 ? 161.01700 170.03700 126.26800 1.000 12.14180 43 PHE CP1 C 1
ATOM 2403 O O . PHE C 3 43 ? 161.40500 168.90500 125.95800 1.000 12.14180 43 PHE CP1 O 1
ATOM 2411 N N . LEU C 3 44 ? 161.68300 171.13300 125.91000 1.000 13.37257 44 LEU CP1 N 1
ATOM 2412 C CA . LEU C 3 44 ? 162.86600 171.06900 125.06900 1.000 13.37257 44 LEU CP1 CA 1
ATOM 2413 C C . LEU C 3 44 ? 164.02300 171.81100 125.72300 1.000 13.37257 44 LEU CP1 C 1
ATOM 2414 O O . LEU C 3 44 ? 163.83500 172.91000 126.25900 1.000 13.37257 44 LEU CP1 O 1
ATOM 2419 N N . PRO C 3 45 ? 165.22400 171.23800 125.69900 1.000 13.13180 45 PRO CP1 N 1
ATOM 2420 C CA . PRO C 3 45 ? 166.38500 171.94100 126.25200 1.000 13.13180 45 PRO CP1 CA 1
ATOM 2421 C C . PRO C 3 45 ? 166.73300 173.18100 125.44400 1.000 13.13180 45 PRO CP1 C 1
ATOM 2422 O O . PRO C 3 45 ? 166.51900 173.24600 124.23200 1.000 13.13180 45 PRO CP1 O 1
ATOM 2426 N N . ASP C 3 46 ? 167.27600 174.17300 126.14000 1.000 17.58958 46 ASP CP1 N 1
ATOM 2427 C CA . ASP C 3 46 ? 167.76700 175.40100 125.52500 1.000 17.58958 46 ASP CP1 CA 1
ATOM 2428 C C . ASP C 3 46 ? 169.25800 175.61200 125.72000 1.000 17.58958 46 ASP CP1 C 1
ATOM 2429 O O . ASP C 3 46 ? 169.93500 176.07600 124.79900 1.000 17.58958 46 ASP CP1 O 1
ATOM 2434 N N . GLY C 3 47 ? 169.78900 175.27600 126.89000 1.000 22.49504 47 GLY CP1 N 1
ATOM 2435 C CA . GLY C 3 47 ? 171.16800 175.60300 127.20600 1.000 22.49504 47 GLY CP1 CA 1
ATOM 2436 C C . GLY C 3 47 ? 171.40600 177.09200 127.33000 1.000 22.49504 47 GLY CP1 C 1
ATOM 2437 O O . GLY C 3 47 ? 172.42900 177.59500 126.85100 1.000 22.49504 47 GLY CP1 O 1
ATOM 2438 N N . SER C 3 48 ? 170.48100 177.81200 127.96500 1.000 24.85604 48 SER CP1 N 1
ATOM 2439 C CA . SER C 3 48 ? 170.53800 179.26300 128.06300 1.000 24.85604 48 SER CP1 CA 1
ATOM 2440 C C . SER C 3 48 ? 170.95800 179.74400 129.44800 1.000 24.85604 48 SER CP1 C 1
ATOM 2441 O O . SER C 3 48 ? 170.64600 180.88100 129.82100 1.000 24.85604 48 SER CP1 O 1
ATOM 2444 N N . ALA C 3 49 ? 171.63300 178.89500 130.22300 1.000 22.04097 49 ALA CP1 N 1
ATOM 2445 C CA . ALA C 3 49 ? 172.17200 179.18100 131.55100 1.000 22.04097 49 ALA CP1 CA 1
ATOM 2446 C C . ALA C 3 49 ? 171.08800 179.40100 132.59700 1.000 22.04097 49 ALA CP1 C 1
ATOM 2447 O O . ALA C 3 49 ? 171.41500 179.57500 133.77700 1.000 22.04097 49 ALA CP1 O 1
ATOM 2449 N N . ALA C 3 50 ? 169.81300 179.40100 132.21300 1.000 23.04510 50 ALA CP1 N 1
ATOM 2450 C CA . ALA C 3 50 ? 168.71400 179.41700 133.16800 1.000 23.04510 50 ALA CP1 CA 1
ATOM 2451 C C . ALA C 3 50 ? 168.12900 178.03600 133.40200 1.000 23.04510 50 ALA CP1 C 1
ATOM 2452 O O . ALA C 3 50 ? 167.59000 177.77400 134.48100 1.000 23.04510 50 ALA CP1 O 1
ATOM 2454 N N . GLN C 3 51 ? 168.22200 177.15200 132.40900 1.000 18.19152 51 GLN CP1 N 1
ATOM 2455 C CA . GLN C 3 51 ? 167.85400 175.75500 132.57600 1.000 18.19152 51 GLN CP1 CA 1
ATOM 2456 C C . GLN C 3 51 ? 168.95700 174.93800 133.23100 1.000 18.19152 51 GLN CP1 C 1
ATOM 2457 O O . GLN C 3 51 ? 168.69500 173.81500 133.67300 1.000 18.19152 51 GLN CP1 O 1
ATOM 2463 N N . ALA C 3 52 ? 170.17600 175.47100 133.30100 1.000 19.90028 52 ALA CP1 N 1
ATOM 2464 C CA . ALA C 3 52 ? 171.30000 174.79600 133.93300 1.000 19.90028 52 ALA CP1 CA 1
ATOM 2465 C C . ALA C 3 52 ? 171.49000 175.19900 135.38800 1.000 19.90028 52 ALA CP1 C 1
ATOM 2466 O O . ALA C 3 52 ? 172.39400 174.67600 136.04800 1.000 19.90028 52 ALA CP1 O 1
ATOM 2468 N N . GLU C 3 53 ? 170.67400 176.11800 135.89900 1.000 21.86162 53 GLU CP1 N 1
ATOM 2469 C CA . GLU C 3 53 ? 170.66800 176.47600 137.31200 1.000 21.86162 53 GLU CP1 CA 1
ATOM 2470 C C . GLU C 3 53 ? 169.58000 175.74900 138.08700 1.000 21.86162 53 GLU CP1 C 1
ATOM 2471 O O . GLU C 3 53 ? 169.81700 175.29900 139.21300 1.000 21.86162 53 GLU CP1 O 1
ATOM 2477 N N . ARG C 3 54 ? 168.39200 175.61800 137.49600 1.000 19.78408 54 ARG CP1 N 1
ATOM 2478 C CA . ARG C 3 54 ? 167.34200 174.81900 138.11500 1.000 19.78408 54 ARG CP1 CA 1
ATOM 2479 C C . ARG C 3 54 ? 167.76400 173.36100 138.23100 1.000 19.78408 54 ARG CP1 C 1
ATOM 2480 O O . ARG C 3 54 ? 167.46100 172.69900 139.23100 1.000 19.78408 54 ARG CP1 O 1
ATOM 2488 N N . LEU C 3 55 ? 168.47000 172.84500 137.22200 1.000 17.59970 55 LEU CP1 N 1
ATOM 2489 C CA . LEU C 3 55 ? 168.96800 171.47500 137.29500 1.000 17.59970 55 LEU CP1 CA 1
ATOM 2490 C C . LEU C 3 55 ? 169.94800 171.30200 138.44600 1.000 17.59970 55 LEU CP1 C 1
ATOM 2491 O O . LEU C 3 55 ? 169.87500 170.31700 139.18800 1.000 17.59970 55 LEU CP1 O 1
ATOM 2496 N N . ARG C 3 56 ? 170.87300 172.25000 138.61300 1.000 20.64923 56 ARG CP1 N 1
ATOM 2497 C CA . ARG C 3 56 ? 171.82900 172.16500 139.71200 1.000 20.64923 56 ARG CP1 CA 1
ATOM 2498 C C . ARG C 3 56 ? 171.12900 172.24300 141.06200 1.000 20.64923 56 ARG CP1 C 1
ATOM 2499 O O . ARG C 3 56 ? 171.47100 171.50200 141.99400 1.000 20.64923 56 ARG CP1 O 1
ATOM 2507 N N . ARG C 3 57 ? 170.15000 173.14300 141.19000 1.000 20.43735 57 ARG CP1 N 1
ATOM 2508 C CA . ARG C 3 57 ? 169.44700 173.28500 142.46000 1.000 20.43735 57 ARG CP1 CA 1
ATOM 2509 C C . ARG C 3 57 ? 168.62300 172.04400 142.78100 1.000 20.43735 57 ARG CP1 C 1
ATOM 2510 O O . ARG C 3 57 ? 168.50300 171.65800 143.94800 1.000 20.43735 57 ARG CP1 O 1
ATOM 2518 N N . CYS C 3 58 ? 168.04300 171.40700 141.76100 1.000 18.03523 58 CYS CP1 N 1
ATOM 2519 C CA . CYS C 3 58 ? 167.30500 170.17000 141.99200 1.000 18.03523 58 CYS CP1 CA 1
ATOM 2520 C C . CYS C 3 58 ? 168.23700 169.00900 142.31100 1.000 18.03523 58 CYS CP1 C 1
ATOM 2521 O O . CYS C 3 58 ? 167.86700 168.11400 143.07900 1.000 18.03523 58 CYS CP1 O 1
ATOM 2524 N N . ARG C 3 59 ? 169.43600 168.99500 141.72700 1.000 16.53472 59 ARG CP1 N 1
ATOM 2525 C CA . ARG C 3 59 ? 170.35600 167.88700 141.96000 1.000 16.53472 59 ARG CP1 CA 1
ATOM 2526 C C . ARG C 3 59 ? 170.98700 167.96100 143.34400 1.000 16.53472 59 ARG CP1 C 1
ATOM 2527 O O . ARG C 3 59 ? 171.10900 166.94000 144.02800 1.000 16.53472 59 ARG CP1 O 1
ATOM 2535 N N . GLU C 3 60 ? 171.39800 169.15500 143.77900 1.000 20.96083 60 GLU CP1 N 1
ATOM 2536 C CA . GLU C 3 60 ? 172.09400 169.24600 145.05900 1.000 20.96083 60 GLU CP1 CA 1
ATOM 2537 C C . GLU C 3 60 ? 171.17100 168.99500 146.24400 1.000 20.96083 60 GLU CP1 C 1
ATOM 2538 O O . GLU C 3 60 ? 171.66100 168.76100 147.35300 1.000 20.96083 60 GLU CP1 O 1
ATOM 2544 N N . GLU C 3 61 ? 169.85800 169.03900 146.03900 1.000 21.05060 61 GLU CP1 N 1
ATOM 2545 C CA . GLU C 3 61 ? 168.89300 168.77900 147.09800 1.000 21.05060 61 GLU CP1 CA 1
ATOM 2546 C C . GLU C 3 61 ? 168.47800 167.31700 147.17100 1.000 21.05060 61 GLU CP1 C 1
ATOM 2547 O O . GLU C 3 61 ? 167.67600 166.95700 148.03900 1.000 21.05060 61 GLU CP1 O 1
ATOM 2553 N N . LEU C 3 62 ? 169.00000 166.47000 146.28500 1.000 15.96416 62 LEU CP1 N 1
ATOM 2554 C CA . LEU C 3 62 ? 168.66800 165.05200 146.27700 1.000 15.96416 62 LEU CP1 CA 1
ATOM 2555 C C . LEU C 3 62 ? 169.67100 164.22300 147.06600 1.000 15.96416 62 LEU CP1 C 1
ATOM 2556 O O . LEU C 3 62 ? 169.27600 163.32800 147.81900 1.000 15.96416 62 LEU CP1 O 1
ATOM 2561 N N . TRP C 3 63 ? 170.96300 164.50300 146.90800 1.000 15.39251 63 TRP CP1 N 1
ATOM 2562 C CA . TRP C 3 63 ? 171.99200 163.78200 147.64200 1.000 15.39251 63 TRP CP1 CA 1
ATOM 2563 C C . TRP C 3 63 ? 172.18700 164.31100 149.05300 1.000 15.39251 63 TRP CP1 C 1
ATOM 2564 O O . TRP C 3 63 ? 172.90000 163.68100 149.84100 1.000 15.39251 63 TRP CP1 O 1
ATOM 2575 N N . GLN C 3 64 ? 171.58000 165.44900 149.38600 1.000 18.44238 64 GLN CP1 N 1
ATOM 2576 C CA . GLN C 3 64 ? 171.46600 165.87400 150.77300 1.000 18.44238 64 GLN CP1 CA 1
ATOM 2577 C C . GLN C 3 64 ? 170.44700 165.04600 151.54300 1.000 18.44238 64 GLN CP1 C 1
ATOM 2578 O O . GLN C 3 64 ? 170.43900 165.09100 152.77600 1.000 18.44238 64 GLN CP1 O 1
ATOM 2584 N N . LEU C 3 65 ? 169.60000 164.29300 150.84400 1.000 16.59614 65 LEU CP1 N 1
ATOM 2585 C CA . LEU C 3 65 ? 168.56800 163.46900 151.45800 1.000 16.59614 65 LEU CP1 CA 1
ATOM 2586 C C . LEU C 3 65 ? 168.96900 162.00700 151.59400 1.000 16.59614 65 LEU CP1 C 1
ATOM 2587 O O . LEU C 3 65 ? 168.55900 161.35300 152.55900 1.000 16.59614 65 LEU CP1 O 1
ATOM 2592 N N . LEU C 3 66 ? 169.75600 161.47500 150.65600 1.000 15.44386 66 LEU CP1 N 1
ATOM 2593 C CA . LEU C 3 66 ? 170.20900 160.09300 150.75900 1.000 15.44386 66 LEU CP1 CA 1
ATOM 2594 C C . LEU C 3 66 ? 171.29600 159.91500 151.80900 1.000 15.44386 66 LEU CP1 C 1
ATOM 2595 O O . LEU C 3 66 ? 171.50000 158.79500 152.28600 1.000 15.44386 66 LEU CP1 O 1
ATOM 2600 N N . ALA C 3 67 ? 172.00000 160.98600 152.17200 1.000 21.96201 67 ALA CP1 N 1
ATOM 2601 C CA . ALA C 3 67 ? 173.09200 160.89100 153.13000 1.000 21.96201 67 ALA CP1 CA 1
ATOM 2602 C C . ALA C 3 67 ? 172.62300 160.88400 154.57800 1.000 21.96201 67 ALA CP1 C 1
ATOM 2603 O O . ALA C 3 67 ? 173.43400 160.61100 155.46900 1.000 21.96201 67 ALA CP1 O 1
ATOM 2605 N N . GLU C 3 68 ? 171.35200 161.17800 154.83600 1.000 27.40716 68 GLU CP1 N 1
ATOM 2606 C CA . GLU C 3 68 ? 170.85400 161.20000 156.20400 1.000 27.40716 68 GLU CP1 CA 1
ATOM 2607 C C . GLU C 3 68 ? 170.82300 159.79500 156.78900 1.000 27.40716 68 GLU CP1 C 1
ATOM 2608 O O . GLU C 3 68 ? 170.54100 158.81800 156.09000 1.000 27.40716 68 GLU CP1 O 1
ATOM 2614 N N . GLN C 3 69 ? 171.11400 159.69700 158.08400 1.000 33.64084 69 GLN CP1 N 1
ATOM 2615 C CA . GLN C 3 69 ? 171.11800 158.42900 158.79500 1.000 33.64084 69 GLN CP1 CA 1
ATOM 2616 C C . GLN C 3 69 ? 170.32200 158.56600 160.08500 1.000 33.64084 69 GLN CP1 C 1
ATOM 2617 O O . GLN C 3 69 ? 170.23300 159.64900 160.66900 1.000 33.64084 69 GLN CP1 O 1
ATOM 2623 N N . ARG C 3 70 ? 169.74400 157.45200 160.52200 1.000 30.39007 70 ARG CP1 N 1
ATOM 2624 C CA . ARG C 3 70 ? 168.83400 157.45700 161.65400 1.000 30.39007 70 ARG CP1 CA 1
ATOM 2625 C C . ARG C 3 70 ? 169.59600 157.37400 162.97400 1.000 30.39007 70 ARG CP1 C 1
ATOM 2626 O O . ARG C 3 70 ? 170.75900 156.96500 163.03100 1.000 30.39007 70 ARG CP1 O 1
ATOM 2634 N N . VAL C 3 71 ? 168.91600 157.77300 164.04600 1.000 36.83939 71 VAL CP1 N 1
ATOM 2635 C CA . VAL C 3 71 ? 169.46700 157.71700 165.39600 1.000 36.83939 71 VAL CP1 CA 1
ATOM 2636 C C . VAL C 3 71 ? 168.30800 157.58400 166.37500 1.000 36.83939 71 VAL CP1 C 1
ATOM 2637 O O . VAL C 3 71 ? 167.25200 158.19700 166.19300 1.000 36.83939 71 VAL CP1 O 1
ATOM 2641 N N . GLU C 3 72 ? 168.50100 156.76500 167.40700 1.000 38.67226 72 GLU CP1 N 1
ATOM 2642 C CA . GLU C 3 72 ? 167.45600 156.52300 168.39100 1.000 38.67226 72 GLU CP1 CA 1
ATOM 2643 C C . GLU C 3 72 ? 168.08800 156.33800 169.76300 1.000 38.67226 72 GLU CP1 C 1
ATOM 2644 O O . GLU C 3 72 ? 169.21500 155.84900 169.88300 1.000 38.67226 72 GLU CP1 O 1
ATOM 2650 N N . ARG C 3 73 ? 167.34900 156.73500 170.79500 1.000 40.69377 73 ARG CP1 N 1
ATOM 2651 C CA . ARG C 3 73 ? 167.81700 156.57800 172.16400 1.000 40.69377 73 ARG CP1 CA 1
ATOM 2652 C C . ARG C 3 73 ? 167.81300 155.10800 172.56800 1.000 40.69377 73 ARG CP1 C 1
ATOM 2653 O O . ARG C 3 73 ? 166.97200 154.32000 172.12800 1.000 40.69377 73 ARG CP1 O 1
ATOM 2661 N N . LEU C 3 74 ? 168.77000 154.74000 173.42300 1.000 39.46044 74 LEU CP1 N 1
ATOM 2662 C CA . LEU C 3 74 ? 168.90700 153.35400 173.85400 1.000 39.46044 74 LEU CP1 CA 1
ATOM 2663 C C . LEU C 3 74 ? 167.79000 152.90400 174.78700 1.000 39.46044 74 LEU CP1 C 1
ATOM 2664 O O . LEU C 3 74 ? 167.67700 151.70300 175.05100 1.000 39.46044 74 LEU CP1 O 1
ATOM 2669 N N . GLY C 3 75 ? 166.97200 153.82500 175.29000 1.000 35.21798 75 GLY CP1 N 1
ATOM 2670 C CA . GLY C 3 75 ? 165.91100 153.47700 176.21200 1.000 35.21798 75 GLY CP1 CA 1
ATOM 2671 C C . GLY C 3 75 ? 164.63200 152.97100 175.58900 1.000 35.21798 75 GLY CP1 C 1
ATOM 2672 O O . GLY C 3 75 ? 163.69400 152.63800 176.31800 1.000 35.21798 75 GLY CP1 O 1
ATOM 2673 N N . SER C 3 76 ? 164.55800 152.90100 174.26100 1.000 33.46426 76 SER CP1 N 1
ATOM 2674 C CA . SER C 3 76 ? 163.35400 152.45100 173.57100 1.000 33.46426 76 SER CP1 CA 1
ATOM 2675 C C . SER C 3 76 ? 163.70900 151.48100 172.45400 1.000 33.46426 76 SER CP1 C 1
ATOM 2676 O O . SER C 3 76 ? 163.12500 151.51700 171.36600 1.000 33.46426 76 SER CP1 O 1
ATOM 2679 N N . LEU C 3 77 ? 164.67500 150.60300 172.70500 1.000 29.20542 77 LEU CP1 N 1
ATOM 2680 C CA . LEU C 3 77 ? 165.09500 149.59300 171.74500 1.000 29.20542 77 LEU CP1 CA 1
ATOM 2681 C C . LEU C 3 77 ? 164.84700 148.20000 172.30600 1.000 29.20542 77 LEU CP1 C 1
ATOM 2682 O O . LEU C 3 77 ? 165.01000 147.96400 173.50700 1.000 29.20542 77 LEU CP1 O 1
ATOM 2687 N N . VAL C 3 78 ? 164.45300 147.28400 171.42700 1.000 22.91476 78 VAL CP1 N 1
ATOM 2688 C CA . VAL C 3 78 ? 164.20400 145.89000 171.77400 1.000 22.91476 78 VAL CP1 CA 1
ATOM 2689 C C . VAL C 3 78 ? 165.29000 145.04400 171.12700 1.000 22.91476 78 VAL CP1 C 1
ATOM 2690 O O . VAL C 3 78 ? 165.59300 145.21400 169.94000 1.000 22.91476 78 VAL CP1 O 1
ATOM 2694 N N . ALA C 3 79 ? 165.88300 144.14500 171.90300 1.000 21.17275 79 ALA CP1 N 1
ATOM 2695 C CA . ALA C 3 79 ? 166.93800 143.28000 171.40000 1.000 21.17275 79 ALA CP1 CA 1
ATOM 2696 C C . ALA C 3 79 ? 166.35300 141.98600 170.84800 1.000 21.17275 79 ALA CP1 C 1
ATOM 2697 O O . ALA C 3 79 ? 165.30000 141.51900 171.28900 1.000 21.17275 79 ALA CP1 O 1
ATOM 2699 N N . ALA C 3 80 ? 167.04900 141.41000 169.87100 1.000 18.85787 80 ALA CP1 N 1
ATOM 2700 C CA . ALA C 3 80 ? 166.60200 140.17400 169.24400 1.000 18.85787 80 ALA CP1 CA 1
ATOM 2701 C C . ALA C 3 80 ? 167.80900 139.44900 168.66800 1.000 18.85787 80 ALA CP1 C 1
ATOM 2702 O O . ALA C 3 80 ? 168.88700 140.02800 168.51600 1.000 18.85787 80 ALA CP1 O 1
ATOM 2704 N N . GLU C 3 81 ? 167.61300 138.17100 168.35200 1.000 19.86642 81 GLU CP1 N 1
ATOM 2705 C CA . GLU C 3 81 ? 168.68300 137.32100 167.85100 1.000 19.86642 81 GLU CP1 CA 1
ATOM 2706 C C . GLU C 3 81 ? 168.18300 136.48300 166.68400 1.000 19.86642 81 GLU CP1 C 1
ATOM 2707 O O . GLU C 3 81 ? 167.07700 135.93700 166.72900 1.000 19.86642 81 GLU CP1 O 1
ATOM 2713 N N . TRP C 3 82 ? 169.01100 136.37300 165.64700 1.000 21.12262 82 TRP CP1 N 1
ATOM 2714 C CA . TRP C 3 82 ? 168.67300 135.61500 164.45000 1.000 21.12262 82 TRP CP1 CA 1
ATOM 2715 C C . TRP C 3 82 ? 169.15800 134.17800 164.59700 1.000 21.12262 82 TRP CP1 C 1
ATOM 2716 O O . TRP C 3 82 ? 170.30100 133.94100 165.00000 1.000 21.12262 82 TRP CP1 O 1
ATOM 2727 N N . ARG C 3 83 ? 168.28500 133.22200 164.27300 1.000 25.14588 83 ARG CP1 N 1
ATOM 2728 C CA . ARG C 3 83 ? 168.56400 131.79300 164.42600 1.000 25.14588 83 ARG CP1 CA 1
ATOM 2729 C C . ARG C 3 83 ? 168.34900 131.09300 163.09100 1.000 25.14588 83 ARG CP1 C 1
ATOM 2730 O O . ARG C 3 83 ? 167.25900 130.56200 162.82600 1.000 25.14588 83 ARG CP1 O 1
ATOM 2738 N N . PRO C 3 84 ? 169.35900 131.06800 162.22000 1.000 26.24435 84 PRO CP1 N 1
ATOM 2739 C CA . PRO C 3 84 ? 169.19100 130.40000 160.91900 1.000 26.24435 84 PRO CP1 CA 1
ATOM 2740 C C . PRO C 3 84 ? 168.94100 128.90800 161.02400 1.000 26.24435 84 PRO CP1 C 1
ATOM 2741 O O . PRO C 3 84 ? 168.34200 128.33200 160.10800 1.000 26.24435 84 PRO CP1 O 1
ATOM 2745 N N . GLU C 3 85 ? 169.38400 128.26200 162.10600 1.000 34.05832 85 GLU CP1 N 1
ATOM 2746 C CA . GLU C 3 85 ? 169.20200 126.82000 162.24000 1.000 34.05832 85 GLU CP1 CA 1
ATOM 2747 C C . GLU C 3 85 ? 167.72500 126.45100 162.32800 1.000 34.05832 85 GLU CP1 C 1
ATOM 2748 O O . GLU C 3 85 ? 167.28700 125.46400 161.72600 1.000 34.05832 85 GLU CP1 O 1
ATOM 2754 N N . GLU C 3 86 ? 166.94200 127.23200 163.07200 1.000 34.10349 86 GLU CP1 N 1
ATOM 2755 C CA . GLU C 3 86 ? 165.51000 126.99000 163.19200 1.000 34.10349 86 GLU CP1 CA 1
ATOM 2756 C C . GLU C 3 86 ? 164.70700 127.74700 162.14200 1.000 34.10349 86 GLU CP1 C 1
ATOM 2757 O O . GLU C 3 86 ? 163.70800 127.22600 161.63500 1.000 34.10349 86 GLU CP1 O 1
ATOM 2763 N N . GLY C 3 87 ? 165.12100 128.96300 161.80600 1.000 24.41629 87 GLY CP1 N 1
ATOM 2764 C CA . GLY C 3 87 ? 164.46300 129.74800 160.79000 1.000 24.41629 87 GLY CP1 CA 1
ATOM 2765 C C . GLY C 3 87 ? 163.52200 130.82100 161.28800 1.000 24.41629 87 GLY CP1 C 1
ATOM 2766 O O . GLY C 3 87 ? 162.57200 131.16100 160.57500 1.000 24.41629 87 GLY CP1 O 1
ATOM 2767 N N . PHE C 3 88 ? 163.75100 131.36600 162.48000 1.000 20.56680 88 PHE CP1 N 1
ATOM 2768 C CA . PHE C 3 88 ? 162.92200 132.41800 163.04900 1.000 20.56680 88 PHE CP1 CA 1
ATOM 2769 C C . PHE C 3 88 ? 163.81600 133.52000 163.60000 1.000 20.56680 88 PHE CP1 C 1
ATOM 2770 O O . PHE C 3 88 ? 165.04600 133.44900 163.53700 1.000 20.56680 88 PHE CP1 O 1
ATOM 2778 N N . VAL C 3 89 ? 163.17600 134.55000 164.14700 1.000 14.41309 89 VAL CP1 N 1
ATOM 2779 C CA . VAL C 3 89 ? 163.82400 135.55300 164.98200 1.000 14.41309 89 VAL CP1 CA 1
ATOM 2780 C C . VAL C 3 89 ? 163.09000 135.56200 166.31300 1.000 14.41309 89 VAL CP1 C 1
ATOM 2781 O O . VAL C 3 89 ? 161.86400 135.70900 166.34300 1.000 14.41309 89 VAL CP1 O 1
ATOM 2785 N N . GLU C 3 90 ? 163.82800 135.39600 167.40700 1.000 16.24127 90 GLU CP1 N 1
ATOM 2786 C CA . GLU C 3 90 ? 163.23200 135.28000 168.73100 1.000 16.24127 90 GLU CP1 CA 1
ATOM 2787 C C . GLU C 3 90 ? 163.70500 136.42800 169.61000 1.000 16.24127 90 GLU CP1 C 1
ATOM 2788 O O . GLU C 3 90 ? 164.89000 136.77500 169.60700 1.000 16.24127 90 GLU CP1 O 1
ATOM 2794 N N . LEU C 3 91 ? 162.77200 137.01900 170.34700 1.000 15.79147 91 LEU CP1 N 1
ATOM 2795 C CA . LEU C 3 91 ? 163.03500 138.19400 171.16000 1.000 15.79147 91 LEU CP1 CA 1
ATOM 2796 C C . LEU C 3 91 ? 163.60600 137.79600 172.51600 1.000 15.79147 91 LEU CP1 C 1
ATOM 2797 O O . LEU C 3 91 ? 163.45100 136.66400 172.97600 1.000 15.79147 91 LEU CP1 O 1
ATOM 2802 N N . LYS C 3 92 ? 164.27400 138.75500 173.15600 1.000 19.43137 92 LYS CP1 N 1
ATOM 2803 C CA . LYS C 3 92 ? 164.78400 138.58300 174.51100 1.000 19.43137 92 LYS CP1 CA 1
ATOM 2804 C C . LYS C 3 92 ? 164.25500 139.64700 175.46500 1.000 19.43137 92 LYS CP1 C 1
ATOM 2805 O O . LYS C 3 92 ? 164.73900 139.74700 176.59900 1.000 19.43137 92 LYS CP1 O 1
ATOM 2811 N N . SER C 3 93 ? 163.28600 140.44200 175.03500 1.000 18.12644 93 SER CP1 N 1
ATOM 2812 C CA . SER C 3 93 ? 162.64300 141.45400 175.85600 1.000 18.12644 93 SER CP1 CA 1
ATOM 2813 C C . SER C 3 93 ? 161.17000 141.49900 175.48600 1.000 18.12644 93 SER CP1 C 1
ATOM 2814 O O . SER C 3 93 ? 160.78600 141.05600 174.39800 1.000 18.12644 93 SER CP1 O 1
ATOM 2817 N N . PRO C 3 94 ? 160.31700 142.00300 176.37700 1.000 16.22586 94 PRO CP1 N 1
ATOM 2818 C CA . PRO C 3 94 ? 158.90000 142.15500 176.02400 1.000 16.22586 94 PRO CP1 CA 1
ATOM 2819 C C . PRO C 3 94 ? 158.72800 143.08700 174.83300 1.000 16.22586 94 PRO CP1 C 1
ATOM 2820 O O . PRO C 3 94 ? 159.44200 144.08100 174.69000 1.000 16.22586 94 PRO CP1 O 1
ATOM 2824 N N . ALA C 3 95 ? 157.76600 142.75600 173.97500 1.000 11.61082 95 ALA CP1 N 1
ATOM 2825 C CA . ALA C 3 95 ? 157.52800 143.52300 172.76400 1.000 11.61082 95 ALA CP1 CA 1
ATOM 2826 C C . ALA C 3 95 ? 156.71500 144.77700 173.07700 1.000 11.61082 95 ALA CP1 C 1
ATOM 2827 O O . ALA C 3 95 ? 156.27200 145.00100 174.20600 1.000 11.61082 95 ALA CP1 O 1
ATOM 2829 N N . GLY C 3 96 ? 156.51400 145.60900 172.05800 1.000 8.35017 96 GLY CP1 N 1
ATOM 2830 C CA . GLY C 3 96 ? 155.78000 146.84700 172.22600 1.000 8.35017 96 GLY CP1 CA 1
ATOM 2831 C C . GLY C 3 96 ? 154.47100 146.91500 171.46300 1.000 8.35017 96 GLY CP1 C 1
ATOM 2832 O O . GLY C 3 96 ? 153.73700 145.92600 171.37400 1.000 8.35017 96 GLY CP1 O 1
ATOM 2833 N N . LYS C 3 97 ? 154.17500 148.09000 170.90200 1.000 7.46720 97 LYS CP1 N 1
ATOM 2834 C CA . LYS C 3 97 ? 152.88400 148.31500 170.25800 1.000 7.46720 97 LYS CP1 CA 1
ATOM 2835 C C . LYS C 3 97 ? 152.69600 147.44400 169.02200 1.000 7.46720 97 LYS CP1 C 1
ATOM 2836 O O . LYS C 3 97 ? 151.55900 147.12000 168.66500 1.000 7.46720 97 LYS CP1 O 1
ATOM 2842 N N . PHE C 3 98 ? 153.78600 147.05000 168.36000 1.000 7.21069 98 PHE CP1 N 1
ATOM 2843 C CA . PHE C 3 98 ? 153.67200 146.25500 167.14200 1.000 7.21069 98 PHE CP1 CA 1
ATOM 2844 C C . PHE C 3 98 ? 153.21000 144.83000 167.40800 1.000 7.21069 98 PHE CP1 C 1
ATOM 2845 O O . PHE C 3 98 ? 152.92200 144.10400 166.45200 1.000 7.21069 98 PHE CP1 O 1
ATOM 2853 N N . TRP C 3 99 ? 153.13800 144.41500 168.67400 1.000 8.46568 99 TRP CP1 N 1
ATOM 2854 C CA . TRP C 3 99 ? 152.73600 143.05300 169.00500 1.000 8.46568 99 TRP CP1 CA 1
ATOM 2855 C C . TRP C 3 99 ? 151.27000 142.77900 168.68800 1.000 8.46568 99 TRP CP1 C 1
ATOM 2856 O O . TRP C 3 99 ? 150.89000 141.61400 168.54100 1.000 8.46568 99 TRP CP1 O 1
ATOM 2867 N N . GLN C 3 100 ? 150.44200 143.81900 168.57000 1.000 6.73602 100 GLN CP1 N 1
ATOM 2868 C CA . GLN C 3 100 ? 149.02300 143.62200 168.30000 1.000 6.73602 100 GLN CP1 CA 1
ATOM 2869 C C . GLN C 3 100 ? 148.75700 143.12500 166.88700 1.000 6.73602 100 GLN CP1 C 1
ATOM 2870 O O . GLN C 3 100 ? 147.66000 142.62600 166.61800 1.000 6.73602 100 GLN CP1 O 1
ATOM 2876 N N . THR C 3 101 ? 149.72300 143.25900 165.98100 1.000 4.10747 101 THR CP1 N 1
ATOM 2877 C CA . THR C 3 101 ? 149.54300 142.88100 164.58600 1.000 4.10747 101 THR CP1 CA 1
ATOM 2878 C C . THR C 3 101 ? 150.62600 141.96100 164.04000 1.000 4.10747 101 THR CP1 C 1
ATOM 2879 O O . THR C 3 101 ? 150.36200 141.25400 163.06100 1.000 4.10747 101 THR CP1 O 1
ATOM 2883 N N . MET C 3 102 ? 151.81800 141.93400 164.63400 1.000 6.96043 102 MET CP1 N 1
ATOM 2884 C CA . MET C 3 102 ? 152.94000 141.15100 164.14100 1.000 6.96043 102 MET CP1 CA 1
ATOM 2885 C C . MET C 3 102 ? 153.43500 140.19400 165.21700 1.000 6.96043 102 MET CP1 C 1
ATOM 2886 O O . MET C 3 102 ? 153.20100 140.39100 166.41100 1.000 6.96043 102 MET CP1 O 1
ATOM 2891 N N . GLY C 3 103 ? 154.12600 139.14700 164.77700 1.000 11.09684 103 GLY CP1 N 1
ATOM 2892 C CA . GLY C 3 103 ? 154.73700 138.19200 165.67400 1.000 11.09684 103 GLY CP1 CA 1
ATOM 2893 C C . GLY C 3 103 ? 153.84400 137.00500 165.98800 1.000 11.09684 103 GLY CP1 C 1
ATOM 2894 O O . GLY C 3 103 ? 152.64400 136.98600 165.71000 1.000 11.09684 103 GLY CP1 O 1
ATOM 2895 N N . PHE C 3 104 ? 154.46200 135.98500 166.57900 1.000 13.42890 104 PHE CP1 N 1
ATOM 2896 C CA . PHE C 3 104 ? 153.74900 134.79400 167.01900 1.000 13.42890 104 PHE CP1 CA 1
ATOM 2897 C C . PHE C 3 104 ? 154.46900 134.21700 168.22700 1.000 13.42890 104 PHE CP1 C 1
ATOM 2898 O O . PHE C 3 104 ? 155.70100 134.21700 168.28100 1.000 13.42890 104 PHE CP1 O 1
ATOM 2906 N N . SER C 3 105 ? 153.69800 133.72300 169.18900 1.000 17.37505 105 SER CP1 N 1
ATOM 2907 C CA . SER C 3 105 ? 154.22900 133.23200 170.45300 1.000 17.37505 105 SER CP1 CA 1
ATOM 2908 C C . SER C 3 105 ? 154.21800 131.71200 170.46400 1.000 17.37505 105 SER CP1 C 1
ATOM 2909 O O . SER C 3 105 ? 153.19800 131.09200 170.14300 1.000 17.37505 105 SER CP1 O 1
ATOM 2912 N N . GLU C 3 106 ? 155.35100 131.11700 170.82900 1.000 18.94730 106 GLU CP1 N 1
ATOM 2913 C CA . GLU C 3 106 ? 155.46800 129.67300 170.95200 1.000 18.94730 106 GLU CP1 CA 1
ATOM 2914 C C . GLU C 3 106 ? 156.37300 129.33600 172.12600 1.000 18.94730 106 GLU CP1 C 1
ATOM 2915 O O . GLU C 3 106 ? 157.42100 129.96200 172.31100 1.000 18.94730 106 GLU CP1 O 1
ATOM 2921 N N . GLN C 3 107 ? 155.95300 128.34800 172.91900 1.000 21.46049 107 GLN CP1 N 1
ATOM 2922 C CA . GLN C 3 107 ? 156.73700 127.82900 174.04100 1.000 21.46049 107 GLN CP1 CA 1
ATOM 2923 C C . GLN C 3 107 ? 157.10700 128.92300 175.03800 1.000 21.46049 107 GLN CP1 C 1
ATOM 2924 O O . GLN C 3 107 ? 158.16200 128.86700 175.67500 1.000 21.46049 107 GLN CP1 O 1
ATOM 2930 N N . GLY C 3 108 ? 156.24400 129.92700 175.18400 1.000 20.31406 108 GLY CP1 N 1
ATOM 2931 C CA . GLY C 3 108 ? 156.45900 130.99700 176.13200 1.000 20.31406 108 GLY CP1 CA 1
ATOM 2932 C C . GLY C 3 108 ? 157.28500 132.15800 175.62300 1.000 20.31406 108 GLY CP1 C 1
ATOM 2933 O O . GLY C 3 108 ? 157.32500 133.20300 176.28500 1.000 20.31406 108 GLY CP1 O 1
ATOM 2934 N N . ARG C 3 109 ? 157.93900 132.01500 174.47700 1.000 19.88142 109 ARG CP1 N 1
ATOM 2935 C CA . ARG C 3 109 ? 158.77400 133.06600 173.91600 1.000 19.88142 109 ARG CP1 CA 1
ATOM 2936 C C . ARG C 3 109 ? 158.03700 133.79900 172.80100 1.000 19.88142 109 ARG CP1 C 1
ATOM 2937 O O . ARG C 3 109 ? 156.98300 133.37100 172.32500 1.000 19.88142 109 ARG CP1 O 1
ATOM 2945 N N . GLN C 3 110 ? 158.61200 134.92300 172.38600 1.000 13.57959 110 GLN CP1 N 1
ATOM 2946 C CA . GLN C 3 110 ? 158.07900 135.74100 171.30700 1.000 13.57959 110 GLN CP1 CA 1
ATOM 2947 C C . GLN C 3 110 ? 158.98400 135.60800 170.08900 1.000 13.57959 110 GLN CP1 C 1
ATOM 2948 O O . GLN C 3 110 ? 160.20300 135.76400 170.20100 1.000 13.57959 110 GLN CP1 O 1
ATOM 2954 N N . ARG C 3 111 ? 158.39100 135.32200 168.93400 1.000 12.31489 111 ARG CP1 N 1
ATOM 2955 C CA . ARG C 3 111 ? 159.15200 135.02600 167.73000 1.000 12.31489 111 ARG CP1 CA 1
ATOM 2956 C C . ARG C 3 111 ? 158.58100 135.78600 166.54100 1.000 12.31489 111 ARG CP1 C 1
ATOM 2957 O O . ARG C 3 111 ? 157.39900 136.13400 166.50700 1.000 12.31489 111 ARG CP1 O 1
ATOM 2965 N N . LEU C 3 112 ? 159.44000 136.02900 165.55100 1.000 9.95777 112 LEU CP1 N 1
ATOM 2966 C CA . LEU C 3 112 ? 159.08300 136.79700 164.36700 1.000 9.95777 112 LEU CP1 CA 1
ATOM 2967 C C . LEU C 3 112 ? 159.51500 136.05600 163.10900 1.000 9.95777 112 LEU CP1 C 1
ATOM 2968 O O . LEU C 3 112 ? 160.41800 135.21700 163.13300 1.000 9.95777 112 LEU CP1 O 1
ATOM 2973 N N . HIS C 3 113 ? 158.84700 136.37400 162.00400 1.000 9.72481 113 HIS CP1 N 1
ATOM 2974 C CA . HIS C 3 113 ? 159.23600 135.88500 160.69300 1.000 9.72481 113 HIS CP1 CA 1
ATOM 2975 C C . HIS C 3 113 ? 160.37800 136.72900 160.13300 1.000 9.72481 113 HIS CP1 C 1
ATOM 2976 O O . HIS C 3 113 ? 160.55500 137.88500 160.52300 1.000 9.72481 113 HIS CP1 O 1
ATOM 2983 N N . PRO C 3 114 ? 161.18300 136.16600 159.22400 1.000 9.23641 114 PRO CP1 N 1
ATOM 2984 C CA . PRO C 3 114 ? 162.30800 136.94300 158.67400 1.000 9.23641 114 PRO CP1 CA 1
ATOM 2985 C C . PRO C 3 114 ? 161.89500 138.23600 157.98800 1.000 9.23641 114 PRO CP1 C 1
ATOM 2986 O O . PRO C 3 114 ? 162.59600 139.24500 158.12400 1.000 9.23641 114 PRO CP1 O 1
ATOM 2990 N N . GLU C 3 115 ? 160.77200 138.24900 157.26500 1.000 9.77143 115 GLU CP1 N 1
ATOM 2991 C CA . GLU C 3 115 ? 160.35100 139.48400 156.60800 1.000 9.77143 115 GLU CP1 CA 1
ATOM 2992 C C . GLU C 3 115 ? 159.82900 140.50100 157.61900 1.000 9.77143 115 GLU CP1 C 1
ATOM 2993 O O . GLU C 3 115 ? 160.09800 141.70200 157.49400 1.000 9.77143 115 GLU CP1 O 1
ATOM 2999 N N . GLU C 3 116 ? 159.10200 140.04000 158.64200 1.000 9.42013 116 GLU CP1 N 1
ATOM 3000 C CA . GLU C 3 116 ? 158.67600 140.93800 159.70900 1.000 9.42013 116 GLU CP1 CA 1
ATOM 3001 C C . GLU C 3 116 ? 159.87700 141.49200 160.46200 1.000 9.42013 116 GLU CP1 C 1
ATOM 3002 O O . GLU C 3 116 ? 159.90700 142.67700 160.81500 1.000 9.42013 116 GLU CP1 O 1
ATOM 3008 N N . ALA C 3 117 ? 160.88300 140.64900 160.70700 1.000 9.58085 117 ALA CP1 N 1
ATOM 3009 C CA . ALA C 3 117 ? 162.09200 141.11100 161.37800 1.000 9.58085 117 ALA CP1 CA 1
ATOM 3010 C C . ALA C 3 117 ? 162.83300 142.14200 160.53800 1.000 9.58085 117 ALA CP1 C 1
ATOM 3011 O O . ALA C 3 117 ? 163.32000 143.14800 161.06700 1.000 9.58085 117 ALA CP1 O 1
ATOM 3013 N N . LEU C 3 118 ? 162.93400 141.90700 159.22700 1.000 9.63780 118 LEU CP1 N 1
ATOM 3014 C CA . LEU C 3 118 ? 163.59700 142.86900 158.35200 1.000 9.63780 118 LEU CP1 CA 1
ATOM 3015 C C . LEU C 3 118 ? 162.84600 144.19300 158.31600 1.000 9.63780 118 LEU CP1 C 1
ATOM 3016 O O . LEU C 3 118 ? 163.46200 145.26400 158.35400 1.000 9.63780 118 LEU CP1 O 1
ATOM 3021 N N . TYR C 3 119 ? 161.51200 144.14100 158.23800 1.000 8.82969 119 TYR CP1 N 1
ATOM 3022 C CA . TYR C 3 119 ? 160.73100 145.37300 158.24700 1.000 8.82969 119 TYR CP1 CA 1
ATOM 3023 C C . TYR C 3 119 ? 160.90900 146.12900 159.55700 1.000 8.82969 119 TYR CP1 C 1
ATOM 3024 O O . TYR C 3 119 ? 161.04300 147.35600 159.55600 1.000 8.82969 119 TYR CP1 O 1
ATOM 3033 N N . LEU C 3 120 ? 160.90200 145.41600 160.68600 1.000 9.57433 120 LEU CP1 N 1
ATOM 3034 C CA . LEU C 3 120 ? 161.08600 146.07400 161.97600 1.000 9.57433 120 LEU CP1 CA 1
ATOM 3035 C C . LEU C 3 120 ? 162.47600 146.68200 162.09800 1.000 9.57433 120 LEU CP1 C 1
ATOM 3036 O O . LEU C 3 120 ? 162.63400 147.77200 162.65800 1.000 9.57433 120 LEU CP1 O 1
ATOM 3041 N N . LEU C 3 121 ? 163.49900 145.98500 161.59900 1.000 11.22691 121 LEU CP1 N 1
ATOM 3042 C CA . LEU C 3 121 ? 164.85500 146.52200 161.64400 1.000 11.22691 121 LEU CP1 CA 1
ATOM 3043 C C . LEU C 3 121 ? 164.98800 147.76700 160.77600 1.000 11.22691 121 LEU CP1 C 1
ATOM 3044 O O . LEU C 3 121 ? 165.59300 148.76100 161.19500 1.000 11.22691 121 LEU CP1 O 1
ATOM 3049 N N . GLU C 3 122 ? 164.42200 147.73400 159.56700 1.000 14.07019 122 GLU CP1 N 1
ATOM 3050 C CA . GLU C 3 122 ? 164.50600 148.88300 158.67200 1.000 14.07019 122 GLU CP1 CA 1
ATOM 3051 C C . GLU C 3 122 ? 163.65900 150.04700 159.16800 1.000 14.07019 122 GLU CP1 C 1
ATOM 3052 O O . GLU C 3 122 ? 163.97100 151.20600 158.87800 1.000 14.07019 122 GLU CP1 O 1
ATOM 3058 N N . CYS C 3 123 ? 162.57900 149.76000 159.89800 1.000 13.06046 123 CYS CP1 N 1
ATOM 3059 C CA . CYS C 3 123 ? 161.79400 150.80800 160.53800 1.000 13.06046 123 CYS CP1 CA 1
ATOM 3060 C C . CYS C 3 123 ? 162.47400 151.33900 161.79400 1.000 13.06046 123 CYS CP1 C 1
ATOM 3061 O O . CYS C 3 123 ? 162.25200 152.49400 162.17300 1.000 13.06046 123 CYS CP1 O 1
ATOM 3064 N N . GLY C 3 124 ? 163.29700 150.52400 162.44400 1.000 13.03108 124 GLY CP1 N 1
ATOM 3065 C CA . GLY C 3 124 ? 164.04100 150.95100 163.61000 1.000 13.03108 124 GLY CP1 CA 1
ATOM 3066 C C . GLY C 3 124 ? 163.48400 150.52300 164.95000 1.000 13.03108 124 GLY CP1 C 1
ATOM 3067 O O . GLY C 3 124 ? 163.89200 151.08600 165.97100 1.000 13.03108 124 GLY CP1 O 1
ATOM 3068 N N . SER C 3 125 ? 162.57100 149.55500 164.98300 1.000 14.74895 125 SER CP1 N 1
ATOM 3069 C CA . SER C 3 125 ? 161.93500 149.14800 166.22900 1.000 14.74895 125 SER CP1 CA 1
ATOM 3070 C C . SER C 3 125 ? 162.71800 148.09300 167.00000 1.000 14.74895 125 SER CP1 C 1
ATOM 3071 O O . SER C 3 125 ? 162.38000 147.82600 168.15700 1.000 14.74895 125 SER CP1 O 1
ATOM 3074 N N . ILE C 3 126 ? 163.74300 147.48400 166.40300 1.000 17.12982 126 ILE CP1 N 1
ATOM 3075 C CA . ILE C 3 126 ? 164.52900 146.45500 167.06900 1.000 17.12982 126 ILE CP1 CA 1
ATOM 3076 C C . ILE C 3 126 ? 166.01300 146.74900 166.88000 1.000 17.12982 126 ILE CP1 C 1
ATOM 3077 O O . ILE C 3 126 ? 166.40600 147.66600 166.16000 1.000 17.12982 126 ILE CP1 O 1
ATOM 3082 N N . HIS C 3 127 ? 166.83400 145.94500 167.55200 1.000 21.89459 127 HIS CP1 N 1
ATOM 3083 C CA . HIS C 3 127 ? 168.28400 146.10100 167.62900 1.000 21.89459 127 HIS CP1 CA 1
ATOM 3084 C C . HIS C 3 127 ? 168.96900 144.76000 167.39800 1.000 21.89459 127 HIS CP1 C 1
ATOM 3085 O O . HIS C 3 127 ? 169.77600 144.29900 168.20600 1.000 21.89459 127 HIS CP1 O 1
ATOM 3092 N N . LEU C 3 128 ? 168.62100 144.10800 166.28800 1.000 19.54865 128 LEU CP1 N 1
ATOM 3093 C CA . LEU C 3 128 ? 169.00100 142.72000 166.03600 1.000 19.54865 128 LEU CP1 CA 1
ATOM 3094 C C . LEU C 3 128 ? 170.50400 142.49000 166.17700 1.000 19.54865 128 LEU CP1 C 1
ATOM 3095 O O . LEU C 3 128 ? 171.32300 143.28400 165.70900 1.000 19.54865 128 LEU CP1 O 1
ATOM 3100 N N . PHE C 3 129 ? 170.85200 141.38900 166.84200 1.000 21.72768 129 PHE CP1 N 1
ATOM 3101 C CA . PHE C 3 129 ? 172.21300 140.89500 166.99000 1.000 21.72768 129 PHE CP1 CA 1
ATOM 3102 C C . PHE C 3 129 ? 172.35700 139.57600 166.23700 1.000 21.72768 129 PHE CP1 C 1
ATOM 3103 O O . PHE C 3 129 ? 171.38800 139.02100 165.71200 1.000 21.72768 129 PHE CP1 O 1
ATOM 3111 N N . HIS C 3 130 ? 173.58600 139.06700 166.19100 1.000 26.99330 130 HIS CP1 N 1
ATOM 3112 C CA . HIS C 3 130 ? 173.84900 137.77200 165.56300 1.000 26.99330 130 HIS CP1 CA 1
ATOM 3113 C C . HIS C 3 130 ? 175.12300 137.20700 166.17300 1.000 26.99330 130 HIS CP1 C 1
ATOM 3114 O O . HIS C 3 130 ? 176.21400 137.71000 165.88800 1.000 26.99330 130 HIS CP1 O 1
ATOM 3121 N N . GLN C 3 131 ? 174.98400 136.16700 166.99500 1.000 32.55604 131 GLN CP1 N 1
ATOM 3122 C CA . GLN C 3 131 ? 176.11000 135.56800 167.71000 1.000 32.55604 131 GLN CP1 CA 1
ATOM 3123 C C . GLN C 3 131 ? 176.87700 136.62700 168.50100 1.000 32.55604 131 GLN CP1 C 1
ATOM 3124 O O . GLN C 3 131 ? 178.10100 136.74000 168.41700 1.000 32.55604 131 GLN CP1 O 1
ATOM 3130 N N . ASP C 3 132 ? 176.12600 137.42400 169.26300 1.000 31.50616 132 ASP CP1 N 1
ATOM 3131 C CA . ASP C 3 132 ? 176.65700 138.51200 170.08300 1.000 31.50616 132 ASP CP1 CA 1
ATOM 3132 C C . ASP C 3 132 ? 177.36300 139.57800 169.25200 1.000 31.50616 132 ASP CP1 C 1
ATOM 3133 O O . ASP C 3 132 ? 178.18600 140.33300 169.77700 1.000 31.50616 132 ASP CP1 O 1
ATOM 3138 N N . LEU C 3 133 ? 177.05400 139.65700 167.96000 1.000 24.97102 133 LEU CP1 N 1
ATOM 3139 C CA . LEU C 3 133 ? 177.64800 140.64200 167.06600 1.000 24.97102 133 LEU CP1 CA 1
ATOM 3140 C C . LEU C 3 133 ? 176.54900 141.51600 166.47700 1.000 24.97102 133 LEU CP1 C 1
ATOM 3141 O O . LEU C 3 133 ? 175.60800 140.98500 165.86300 1.000 24.97102 133 LEU CP1 O 1
ATOM 3146 N N . PRO C 3 134 ? 176.61100 142.83800 166.63800 1.000 20.22257 134 PRO CP1 N 1
ATOM 3147 C CA . PRO C 3 134 ? 175.56700 143.69900 166.07100 1.000 20.22257 134 PRO CP1 CA 1
ATOM 3148 C C . PRO C 3 134 ? 175.55400 143.63600 16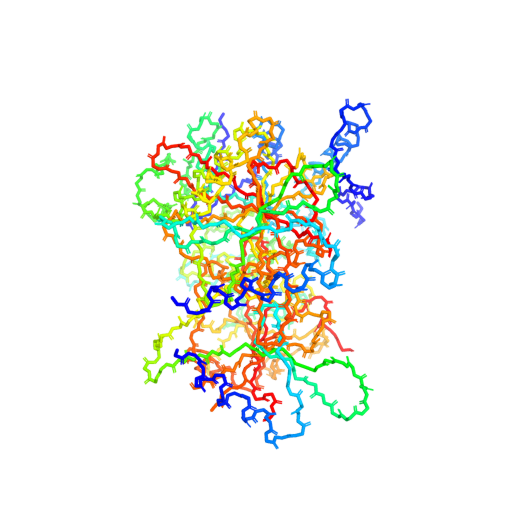4.55100 1.000 20.22257 134 PRO CP1 C 1
ATOM 3149 O O . PRO C 3 134 ? 176.57200 143.37200 163.90800 1.000 20.22257 134 PRO CP1 O 1
ATOM 3153 N N . LEU C 3 135 ? 174.38000 143.87900 163.98000 1.000 17.32304 135 LEU CP1 N 1
ATOM 3154 C CA . LEU C 3 135 ? 174.18300 143.85600 162.53900 1.000 17.32304 135 LEU CP1 CA 1
ATOM 3155 C C . LEU C 3 135 ? 173.87200 145.25200 162.01800 1.000 17.32304 135 LEU CP1 C 1
ATOM 3156 O O . LEU C 3 135 ? 173.50900 146.16000 162.77000 1.000 17.32304 135 LEU CP1 O 1
ATOM 3161 N N . SER C 3 136 ? 174.02400 145.40900 160.71000 1.000 16.65012 136 SER CP1 N 1
ATOM 3162 C CA . SER C 3 136 ? 173.64600 146.61600 159.99200 1.000 16.65012 136 SER CP1 CA 1
ATOM 3163 C C . SER C 3 136 ? 172.46400 146.30900 159.07700 1.000 16.65012 136 SER CP1 C 1
ATOM 3164 O O . SER C 3 136 ? 171.99400 145.17100 158.99100 1.000 16.65012 136 SER CP1 O 1
ATOM 3167 N N . ILE C 3 137 ? 171.96900 147.34500 158.39700 1.000 15.42415 137 ILE CP1 N 1
ATOM 3168 C CA . ILE C 3 137 ? 170.92300 147.12700 157.40400 1.000 15.42415 137 ILE CP1 CA 1
ATOM 3169 C C . ILE C 3 137 ? 171.45800 146.27100 156.26400 1.000 15.42415 137 ILE CP1 C 1
ATOM 3170 O O . ILE C 3 137 ? 170.79400 145.33200 155.80700 1.000 15.42415 137 ILE CP1 O 1
ATOM 3175 N N . GLN C 3 138 ? 172.66800 146.57000 155.79700 1.000 13.93270 138 GLN CP1 N 1
ATOM 3176 C CA . GLN C 3 138 ? 173.40100 145.63500 154.95800 1.000 13.93270 138 GLN CP1 CA 1
ATOM 3177 C C . GLN C 3 138 ? 173.94500 144.50300 155.82800 1.000 13.93270 138 GLN CP1 C 1
ATOM 3178 O O . GLN C 3 138 ? 173.77200 144.48700 157.04800 1.000 13.93270 138 GLN CP1 O 1
ATOM 3180 N N . GLU C 3 139 ? 174.58400 143.52500 155.18400 1.000 14.66578 139 GLU CP1 N 1
ATOM 3181 C CA . GLU C 3 139 ? 175.03800 142.27400 155.81100 1.000 14.66578 139 GLU CP1 CA 1
ATOM 3182 C C . GLU C 3 139 ? 173.90600 141.57100 156.56100 1.000 14.66578 139 GLU CP1 C 1
ATOM 3183 O O . GLU C 3 139 ? 174.13900 140.63500 157.33000 1.000 14.66578 139 GLU CP1 O 1
ATOM 3189 N N . ALA C 3 140 ? 172.67400 142.01300 156.31700 1.000 14.08448 140 ALA CP1 N 1
ATOM 3190 C CA . ALA C 3 140 ? 171.46300 141.31300 156.71700 1.000 14.08448 140 ALA CP1 CA 1
ATOM 3191 C C . ALA C 3 140 ? 170.47600 141.15700 155.57600 1.000 14.08448 140 ALA CP1 C 1
ATOM 3192 O O . ALA C 3 140 ? 169.55400 140.34200 155.69100 1.000 14.08448 140 ALA CP1 O 1
ATOM 3194 N N . TYR C 3 141 ? 170.62500 141.92000 154.49000 1.000 14.69910 141 TYR CP1 N 1
ATOM 3195 C CA . TYR C 3 141 ? 169.95500 141.58900 153.24300 1.000 14.69910 141 TYR CP1 CA 1
ATOM 3196 C C . TYR C 3 141 ? 170.51700 140.31800 152.62600 1.000 14.69910 141 TYR CP1 C 1
ATOM 3197 O O . TYR C 3 141 ? 169.86100 139.71100 151.77300 1.000 14.69910 141 TYR CP1 O 1
ATOM 3206 N N . GLN C 3 142 ? 171.72200 139.91300 153.02700 1.000 19.45087 142 GLN CP1 N 1
ATOM 3207 C CA . GLN C 3 142 ? 172.37200 138.72000 152.50600 1.000 19.45087 142 GLN CP1 CA 1
ATOM 3208 C C . GLN C 3 142 ? 172.40500 137.59000 153.52900 1.000 19.45087 142 GLN CP1 C 1
ATOM 3209 O O . GLN C 3 142 ? 173.22400 136.67300 153.41400 1.000 19.45087 142 GLN CP1 O 1
ATOM 3215 N N . LEU C 3 143 ? 171.54000 137.64800 154.53000 1.000 13.81236 143 LEU CP1 N 1
ATOM 3216 C CA . LEU C 3 143 ? 171.31300 136.57200 155.48900 1.000 13.81236 143 LEU CP1 CA 1
ATOM 3217 C C . LEU C 3 143 ? 169.85200 136.15700 155.56300 1.000 13.81236 143 LEU CP1 C 1
ATOM 3218 O O . LEU C 3 143 ? 169.56400 134.96800 155.70700 1.000 13.81236 143 LEU CP1 O 1
ATOM 3223 N N . LEU C 3 144 ? 168.92400 137.10800 155.46600 1.000 11.45384 144 LEU CP1 N 1
ATOM 3224 C CA . LEU C 3 144 ? 167.49700 136.81800 155.51900 1.000 11.45384 144 LEU CP1 CA 1
ATOM 3225 C C . LEU C 3 144 ? 166.85100 136.71000 154.14600 1.000 11.45384 144 LEU CP1 C 1
ATOM 3226 O O . LEU C 3 144 ? 165.92800 135.90900 153.97300 1.000 11.45384 144 LEU CP1 O 1
ATOM 3231 N N . LEU C 3 145 ? 167.30200 137.49500 153.17200 1.000 12.16722 145 LEU CP1 N 1
ATOM 3232 C CA . LEU C 3 145 ? 166.73800 137.47400 151.82400 1.000 12.16722 145 LEU CP1 CA 1
ATOM 3233 C C . LEU C 3 145 ? 167.42300 136.35800 151.04700 1.000 12.16722 145 LEU CP1 C 1
ATOM 3234 O O . LEU C 3 145 ? 168.55000 136.51300 150.57400 1.000 12.16722 145 LEU CP1 O 1
ATOM 3239 N N . THR C 3 146 ? 166.73700 135.22500 150.91700 1.000 15.90834 146 THR CP1 N 1
ATOM 3240 C CA . THR C 3 146 ? 167.28500 134.04000 150.27200 1.000 15.90834 146 THR CP1 CA 1
ATOM 3241 C C . THR C 3 146 ? 166.11500 133.23400 149.72200 1.000 15.90834 146 THR CP1 C 1
ATOM 3242 O O . THR C 3 146 ? 164.96700 133.42600 150.12800 1.000 15.90834 146 THR CP1 O 1
ATOM 3246 N N . ASP C 3 147 ? 166.40900 132.33900 148.77600 1.000 21.25953 147 ASP CP1 N 1
ATOM 3247 C CA . ASP C 3 147 ? 165.35500 131.52200 148.18100 1.000 21.25953 147 ASP CP1 CA 1
ATOM 3248 C C . ASP C 3 147 ? 164.70200 130.59600 149.20100 1.000 21.25953 147 ASP CP1 C 1
ATOM 3249 O O . ASP C 3 147 ? 163.53600 130.22000 149.03200 1.000 21.25953 147 ASP CP1 O 1
ATOM 3254 N N . HIS C 3 148 ? 165.43000 130.20700 150.25100 1.000 23.55223 148 HIS CP1 N 1
ATOM 3255 C CA . HIS C 3 148 ? 164.83300 129.38700 151.30100 1.000 23.55223 148 HIS CP1 CA 1
ATOM 3256 C C . HIS C 3 148 ? 163.79600 130.18000 152.08800 1.000 23.55223 148 HIS CP1 C 1
ATOM 3257 O O . HIS C 3 148 ? 162.67800 129.70600 152.31900 1.000 23.55223 148 HIS CP1 O 1
ATOM 3264 N N . THR C 3 149 ? 164.15500 131.38700 152.51000 1.000 15.72273 149 THR CP1 N 1
ATOM 3265 C CA . THR C 3 149 ? 163.25700 132.28200 153.22500 1.000 15.72273 149 THR CP1 CA 1
ATOM 3266 C C . THR C 3 149 ? 162.55000 133.18500 152.21200 1.000 15.72273 149 THR CP1 C 1
ATOM 3267 O O . THR C 3 149 ? 162.49400 132.87200 151.02100 1.000 15.72273 149 THR CP1 O 1
ATOM 3271 N N . VAL C 3 150 ? 161.95900 134.28800 152.67900 1.000 11.24545 150 VAL CP1 N 1
ATOM 3272 C CA . VAL C 3 150 ? 161.26800 135.20400 151.78100 1.000 11.24545 150 VAL CP1 CA 1
ATOM 3273 C C . VAL C 3 150 ? 162.23600 135.74200 150.72400 1.000 11.24545 150 VAL CP1 C 1
ATOM 3274 O O . VAL C 3 150 ? 163.45400 135.80000 150.93100 1.000 11.24545 150 VAL CP1 O 1
ATOM 3278 N N . THR C 3 151 ? 161.68800 136.11400 149.56900 1.000 10.51342 151 THR CP1 N 1
ATOM 3279 C CA . THR C 3 151 ? 162.46600 136.63600 148.45600 1.000 10.51342 151 THR CP1 CA 1
ATOM 3280 C C . THR C 3 151 ? 162.51100 138.16600 148.50600 1.000 10.51342 151 THR CP1 C 1
ATOM 3281 O O . THR C 3 151 ? 162.18700 138.79100 149.51900 1.000 10.51342 151 THR CP1 O 1
ATOM 3285 N N . PHE C 3 152 ? 162.94100 138.78200 147.40600 1.000 11.55487 152 PHE CP1 N 1
ATOM 3286 C CA . PHE C 3 152 ? 163.05800 140.23200 147.29600 1.000 11.55487 152 PHE CP1 CA 1
ATOM 3287 C C . PHE C 3 152 ? 161.74600 140.88800 146.86800 1.000 11.55487 152 PHE CP1 C 1
ATOM 3288 O O . PHE C 3 152 ? 161.32000 141.88000 147.47200 1.000 11.55487 152 PHE CP1 O 1
ATOM 3296 N N . LEU C 3 153 ? 161.09500 140.34800 145.83100 1.000 9.48758 153 LEU CP1 N 1
ATOM 3297 C CA . LEU C 3 153 ? 159.84000 140.92400 145.35200 1.000 9.48758 153 LEU CP1 CA 1
ATOM 3298 C C . LEU C 3 153 ? 158.75100 140.84900 146.41500 1.000 9.48758 153 LEU CP1 C 1
ATOM 3299 O O . LEU C 3 153 ? 157.97800 141.80100 146.60000 1.000 9.48758 153 LEU CP1 O 1
ATOM 3304 N N . GLN C 3 154 ? 158.66200 139.71300 147.10800 1.000 8.63466 154 GLN CP1 N 1
ATOM 3305 C CA . GLN C 3 154 ? 157.66000 139.55900 148.15300 1.000 8.63466 154 GLN CP1 CA 1
ATOM 3306 C C . GLN C 3 154 ? 157.88600 140.55800 149.27700 1.000 8.63466 154 GLN CP1 C 1
ATOM 3307 O O . GLN C 3 154 ? 156.92900 141.14500 149.79200 1.000 8.63466 154 GLN CP1 O 1
ATOM 3313 N N . TYR C 3 155 ? 159.14500 140.77500 149.66200 1.000 8.58627 155 TYR CP1 N 1
ATOM 3314 C CA . TYR C 3 155 ? 159.43500 141.78000 150.67900 1.000 8.58627 155 TYR CP1 CA 1
ATOM 3315 C C . TYR C 3 155 ? 159.07400 143.17500 150.19200 1.000 8.58627 155 TYR CP1 C 1
ATOM 3316 O O . TYR C 3 155 ? 158.58900 144.00500 150.97000 1.000 8.58627 155 TYR CP1 O 1
ATOM 3325 N N . GLN C 3 156 ? 159.30900 143.45800 148.91000 1.000 6.76444 156 GLN CP1 N 1
ATOM 3326 C CA . GLN C 3 156 ? 158.95000 144.76400 148.36800 1.000 6.76444 156 GLN CP1 CA 1
ATOM 3327 C C . GLN C 3 156 ? 157.45100 145.01100 148.48300 1.000 6.76444 156 GLN CP1 C 1
ATOM 3328 O O . GLN C 3 156 ? 157.01700 146.06300 148.97100 1.000 6.76444 156 GLN CP1 O 1
ATOM 3334 N N . VAL C 3 157 ? 156.64200 144.03600 148.06100 1.000 2.63262 157 VAL CP1 N 1
ATOM 3335 C CA . VAL C 3 157 ? 155.18900 144.19300 148.14200 1.000 2.63262 157 VAL CP1 CA 1
ATOM 3336 C C . VAL C 3 157 ? 154.73600 144.28200 149.59800 1.000 2.63262 157 VAL CP1 C 1
ATOM 3337 O O . VAL C 3 157 ? 153.86100 145.09000 149.94800 1.000 2.63262 157 VAL CP1 O 1
ATOM 3341 N N . PHE C 3 158 ? 155.32400 143.45600 150.46900 1.000 4.30146 158 PHE CP1 N 1
ATOM 3342 C CA . PHE C 3 158 ? 154.95500 143.46100 151.88100 1.000 4.30146 158 PHE CP1 CA 1
ATOM 3343 C C . PHE C 3 158 ? 155.20600 144.82400 152.51200 1.000 4.30146 158 PHE CP1 C 1
ATOM 3344 O O . PHE C 3 158 ? 154.33300 145.37300 153.19200 1.000 4.30146 158 PHE CP1 O 1
ATOM 3352 N N . SER C 3 159 ? 156.39400 145.39200 152.29500 1.000 6.73514 159 SER CP1 N 1
ATOM 3353 C CA . SER C 3 159 ? 156.69500 146.69300 152.88100 1.000 6.73514 159 SER CP1 CA 1
ATOM 3354 C C . SER C 3 159 ? 155.85700 147.80000 152.25400 1.000 6.73514 159 SER CP1 C 1
ATOM 3355 O O . SER C 3 159 ? 155.45400 148.73900 152.95400 1.000 6.73514 159 SER CP1 O 1
ATOM 3358 N N . HIS C 3 160 ? 155.56300 147.69800 150.95300 1.000 3.61105 160 HIS CP1 N 1
ATOM 3359 C CA . HIS C 3 160 ? 154.69800 148.68500 150.31400 1.000 3.61105 160 HIS CP1 CA 1
ATOM 3360 C C . HIS C 3 160 ? 153.32300 148.71500 150.96700 1.000 3.61105 160 HIS CP1 C 1
ATOM 3361 O O . HIS C 3 160 ? 152.77800 149.79100 151.23600 1.000 3.61105 160 HIS CP1 O 1
ATOM 3368 N N . LEU C 3 161 ? 152.74800 147.54200 151.23700 1.000 17.73304 161 LEU CP1 N 1
ATOM 3369 C CA . LEU C 3 161 ? 151.44400 147.51400 151.89300 1.000 17.73304 161 LEU CP1 CA 1
ATOM 3370 C C . LEU C 3 161 ? 151.53400 147.88700 153.36900 1.000 17.73304 161 LEU CP1 C 1
ATOM 3371 O O . LEU C 3 161 ? 150.59200 148.46600 153.91600 1.000 17.73304 161 LEU CP1 O 1
ATOM 3376 N N . LYS C 3 162 ? 152.64700 147.56200 154.03000 1.000 3.90904 162 LYS CP1 N 1
ATOM 3377 C CA . LYS C 3 162 ? 152.75600 147.81600 155.46300 1.000 3.90904 162 LYS CP1 CA 1
ATOM 3378 C C . LYS C 3 162 ? 152.95200 149.29600 155.76900 1.000 3.90904 162 LYS CP1 C 1
ATOM 3379 O O . LYS C 3 162 ? 152.52700 149.76600 156.82900 1.000 3.90904 162 LYS CP1 O 1
ATOM 3385 N N . ARG C 3 163 ? 153.59200 150.04300 154.86900 1.000 4.33746 163 ARG CP1 N 1
ATOM 3386 C CA . ARG C 3 163 ? 153.79000 151.46600 155.12200 1.000 4.33746 163 ARG CP1 CA 1
ATOM 3387 C C . ARG C 3 163 ? 152.51400 152.28700 154.97900 1.000 4.33746 163 ARG CP1 C 1
ATOM 3388 O O . ARG C 3 163 ? 152.52000 153.46600 155.34500 1.000 4.33746 163 ARG CP1 O 1
ATOM 3396 N N . LEU C 3 164 ? 151.43200 151.71000 154.45400 1.000 17.73304 164 LEU CP1 N 1
ATOM 3397 C CA . LEU C 3 164 ? 150.16300 152.40900 154.29600 1.000 17.73304 164 LEU CP1 CA 1
ATOM 3398 C C . LEU C 3 164 ? 149.16600 152.11800 155.41100 1.000 17.73304 164 LEU CP1 C 1
ATOM 3399 O O . LEU C 3 164 ? 148.05100 152.64200 155.37200 1.000 17.73304 164 LEU CP1 O 1
ATOM 3404 N N . GLY C 3 165 ? 149.53000 151.30200 156.39300 1.000 4.30672 165 GLY CP1 N 1
ATOM 3405 C CA . GLY C 3 165 ? 148.64900 151.00000 157.50000 1.000 4.30672 165 GLY CP1 CA 1
ATOM 3406 C C . GLY C 3 165 ? 147.88500 149.69700 157.40800 1.000 4.30672 165 GLY CP1 C 1
ATOM 3407 O O . GLY C 3 165 ? 147.04600 149.43400 158.27600 1.000 4.30672 165 GLY CP1 O 1
ATOM 3408 N N . TYR C 3 166 ? 148.14300 148.87700 156.39500 1.000 4.77252 166 TYR CP1 N 1
ATOM 3409 C CA . TYR C 3 166 ? 147.46200 147.59800 156.27400 1.000 4.77252 166 TYR CP1 CA 1
ATOM 3410 C C . TYR C 3 166 ? 148.00000 146.60100 157.29600 1.000 4.77252 166 TYR CP1 C 1
ATOM 3411 O O . TYR C 3 166 ? 149.10800 146.73800 157.81800 1.000 4.77252 166 TYR CP1 O 1
ATOM 3420 N N . VAL C 3 167 ? 147.19600 145.58100 157.57500 1.000 4.21169 167 VAL CP1 N 1
ATOM 3421 C CA . VAL C 3 167 ? 147.61700 144.43900 158.37900 1.000 4.21169 167 VAL CP1 CA 1
ATOM 3422 C C . VAL C 3 167 ? 147.88400 143.29000 157.41700 1.000 4.21169 167 VAL CP1 C 1
ATOM 3423 O O . VAL C 3 167 ? 146.95300 142.73900 156.82200 1.000 4.21169 167 VAL CP1 O 1
ATOM 3427 N N . VAL C 3 168 ? 149.15200 142.92200 157.26200 1.000 4.28433 168 VAL CP1 N 1
ATOM 3428 C CA . VAL C 3 168 ? 149.56700 141.88600 156.32400 1.000 4.28433 168 VAL CP1 CA 1
ATOM 3429 C C . VAL C 3 168 ? 149.94800 140.64700 157.11700 1.000 4.28433 168 VAL CP1 C 1
ATOM 3430 O O . VAL C 3 168 ? 150.73200 140.72600 158.06900 1.000 4.28433 168 VAL CP1 O 1
ATOM 3434 N N . ARG C 3 169 ? 149.38900 139.50500 156.72700 1.000 5.99217 169 ARG CP1 N 1
ATOM 3435 C CA . ARG C 3 169 ? 149.61700 138.25100 157.43100 1.000 5.99217 169 ARG CP1 CA 1
ATOM 3436 C C . ARG C 3 169 ? 150.11200 137.19300 156.45600 1.000 5.99217 169 ARG CP1 C 1
ATOM 3437 O O . ARG C 3 169 ? 150.46400 137.51200 155.31800 1.000 5.99217 169 ARG CP1 O 1
ATOM 3445 N N . ARG C 3 170 ? 150.15100 135.93900 156.88700 1.000 13.36851 170 ARG CP1 N 1
ATOM 3446 C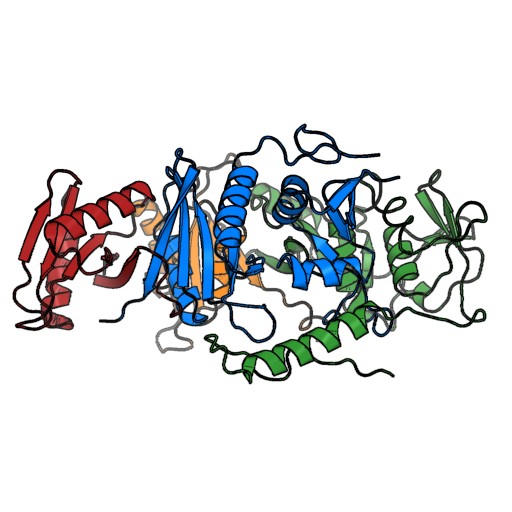 CA . ARG C 3 170 ? 150.58300 134.83400 156.04500 1.000 13.36851 170 ARG CP1 CA 1
ATOM 3447 C C . ARG C 3 170 ? 149.39900 133.92500 155.74300 1.000 13.36851 170 ARG CP1 C 1
ATOM 3448 O O . ARG C 3 170 ? 148.56200 133.67200 156.61400 1.000 13.36851 170 ARG CP1 O 1
ATOM 3456 N N . PHE C 3 171 ? 149.33000 133.43700 154.50900 1.000 18.86356 171 PHE CP1 N 1
ATOM 3457 C CA . PHE C 3 171 ? 148.20100 132.63400 154.05400 1.000 18.86356 171 PHE CP1 CA 1
ATOM 3458 C C . PHE C 3 171 ? 148.42500 131.17600 154.44100 1.000 18.86356 171 PHE CP1 C 1
ATOM 3459 O O . PHE C 3 171 ? 149.29100 130.50100 153.87600 1.000 18.86356 171 PHE CP1 O 1
ATOM 3467 N N . GLN C 3 172 ? 147.64100 130.69100 155.40100 1.000 27.94544 172 GLN CP1 N 1
ATOM 3468 C CA . GLN C 3 172 ? 147.67400 129.28500 155.77800 1.000 27.94544 172 GLN CP1 CA 1
ATOM 3469 C C . GLN C 3 172 ? 146.57900 128.53800 155.03100 1.000 27.94544 172 GLN CP1 C 1
ATOM 3470 O O . GLN C 3 172 ? 145.40100 128.89700 155.16500 1.000 27.94544 172 GLN CP1 O 1
ATOM 3476 N N . PRO C 3 173 ? 146.91000 127.51800 154.23500 1.000 30.84849 173 PRO CP1 N 1
ATOM 3477 C CA . PRO C 3 173 ? 145.86800 126.82700 153.45600 1.000 30.84849 173 PRO CP1 CA 1
ATOM 3478 C C . PRO C 3 173 ? 144.77500 126.21300 154.31000 1.000 30.84849 173 PRO CP1 C 1
ATOM 3479 O O . PRO C 3 173 ? 143.61900 126.15700 153.87400 1.000 30.84849 173 PRO CP1 O 1
ATOM 3483 N N . SER C 3 174 ? 145.10300 125.74900 155.51100 1.000 35.46989 174 SER CP1 N 1
ATOM 3484 C CA . SER C 3 174 ? 144.10800 125.16300 156.40200 1.000 35.46989 174 SER CP1 CA 1
ATOM 3485 C C . SER C 3 174 ? 143.51300 126.22000 157.32600 1.000 35.46989 174 SER CP1 C 1
ATOM 3486 O O . SER C 3 174 ? 143.78400 126.23200 158.52600 1.000 35.46989 174 SER CP1 O 1
ATOM 3489 N N . LEU C 3 213 ? 152.64300 129.74500 140.69600 1.000 20.68319 446 LEU CP1 N 1
ATOM 3490 C CA . LEU C 3 213 ? 152.18800 130.87800 141.49200 1.000 20.68319 446 LEU CP1 CA 1
ATOM 3491 C C . LEU C 3 213 ? 151.25500 130.41500 142.60800 1.000 20.68319 446 LEU CP1 C 1
ATOM 3492 O O . LEU C 3 213 ? 150.45500 129.49900 142.41800 1.000 20.68319 446 LEU CP1 O 1
ATOM 3497 N N . GLU C 3 214 ? 151.36200 131.05200 143.77200 1.000 18.82699 447 GLU CP1 N 1
ATOM 3498 C CA . GLU C 3 214 ? 150.56800 130.68100 144.93300 1.000 18.82699 447 GLU CP1 CA 1
ATOM 3499 C C . GLU C 3 214 ? 150.18100 131.93200 145.70600 1.000 18.82699 447 GLU CP1 C 1
ATOM 3500 O O . GLU C 3 214 ? 150.83600 132.97300 145.61400 1.000 18.82699 447 GLU CP1 O 1
ATOM 3506 N N . ILE C 3 215 ? 149.09500 131.81700 146.47100 1.000 13.35516 448 ILE CP1 N 1
ATOM 3507 C CA . ILE C 3 215 ? 148.69100 132.89000 147.37100 1.000 13.35516 448 ILE CP1 CA 1
ATOM 3508 C C . ILE C 3 215 ? 149.66900 132.94900 148.53500 1.000 13.35516 448 ILE CP1 C 1
ATOM 3509 O O . ILE C 3 215 ? 150.00200 131.92000 149.13700 1.000 13.35516 448 ILE CP1 O 1
ATOM 3514 N N . ILE C 3 216 ? 150.14300 134.15400 148.85600 1.000 10.51290 449 ILE CP1 N 1
ATOM 3515 C CA . ILE C 3 216 ? 151.22800 134.33700 149.80800 1.000 10.51290 449 ILE CP1 CA 1
ATOM 3516 C C . ILE C 3 216 ? 150.78600 135.09900 151.05200 1.000 10.51290 449 ILE CP1 C 1
ATOM 3517 O O . ILE C 3 216 ? 151.18800 134.75200 152.16700 1.000 10.51290 449 ILE CP1 O 1
ATOM 3522 N N . PHE C 3 217 ? 149.96100 136.13300 150.89400 1.000 7.13841 450 PHE CP1 N 1
ATOM 3523 C CA . PHE C 3 217 ? 149.65700 137.04600 151.98600 1.000 7.13841 450 PHE CP1 CA 1
ATOM 3524 C C . PHE C 3 217 ? 148.15300 137.17900 152.18800 1.000 7.13841 450 PHE CP1 C 1
ATOM 3525 O O . PHE C 3 217 ? 147.35300 136.90800 151.29100 1.000 7.13841 450 PHE CP1 O 1
ATOM 3533 N N . ASP C 3 218 ? 147.78600 137.59200 153.40000 1.000 6.50942 451 ASP CP1 N 1
ATOM 3534 C CA . ASP C 3 218 ? 146.43000 137.99400 153.75200 1.000 6.50942 451 ASP CP1 CA 1
ATOM 3535 C C . ASP C 3 218 ? 146.47000 139.44700 154.19700 1.000 6.50942 451 ASP CP1 C 1
ATOM 3536 O O . ASP C 3 218 ? 147.30500 139.81800 155.02700 1.000 6.50942 451 ASP CP1 O 1
ATOM 3541 N N . VAL C 3 219 ? 145.57600 140.26700 153.65400 1.000 4.39539 452 VAL CP1 N 1
ATOM 3542 C CA . VAL C 3 219 ? 145.62000 141.71200 153.84400 1.000 4.39539 452 VAL CP1 CA 1
ATOM 3543 C C . VAL C 3 219 ? 144.30500 142.17400 154.45600 1.000 4.39539 452 VAL CP1 C 1
ATOM 3544 O O . VAL C 3 219 ? 143.22700 141.81400 153.97100 1.000 4.39539 452 VAL CP1 O 1
ATOM 3548 N N . TYR C 3 220 ? 144.39900 142.96900 155.51800 1.000 5.93726 453 TYR CP1 N 1
ATOM 3549 C CA . TYR C 3 220 ? 143.25200 143.56800 156.18200 1.000 5.93726 453 TYR CP1 CA 1
ATOM 3550 C C . TYR C 3 220 ? 143.29200 145.07900 155.99600 1.000 5.93726 453 TYR CP1 C 1
ATOM 3551 O O . TYR C 3 220 ? 144.36400 145.67800 155.89400 1.000 5.93726 453 TYR CP1 O 1
ATOM 3560 N N . GLN C 3 221 ? 142.11300 145.69200 155.95200 1.000 7.43025 454 GLN CP1 N 1
ATOM 3561 C CA . GLN C 3 221 ? 142.03000 147.12600 155.72300 1.000 7.43025 454 GLN CP1 CA 1
ATOM 3562 C C . GLN C 3 221 ? 142.57200 147.89400 156.92700 1.000 7.43025 454 GLN CP1 C 1
ATOM 3563 O O . GLN C 3 221 ? 142.82500 147.33800 157.99700 1.000 7.43025 454 GLN CP1 O 1
ATOM 3569 N N . ALA C 3 222 ? 142.75500 149.20000 156.73600 1.000 9.37291 455 ALA CP1 N 1
ATOM 3570 C CA . ALA C 3 222 ? 143.31600 150.04700 157.77900 1.000 9.37291 455 ALA CP1 CA 1
ATOM 3571 C C . ALA C 3 222 ? 142.30800 150.41300 158.86000 1.000 9.37291 455 ALA CP1 C 1
ATOM 3572 O O . ALA C 3 222 ? 142.70500 150.97500 159.88600 1.000 9.37291 455 ALA CP1 O 1
ATOM 3574 N N . ASP C 3 223 ? 141.02400 150.11800 158.65900 1.000 10.42238 456 ASP CP1 N 1
ATOM 3575 C CA . ASP C 3 223 ? 140.01600 150.36200 159.68200 1.000 10.42238 456 ASP CP1 CA 1
ATOM 3576 C C . ASP C 3 223 ? 139.96300 149.26700 160.73700 1.000 10.42238 456 ASP CP1 C 1
ATOM 3577 O O . ASP C 3 223 ? 139.35500 149.47600 161.79200 1.000 10.42238 456 ASP CP1 O 1
ATOM 3582 N N . ALA C 3 224 ? 140.57400 148.11500 160.48200 1.000 8.36788 457 ALA CP1 N 1
ATOM 3583 C CA . ALA C 3 224 ? 140.54800 146.99200 161.40700 1.000 8.36788 457 ALA CP1 CA 1
ATOM 3584 C C . ALA C 3 224 ? 141.74400 146.96500 162.34800 1.000 8.36788 457 ALA CP1 C 1
ATOM 3585 O O . ALA C 3 224 ? 141.84900 146.04600 163.16400 1.000 8.36788 457 ALA CP1 O 1
ATOM 3587 N N . VAL C 3 225 ? 142.64600 147.94300 162.25400 1.000 8.41273 458 VAL CP1 N 1
ATOM 3588 C CA . VAL C 3 225 ? 143.85300 147.92600 163.07300 1.000 8.41273 458 VAL CP1 CA 1
ATOM 3589 C C . VAL C 3 225 ? 143.51400 148.15100 164.54200 1.000 8.41273 458 VAL CP1 C 1
ATOM 3590 O O . VAL C 3 225 ? 144.12500 147.54700 165.43200 1.000 8.41273 458 VAL CP1 O 1
ATOM 3594 N N . ALA C 3 226 ? 142.53200 149.01300 164.81800 1.000 9.26622 459 ALA CP1 N 1
ATOM 3595 C CA . ALA C 3 226 ? 142.29300 149.46300 166.18700 1.000 9.26622 459 ALA CP1 CA 1
ATOM 3596 C C . ALA C 3 226 ? 141.90500 148.31200 167.10700 1.000 9.26622 459 ALA CP1 C 1
ATOM 3597 O O . ALA C 3 226 ? 142.39900 148.22100 168.23700 1.000 9.26622 459 ALA CP1 O 1
ATOM 3599 N N . THR C 3 227 ? 141.02900 147.42200 166.64700 1.000 9.60109 460 THR CP1 N 1
ATOM 3600 C CA . THR C 3 227 ? 140.51600 146.33800 167.47700 1.000 9.60109 460 THR CP1 CA 1
ATOM 3601 C C . THR C 3 227 ? 140.86400 144.96600 166.90400 1.000 9.60109 460 THR CP1 C 1
ATOM 3602 O O . THR C 3 227 ? 140.10200 144.01000 167.05900 1.000 9.60109 460 THR CP1 O 1
ATOM 3606 N N . PHE C 3 228 ? 142.01600 144.85200 166.25200 1.000 8.28687 461 PHE CP1 N 1
ATOM 3607 C CA . PHE C 3 228 ? 142.41600 143.58500 165.65800 1.000 8.28687 461 PHE CP1 CA 1
ATOM 3608 C C . PHE C 3 228 ? 142.73800 142.56100 166.73900 1.000 8.28687 461 PHE CP1 C 1
ATOM 3609 O O . PHE C 3 228 ? 143.29300 142.89600 167.78800 1.000 8.28687 461 PHE CP1 O 1
ATOM 3617 N N . ARG C 3 229 ? 142.37800 141.30600 166.47900 1.000 12.27704 462 ARG CP1 N 1
ATOM 3618 C CA . ARG C 3 229 ? 142.65900 140.19400 167.37900 1.000 12.27704 462 ARG CP1 CA 1
ATOM 3619 C C . ARG C 3 229 ? 143.42000 139.12700 166.60900 1.000 12.27704 462 ARG CP1 C 1
ATOM 3620 O O . ARG C 3 229 ? 142.95000 138.65800 165.56900 1.000 12.27704 462 ARG CP1 O 1
ATOM 3628 N N . LYS C 3 230 ? 144.58700 138.73700 167.12400 1.000 12.27054 463 LYS CP1 N 1
ATOM 3629 C CA . LYS C 3 230 ? 145.42600 137.78100 166.40900 1.000 12.27054 463 LYS CP1 CA 1
ATOM 3630 C C . LYS C 3 230 ? 144.84300 136.37500 166.43000 1.000 12.27054 463 LYS CP1 C 1
ATOM 3631 O O . LYS C 3 230 ? 145.01800 135.62300 165.46600 1.000 12.27054 463 LYS CP1 O 1
ATOM 3637 N N . ASN C 3 231 ? 144.16100 135.99300 167.51300 1.000 17.03018 464 ASN CP1 N 1
ATOM 3638 C CA . ASN C 3 231 ? 143.66900 134.62200 167.62500 1.000 17.03018 464 ASN CP1 CA 1
ATOM 3639 C C . ASN C 3 231 ? 142.46900 134.38000 166.71700 1.000 17.03018 464 ASN CP1 C 1
ATOM 3640 O O . ASN C 3 231 ? 142.37900 133.33300 166.06700 1.000 17.03018 464 ASN CP1 O 1
ATOM 3645 N N . ASN C 3 232 ? 141.53700 135.33000 166.66000 1.000 18.04210 465 ASN CP1 N 1
ATOM 3646 C CA . ASN C 3 232 ? 140.34200 135.23000 165.82100 1.000 18.04210 465 ASN CP1 CA 1
ATOM 3647 C C . ASN C 3 232 ? 140.23000 136.49100 164.97600 1.000 18.04210 465 ASN CP1 C 1
ATOM 3648 O O . ASN C 3 232 ? 139.42900 137.38700 165.27800 1.000 18.04210 465 ASN CP1 O 1
ATOM 3653 N N . PRO C 3 233 ? 141.02700 136.60100 163.90800 1.000 12.90248 466 PRO CP1 N 1
ATOM 3654 C CA . PRO C 3 233 ? 140.96500 137.80100 163.06300 1.000 12.90248 466 PRO CP1 CA 1
ATOM 3655 C C . PRO C 3 233 ? 139.67500 137.90800 162.26300 1.000 12.90248 466 PRO CP1 C 1
ATOM 3656 O O . PRO C 3 233 ? 139.04000 138.96600 162.24200 1.000 12.90248 466 PRO CP1 O 1
ATOM 3660 N N . GLY C 3 234 ? 139.27500 136.82600 161.60000 1.000 10.90622 467 GLY CP1 N 1
ATOM 3661 C CA . GLY C 3 234 ? 138.05700 136.84200 160.81500 1.000 10.90622 467 GLY CP1 CA 1
ATOM 3662 C C . GLY C 3 234 ? 138.27800 136.67100 159.32600 1.000 10.90622 467 GLY CP1 C 1
ATOM 3663 O O . GLY C 3 234 ? 139.18600 135.94900 158.90300 1.000 10.90622 467 GLY CP1 O 1
ATOM 3664 N N . LYS C 3 235 ? 137.44900 137.33200 158.51900 1.000 10.03297 468 LYS CP1 N 1
ATOM 3665 C CA . LYS C 3 235 ? 137.52600 137.21500 157.06800 1.000 10.03297 468 LYS CP1 CA 1
ATOM 3666 C C . LYS C 3 235 ? 138.37500 138.34700 156.50400 1.000 10.03297 468 LYS CP1 C 1
ATOM 3667 O O . LYS C 3 235 ? 138.05000 139.52000 156.73100 1.000 10.03297 468 LYS CP1 O 1
ATOM 3673 N N . PRO C 3 236 ? 139.45000 138.05500 155.77500 1.000 8.50736 469 PRO CP1 N 1
ATOM 3674 C CA . PRO C 3 236 ? 140.32800 139.12200 155.28700 1.000 8.50736 469 PRO CP1 CA 1
ATOM 3675 C C . PRO C 3 236 ? 139.67400 139.94600 154.18800 1.000 8.50736 469 PRO CP1 C 1
ATOM 3676 O O . PRO C 3 236 ? 138.69500 139.54200 153.55900 1.000 8.50736 469 PRO CP1 O 1
ATOM 3680 N N . TYR C 3 237 ? 140.24000 141.13500 153.97100 1.000 9.08104 470 TYR CP1 N 1
ATOM 3681 C CA . TYR C 3 237 ? 139.77400 141.99100 152.88500 1.000 9.08104 470 TYR CP1 CA 1
ATOM 3682 C C . TYR C 3 237 ? 140.06700 141.37100 151.52400 1.000 9.08104 470 TYR CP1 C 1
ATOM 3683 O O . TYR C 3 237 ? 139.21400 141.39600 150.63000 1.000 9.08104 470 TYR CP1 O 1
ATOM 3692 N N . ALA C 3 238 ? 141.25600 140.80700 151.35100 1.000 10.05762 471 ALA CP1 N 1
ATOM 3693 C CA . ALA C 3 238 ? 141.68100 140.18800 150.09700 1.000 10.05762 471 ALA CP1 CA 1
ATOM 3694 C C . ALA C 3 238 ? 142.91200 139.33700 150.39100 1.000 10.05762 471 ALA CP1 C 1
ATOM 3695 O O . ALA C 3 238 ? 143.31700 139.18400 151.54800 1.000 10.05762 471 ALA CP1 O 1
ATOM 3697 N N . ARG C 3 239 ? 143.50600 138.77600 149.34000 1.000 11.66472 472 ARG CP1 N 1
ATOM 3698 C CA . ARG C 3 239 ? 144.74400 138.01800 149.45600 1.000 11.66472 472 ARG CP1 CA 1
ATOM 3699 C C . ARG C 3 239 ? 145.47200 138.06600 148.12000 1.000 11.66472 472 ARG CP1 C 1
ATOM 3700 O O . ARG C 3 239 ? 144.84000 138.05200 147.06100 1.000 11.66472 472 ARG CP1 O 1
ATOM 3708 N N . MET C 3 240 ? 146.80300 138.12400 148.17700 1.000 7.82864 473 MET CP1 N 1
ATOM 3709 C CA . MET C 3 240 ? 147.62000 138.53100 147.04400 1.000 7.82864 473 MET CP1 CA 1
ATOM 3710 C C . MET C 3 240 ? 148.57700 137.42900 146.60800 1.000 7.82864 473 MET CP1 C 1
ATOM 3711 O O . MET C 3 240 ? 148.98000 136.57700 147.40300 1.000 7.82864 473 MET CP1 O 1
ATOM 3716 N N . CYS C 3 241 ? 148.93300 137.46500 145.32300 1.000 8.48322 474 CYS CP1 N 1
ATOM 3717 C CA . CYS C 3 241 ? 149.99400 136.63900 144.75800 1.000 8.48322 474 CYS CP1 CA 1
ATOM 3718 C C . CYS C 3 241 ? 150.95400 137.54800 144.00500 1.000 8.48322 474 CYS CP1 C 1
ATOM 3719 O O . CYS C 3 241 ? 150.55600 138.21400 143.04500 1.000 8.48322 474 CYS CP1 O 1
ATOM 3722 N N . ILE C 3 242 ? 152.21300 137.56700 144.43200 1.000 8.19253 475 ILE CP1 N 1
ATOM 3723 C CA . ILE C 3 242 ? 153.21400 138.48600 143.90000 1.000 8.19253 475 ILE CP1 CA 1
ATOM 3724 C C . ILE C 3 242 ? 153.87600 137.85700 142.68200 1.000 8.19253 475 ILE CP1 C 1
ATOM 3725 O O . ILE C 3 242 ? 154.28900 136.69300 142.71900 1.000 8.19253 475 ILE CP1 O 1
ATOM 3730 N N . SER C 3 243 ? 153.98400 138.62900 141.60300 1.000 8.74848 476 SER CP1 N 1
ATOM 3731 C CA . SER C 3 243 ? 154.55700 138.14600 140.35500 1.000 8.74848 476 SER CP1 CA 1
ATOM 3732 C C . SER C 3 243 ? 155.43000 139.22800 139.73700 1.000 8.74848 476 SER CP1 C 1
ATOM 3733 O O . SER C 3 243 ? 155.29000 140.41600 140.03400 1.000 8.74848 476 SER CP1 O 1
ATOM 3736 N N . GLY C 3 244 ? 156.34900 138.79600 138.87300 1.000 10.15881 477 GLY CP1 N 1
ATOM 3737 C CA . GLY C 3 244 ? 157.13800 139.72100 138.09100 1.000 10.15881 477 GLY CP1 CA 1
ATOM 3738 C C . GLY C 3 244 ? 156.36200 140.28000 136.91300 1.000 10.15881 477 GLY CP1 C 1
ATOM 3739 O O . GLY C 3 244 ? 155.29500 139.79100 136.54300 1.000 10.15881 477 GLY CP1 O 1
ATOM 3740 N N . PHE C 3 245 ? 156.91900 141.32800 136.31000 1.000 10.91559 478 PHE CP1 N 1
ATOM 3741 C CA . PHE C 3 245 ? 156.19700 142.05300 135.27300 1.000 10.91559 478 PHE CP1 CA 1
ATOM 3742 C C . PHE C 3 245 ? 156.42800 141.49000 133.87800 1.000 10.91559 478 PHE CP1 C 1
ATOM 3743 O O . PHE C 3 245 ? 155.57600 141.66900 133.00200 1.000 10.91559 478 PHE CP1 O 1
ATOM 3751 N N . ASP C 3 246 ? 157.55700 140.81900 133.64500 1.000 16.70390 479 ASP CP1 N 1
ATOM 3752 C CA . ASP C 3 246 ? 157.88800 140.27900 132.33200 1.000 16.70390 479 ASP CP1 CA 1
ATOM 3753 C C . ASP C 3 246 ? 157.62500 138.78000 132.23400 1.000 16.70390 479 ASP CP1 C 1
ATOM 3754 O O . ASP C 3 246 ? 158.36800 138.06300 131.55600 1.000 16.70390 479 ASP CP1 O 1
ATOM 3759 N N . GLU C 3 247 ? 156.57800 138.29300 132.89500 1.000 19.27111 480 GLU CP1 N 1
ATOM 3760 C CA . GLU C 3 247 ? 156.25000 136.87900 132.91200 1.000 19.27111 480 GLU CP1 CA 1
ATOM 3761 C C . GLU C 3 247 ? 154.86600 136.65400 132.31300 1.000 19.27111 480 GLU CP1 C 1
ATOM 3762 O O . GLU C 3 247 ? 154.00800 137.53900 132.38200 1.000 19.27111 480 GLU CP1 O 1
ATOM 3768 N N . PRO C 3 248 ? 154.62100 135.48900 131.71400 1.000 22.14105 481 PRO CP1 N 1
ATOM 3769 C CA . PRO C 3 248 ? 153.38100 135.29900 130.95100 1.000 22.14105 481 PRO CP1 CA 1
ATOM 3770 C C . PRO C 3 248 ? 152.13500 135.37400 131.81900 1.000 22.14105 481 PRO CP1 C 1
ATOM 3771 O O . PRO C 3 248 ? 152.13900 135.00900 132.99700 1.000 22.14105 481 PRO CP1 O 1
ATOM 3775 N N . VAL C 3 249 ? 151.06100 135.86200 131.21100 1.000 22.41966 482 VAL CP1 N 1
ATOM 3776 C CA . VAL C 3 249 ? 149.75900 135.93800 131.88200 1.000 22.41966 482 VAL CP1 CA 1
ATOM 3777 C C . VAL C 3 249 ? 149.23600 134.52400 132.11600 1.000 22.41966 482 VAL CP1 C 1
ATOM 3778 O O . VAL C 3 249 ? 149.31400 133.68200 131.20400 1.000 22.41966 482 VAL CP1 O 1
ATOM 3782 N N . PRO C 3 250 ? 148.71400 134.20800 133.30300 1.000 23.70668 483 PRO CP1 N 1
ATOM 3783 C CA . PRO C 3 250 ? 148.20300 132.85300 133.54200 1.000 23.70668 483 PRO CP1 CA 1
ATOM 3784 C C . PRO C 3 250 ? 147.00900 132.54000 132.65400 1.000 23.70668 483 PRO CP1 C 1
ATOM 3785 O O . PRO C 3 250 ? 146.22000 133.41800 132.29900 1.000 23.70668 483 PRO CP1 O 1
ATOM 3789 N N . ASP C 3 251 ? 146.88200 131.26500 132.29800 1.000 28.03743 484 ASP CP1 N 1
ATOM 3790 C CA . ASP C 3 251 ? 145.79000 130.80900 131.44900 1.000 28.03743 484 ASP CP1 CA 1
ATOM 3791 C C . ASP C 3 251 ? 144.50500 130.71100 132.27200 1.000 28.03743 484 ASP CP1 C 1
ATOM 3792 O O . ASP C 3 251 ? 144.45800 131.09000 133.44500 1.000 28.03743 484 ASP CP1 O 1
ATOM 3797 N N . LEU C 3 252 ? 143.43700 130.20200 131.65400 1.000 29.93844 485 LEU CP1 N 1
ATOM 3798 C CA . LEU C 3 252 ? 142.15000 130.13500 132.34000 1.000 29.93844 485 LEU CP1 CA 1
ATOM 3799 C C . LEU C 3 252 ? 142.17300 129.12500 133.48200 1.000 29.93844 485 LEU CP1 C 1
ATOM 3800 O O . LEU C 3 252 ? 141.57900 129.36500 134.54000 1.000 29.93844 485 LEU CP1 O 1
ATOM 3805 N N . CYS C 3 253 ? 142.84500 127.98700 133.28500 1.000 31.61053 486 CYS CP1 N 1
ATOM 3806 C CA . CYS C 3 253 ? 142.84900 126.94300 134.30600 1.000 31.61053 486 CYS CP1 CA 1
ATOM 3807 C C . CYS C 3 253 ? 143.54300 127.40800 135.58100 1.000 31.61053 486 CYS CP1 C 1
ATOM 3808 O O . CYS C 3 253 ? 143.05800 127.15100 136.69000 1.000 31.61053 486 CYS CP1 O 1
ATOM 3811 N N . SER C 3 254 ? 144.68900 128.08100 135.44500 1.000 25.68380 487 SER CP1 N 1
ATOM 3812 C CA . SER C 3 254 ? 145.40400 128.55900 136.62400 1.000 25.68380 487 SER CP1 CA 1
ATOM 3813 C C . SER C 3 254 ? 144.58200 129.58800 137.38500 1.000 25.68380 487 SER CP1 C 1
ATOM 3814 O O . SER C 3 254 ? 144.53300 129.56300 138.62000 1.000 25.68380 487 SER CP1 O 1
ATOM 3817 N N . LEU C 3 255 ? 143.92600 130.50000 136.66700 1.000 24.53095 488 LEU CP1 N 1
ATOM 3818 C CA . LEU C 3 255 ? 143.08700 131.49200 137.32800 1.000 24.53095 488 LEU CP1 CA 1
ATOM 3819 C C . LEU C 3 255 ? 141.90400 130.83400 138.02800 1.000 24.53095 488 LEU CP1 C 1
ATOM 3820 O O . LEU C 3 255 ? 141.52600 131.24000 139.13200 1.000 24.53095 488 LEU CP1 O 1
ATOM 3825 N N . LYS C 3 256 ? 141.30700 129.81500 137.40400 1.000 25.34239 489 LYS CP1 N 1
ATOM 3826 C CA . LYS C 3 256 ? 140.20600 129.10000 138.04400 1.000 25.34239 489 LYS CP1 CA 1
ATOM 3827 C C . LYS C 3 256 ? 140.66200 128.40700 139.32200 1.000 25.34239 489 LYS CP1 C 1
ATOM 3828 O O . LYS C 3 256 ? 139.97800 128.46800 140.35200 1.000 25.34239 489 LYS CP1 O 1
ATOM 3834 N N . ARG C 3 257 ? 141.82000 127.74200 139.27500 1.000 22.37855 490 ARG CP1 N 1
ATOM 3835 C CA . ARG C 3 257 ? 142.33200 127.07300 140.46700 1.000 22.37855 490 ARG CP1 CA 1
ATOM 3836 C C . ARG C 3 257 ? 142.65700 128.07700 141.56800 1.000 22.37855 490 ARG CP1 C 1
ATOM 3837 O O . ARG C 3 257 ? 142.37400 127.83100 142.74700 1.000 22.37855 490 ARG CP1 O 1
ATOM 3845 N N . LEU C 3 258 ? 143.25200 129.21600 141.20200 1.000 20.29518 491 LEU CP1 N 1
ATOM 3846 C CA . LEU C 3 258 ? 143.56300 130.24100 142.19200 1.000 20.29518 491 LEU CP1 CA 1
ATOM 3847 C C . LEU C 3 258 ? 142.29500 130.81200 142.81100 1.000 20.29518 491 LEU CP1 C 1
ATOM 3848 O O . LEU C 3 258 ? 142.24200 131.05300 144.02200 1.000 20.29518 491 LEU CP1 O 1
ATOM 3853 N N . SER C 3 259 ? 141.26300 131.04000 141.99600 1.000 19.39742 492 SER CP1 N 1
ATOM 3854 C CA . SER C 3 259 ? 139.99700 131.53800 142.52400 1.000 19.39742 492 SER CP1 CA 1
ATOM 3855 C C . SER C 3 259 ? 139.37100 130.53600 143.48200 1.000 19.39742 492 SER CP1 C 1
ATOM 3856 O O . SER C 3 259 ? 138.84000 130.91700 144.53200 1.000 19.39742 492 SER CP1 O 1
ATOM 3859 N N . TYR C 3 260 ? 139.41300 129.24700 143.13200 1.000 20.20713 493 TYR CP1 N 1
ATOM 3860 C CA . TYR C 3 260 ? 138.87600 128.22500 144.02600 1.000 20.20713 493 TYR CP1 CA 1
ATOM 3861 C C . TYR C 3 260 ? 139.64300 128.18000 145.34100 1.000 20.20713 493 TYR CP1 C 1
ATOM 3862 O O . TYR C 3 260 ? 139.04100 128.07700 146.41600 1.000 20.20713 493 TYR CP1 O 1
ATOM 3871 N N . GLN C 3 261 ? 140.97500 128.25300 145.27600 1.000 20.00752 494 GLN CP1 N 1
ATOM 3872 C CA . GLN C 3 261 ? 141.78000 128.16300 146.49100 1.000 20.00752 494 GLN CP1 CA 1
ATOM 3873 C C . GLN C 3 261 ? 141.61900 129.39600 147.37400 1.000 20.00752 494 GLN CP1 C 1
ATOM 3874 O O . GLN C 3 261 ? 141.64400 129.28000 148.60400 1.000 20.00752 494 GLN CP1 O 1
ATOM 3880 N N . SER C 3 262 ? 141.45600 130.57600 146.77100 1.000 16.89802 495 SER CP1 N 1
ATOM 3881 C CA . SER C 3 262 ? 141.29500 131.79700 147.55500 1.000 16.89802 495 SER CP1 CA 1
ATOM 3882 C C . SER C 3 262 ? 140.03100 131.75100 148.40500 1.000 16.89802 495 SER CP1 C 1
ATOM 3883 O O . SER C 3 262 ? 140.05700 132.10600 149.58800 1.000 16.89802 495 SER CP1 O 1
ATOM 3886 N N . GLY C 3 263 ? 138.91700 131.31500 147.82300 1.000 19.19858 496 GLY CP1 N 1
ATOM 3887 C CA . GLY C 3 263 ? 137.68000 131.19000 148.56800 1.000 19.19858 496 GLY CP1 CA 1
ATOM 3888 C C . GLY C 3 263 ? 136.61200 132.19100 148.17500 1.000 19.19858 496 GLY CP1 C 1
ATOM 3889 O O . GLY C 3 263 ? 136.25000 132.29700 147.00000 1.000 19.19858 496 GLY CP1 O 1
ATOM 3890 N N . ASP C 3 264 ? 136.09500 132.92700 149.15800 1.000 22.73849 497 ASP CP1 N 1
ATOM 3891 C CA . ASP C 3 264 ? 135.04400 133.91200 148.94100 1.000 22.73849 497 ASP CP1 CA 1
ATOM 3892 C C . ASP C 3 264 ? 135.57000 135.34200 148.94500 1.000 22.73849 497 ASP CP1 C 1
ATOM 3893 O O . ASP C 3 264 ? 134.77400 136.28600 148.98800 1.000 22.73849 497 ASP CP1 O 1
ATOM 3898 N N . VAL C 3 265 ? 136.88400 135.52600 148.89700 1.000 14.34754 498 VAL CP1 N 1
ATOM 3899 C CA . VAL C 3 265 ? 137.48700 136.85300 148.98900 1.000 14.34754 498 VAL CP1 CA 1
ATOM 3900 C C . VAL C 3 265 ? 138.08000 137.22900 147.63500 1.000 14.34754 498 VAL CP1 C 1
ATOM 3901 O O . VAL C 3 265 ? 138.36900 136.34200 146.81900 1.000 14.34754 498 VAL CP1 O 1
ATOM 3905 N N . PRO C 3 266 ? 138.25800 138.51500 147.34500 1.000 11.63134 499 PRO CP1 N 1
ATOM 3906 C CA . PRO C 3 266 ? 138.86900 138.90900 146.07200 1.000 11.63134 499 PRO CP1 CA 1
ATOM 3907 C C . PRO C 3 266 ? 140.32000 138.45900 145.96800 1.000 11.63134 499 PRO CP1 C 1
ATOM 3908 O O . PRO C 3 266 ? 141.00400 138.21400 146.96300 1.000 11.63134 499 PRO CP1 O 1
ATOM 3912 N N . LEU C 3 267 ? 140.78100 138.34300 144.72400 1.000 8.76510 500 LEU CP1 N 1
ATOM 3913 C CA . LEU C 3 267 ? 142.16100 138.00000 144.40800 1.000 8.76510 500 LEU CP1 CA 1
ATOM 3914 C C . LEU C 3 267 ? 142.79300 139.15200 143.64100 1.000 8.76510 500 LEU CP1 C 1
ATOM 3915 O O . LEU C 3 267 ? 142.21200 139.64600 142.67000 1.000 8.76510 500 LEU CP1 O 1
ATOM 3920 N N . ILE C 3 268 ? 143.98000 139.57200 144.07200 1.000 5.25941 501 ILE CP1 N 1
ATOM 3921 C CA . ILE C 3 268 ? 144.67600 140.72000 143.50400 1.000 5.25941 501 ILE CP1 CA 1
ATOM 3922 C C . ILE C 3 268 ? 146.04700 140.27200 143.01900 1.000 5.25941 501 ILE CP1 C 1
ATOM 3923 O O . ILE C 3 268 ? 146.73900 139.51300 143.70400 1.000 5.25941 501 ILE CP1 O 1
ATOM 3928 N N . PHE C 3 269 ? 146.43400 140.73700 141.83200 1.000 4.70619 502 PHE CP1 N 1
ATOM 3929 C CA . PHE C 3 269 ? 147.71300 140.39400 141.22100 1.000 4.70619 502 PHE CP1 CA 1
ATOM 3930 C C . PHE C 3 269 ? 148.66700 141.57400 141.35000 1.000 4.70619 502 PHE CP1 C 1
ATOM 3931 O O . PHE C 3 269 ? 148.35600 142.67900 140.89700 1.000 4.70619 502 PHE CP1 O 1
ATOM 3939 N N . ALA C 3 270 ? 149.82900 141.33400 141.95100 1.000 3.52383 503 ALA CP1 N 1
ATOM 3940 C CA . ALA C 3 270 ? 150.83200 142.36500 142.18100 1.000 3.52383 503 ALA CP1 CA 1
ATOM 3941 C C . ALA C 3 270 ? 151.99800 142.15200 141.22600 1.000 3.52383 503 ALA CP1 C 1
ATOM 3942 O O . ALA C 3 270 ? 152.62600 141.08900 141.23600 1.000 3.52383 503 ALA CP1 O 1
ATOM 3944 N N . LEU C 3 271 ? 152.29000 143.16400 140.41400 1.000 4.53840 504 LEU CP1 N 1
ATOM 3945 C CA . LEU C 3 271 ? 153.35800 143.10700 139.42500 1.000 4.53840 504 LEU CP1 CA 1
ATOM 3946 C C . LEU C 3 271 ? 154.46400 144.07500 139.81600 1.000 4.53840 504 LEU CP1 C 1
ATOM 3947 O O . LEU C 3 271 ? 154.19700 145.24800 140.09300 1.000 4.53840 504 LEU CP1 O 1
ATOM 3952 N N . VAL C 3 272 ? 155.70000 143.58600 139.83300 1.000 6.87692 505 VAL CP1 N 1
ATOM 3953 C CA . VAL C 3 272 ? 156.86100 144.38000 140.21500 1.000 6.87692 505 VAL CP1 CA 1
ATOM 3954 C C . VAL C 3 272 ? 157.75100 144.52400 138.98800 1.000 6.87692 505 VAL CP1 C 1
ATOM 3955 O O . VAL C 3 272 ? 158.18100 143.52100 138.40500 1.000 6.87692 505 VAL CP1 O 1
ATOM 3959 N N . ASP C 3 273 ? 158.03000 145.76500 138.59700 1.000 9.12642 506 ASP CP1 N 1
ATOM 3960 C CA . ASP C 3 273 ? 158.80400 146.06900 137.39300 1.000 9.12642 506 ASP CP1 CA 1
ATOM 3961 C C . ASP C 3 273 ? 159.98300 146.95200 137.78500 1.000 9.12642 506 ASP CP1 C 1
ATOM 3962 O O . ASP C 3 273 ? 159.90800 148.17900 137.69100 1.000 9.12642 506 ASP CP1 O 1
ATOM 3967 N N . HIS C 3 274 ? 161.07400 146.31700 138.21100 1.000 9.16975 507 HIS CP1 N 1
ATOM 3968 C CA . HIS C 3 274 ? 162.30300 147.00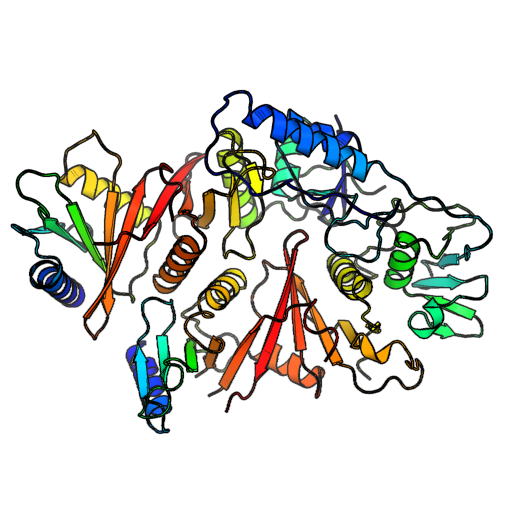800 138.59700 1.000 9.16975 507 HIS CP1 CA 1
ATOM 3969 C C . HIS C 3 274 ? 162.02800 148.11400 139.61400 1.000 9.16975 507 HIS CP1 C 1
ATOM 3970 O O . HIS C 3 274 ? 162.53100 149.23300 139.50800 1.000 9.16975 507 HIS CP1 O 1
ATOM 3977 N N . GLY C 3 275 ? 161.21100 147.78800 140.61400 1.000 9.17272 508 GLY CP1 N 1
ATOM 3978 C CA . GLY C 3 275 ? 160.90400 148.70700 141.69000 1.000 9.17272 508 GLY CP1 CA 1
ATOM 3979 C C . GLY C 3 275 ? 159.57300 149.42200 141.59000 1.000 9.17272 508 GLY CP1 C 1
ATOM 3980 O O . GLY C 3 275 ? 159.27800 150.25900 142.45100 1.000 9.17272 508 GLY CP1 O 1
ATOM 3981 N N . ASP C 3 276 ? 158.76300 149.12600 140.57600 1.000 8.49771 509 ASP CP1 N 1
ATOM 3982 C CA . ASP C 3 276 ? 157.45200 149.73500 140.40200 1.000 8.49771 509 ASP CP1 CA 1
ATOM 3983 C C . ASP C 3 276 ? 156.37900 148.67400 140.59500 1.000 8.49771 509 ASP CP1 C 1
ATOM 3984 O O . ASP C 3 276 ? 156.45800 147.59600 140.00000 1.000 8.49771 509 ASP CP1 O 1
ATOM 3989 N N . ILE C 3 277 ? 155.37800 148.98100 141.41700 1.000 2.88450 510 ILE CP1 N 1
ATOM 3990 C CA . ILE C 3 277 ? 154.34000 148.02700 141.78700 1.000 2.88450 510 ILE CP1 CA 1
ATOM 3991 C C . ILE C 3 277 ? 152.99400 148.54700 141.30100 1.000 2.88450 510 ILE CP1 C 1
ATOM 3992 O O . ILE C 3 277 ? 152.64200 149.70500 141.55100 1.000 2.88450 510 ILE CP1 O 1
ATOM 3997 N N . SER C 3 278 ? 152.24700 147.69000 140.60800 1.000 1.15838 511 SER CP1 N 1
ATOM 3998 C CA . SER C 3 278 ? 150.87700 147.97400 140.21200 1.000 1.15838 511 SER CP1 CA 1
ATOM 3999 C C . SER C 3 278 ? 150.02500 146.74400 140.48500 1.000 1.15838 511 SER CP1 C 1
ATOM 4000 O O . SER C 3 278 ? 150.50300 145.61200 140.39400 1.000 1.15838 511 SER CP1 O 1
ATOM 4003 N N . PHE C 3 279 ? 148.75800 146.97200 140.82500 1.000 2.58277 512 PHE CP1 N 1
ATOM 4004 C CA . PHE C 3 279 ? 147.84000 145.90200 141.19300 1.000 2.58277 512 PHE CP1 CA 1
ATOM 4005 C C . PHE C 3 279 ? 146.66700 145.85000 140.22500 1.000 2.58277 512 PHE CP1 C 1
ATOM 4006 O O . PHE C 3 279 ? 146.12700 146.88800 139.83100 1.000 2.58277 512 PHE CP1 O 1
ATOM 4014 N N . TYR C 3 280 ? 146.27400 144.63400 139.84900 1.000 4.20823 513 TYR CP1 N 1
ATOM 4015 C CA . TYR C 3 280 ? 145.11900 144.39100 138.99700 1.000 4.20823 513 TYR CP1 CA 1
ATOM 4016 C C . TYR C 3 280 ? 144.25300 143.31200 139.62900 1.000 4.20823 513 TYR CP1 C 1
ATOM 4017 O O . TYR C 3 280 ? 144.76900 142.32600 140.16000 1.000 4.20823 513 TYR CP1 O 1
ATOM 4026 N N . SER C 3 281 ? 142.93900 143.49700 139.56500 1.000 8.81520 514 SER CP1 N 1
ATOM 4027 C CA . SER C 3 281 ? 141.98600 142.57300 140.16400 1.000 8.81520 514 SER CP1 CA 1
ATOM 4028 C C . SER C 3 281 ? 141.20500 141.86100 139.06900 1.000 8.81520 514 SER CP1 C 1
ATOM 4029 O O . SER C 3 281 ? 140.72200 142.50000 138.12900 1.000 8.81520 514 SER CP1 O 1
ATOM 4032 N N . PHE C 3 282 ? 141.08600 140.54200 139.19400 1.000 17.06817 515 PHE CP1 N 1
ATOM 4033 C CA . PHE C 3 282 ? 140.41200 139.69800 138.21100 1.000 17.06817 515 PHE CP1 CA 1
ATOM 4034 C C . PHE C 3 282 ? 139.10400 139.20100 138.81400 1.000 17.06817 515 PHE CP1 C 1
ATOM 4035 O O . PHE C 3 282 ? 139.11000 138.32800 139.68800 1.000 17.06817 515 PHE CP1 O 1
ATOM 4043 N N . ARG C 3 283 ? 137.98600 139.74700 138.34400 1.000 27.38811 516 ARG CP1 N 1
ATOM 4044 C CA . ARG C 3 283 ? 136.66500 139.37500 138.82500 1.000 27.38811 516 ARG CP1 CA 1
ATOM 4045 C C . ARG C 3 283 ? 135.94100 138.56000 137.76000 1.000 27.38811 516 ARG CP1 C 1
ATOM 4046 O O . ARG C 3 283 ? 136.19500 138.70800 136.56200 1.000 27.38811 516 ARG CP1 O 1
ATOM 4054 N N . ASP C 3 284 ? 135.03600 137.69300 138.20700 1.000 38.43851 517 ASP CP1 N 1
ATOM 4055 C CA . ASP C 3 284 ? 134.28100 136.81600 137.32700 1.000 38.43851 517 ASP CP1 CA 1
ATOM 4056 C C . ASP C 3 284 ? 132.79500 137.14100 137.40400 1.000 38.43851 517 ASP CP1 C 1
ATOM 4057 O O . ASP C 3 284 ? 132.33600 137.84300 138.31000 1.000 38.43851 517 ASP CP1 O 1
ATOM 4062 N N . PHE C 3 285 ? 132.04700 136.61900 136.42900 1.000 44.51857 518 PHE CP1 N 1
ATOM 4063 C CA . PHE C 3 285 ? 130.58500 136.67500 136.40500 1.000 44.51857 518 PHE CP1 CA 1
ATOM 4064 C C . PHE C 3 285 ? 130.08400 138.12400 136.42300 1.000 44.51857 518 PHE CP1 C 1
ATOM 4065 O O . PHE C 3 285 ? 129.47800 138.60000 137.38500 1.000 44.51857 518 PHE CP1 O 1
ATOM 4073 N N . THR C 3 286 ? 130.37400 138.82200 135.32200 1.000 40.90117 519 THR CP1 N 1
ATOM 4074 C CA . THR C 3 286 ? 129.87900 140.18700 135.16700 1.000 40.90117 519 THR CP1 CA 1
ATOM 4075 C C . THR C 3 286 ? 128.35600 140.22500 135.17900 1.000 40.90117 519 THR CP1 C 1
ATOM 4076 O O . THR C 3 286 ? 127.75400 141.08100 135.83900 1.000 40.90117 519 THR CP1 O 1
ATOM 4080 N N . LEU C 3 287 ? 127.71800 139.30700 134.46100 1.000 42.45555 520 LEU CP1 N 1
ATOM 4081 C CA . LEU C 3 287 ? 126.26200 139.25400 134.39300 1.000 42.45555 520 LEU CP1 CA 1
ATOM 4082 C C . LEU C 3 287 ? 125.74800 137.87400 134.78800 1.000 42.45555 520 LEU CP1 C 1
ATOM 4083 O O . LEU C 3 287 ? 125.84000 136.92300 134.01300 1.000 42.45555 520 LEU CP1 O 1
ATOM 4088 N N . ASP D 4 102 ? 143.36000 139.44200 95.40700 1.000 43.41072 56 ASP DP1 N 1
ATOM 4089 C CA . ASP D 4 102 ? 142.25800 139.54600 96.35600 1.000 43.41072 56 ASP DP1 CA 1
ATOM 4090 C C . ASP D 4 102 ? 141.49100 140.85000 96.16600 1.000 43.41072 56 ASP DP1 C 1
ATOM 4091 O O . ASP D 4 102 ? 142.06900 141.87500 95.80400 1.000 43.41072 56 ASP DP1 O 1
ATOM 4096 N N . ALA D 4 103 ? 140.18200 140.80400 96.41300 1.000 41.82286 57 ALA DP1 N 1
ATOM 4097 C CA . ALA D 4 103 ? 139.34100 141.98600 96.28500 1.000 41.82286 57 ALA DP1 CA 1
ATOM 4098 C C . ALA D 4 103 ? 139.40500 142.89800 97.50200 1.000 41.82286 57 ALA DP1 C 1
ATOM 4099 O O . ALA D 4 103 ? 138.90100 144.02600 97.43700 1.000 41.82286 57 ALA DP1 O 1
ATOM 4101 N N . THR D 4 104 ? 140.00600 142.44200 98.60400 1.000 40.08376 58 THR DP1 N 1
ATOM 4102 C CA . THR D 4 104 ? 140.07300 143.27000 99.80300 1.000 40.08376 58 THR DP1 CA 1
ATOM 4103 C C . THR D 4 104 ? 140.87100 144.54300 99.55400 1.000 40.08376 58 THR DP1 C 1
ATOM 4104 O O . THR D 4 104 ? 140.44800 145.63600 99.94700 1.000 40.08376 58 THR DP1 O 1
ATOM 4108 N N . GLN D 4 105 ? 142.02400 144.42300 98.89200 1.000 39.18102 59 GLN DP1 N 1
ATOM 4109 C CA . GLN D 4 105 ? 142.87800 145.58700 98.67600 1.000 39.18102 59 GLN DP1 CA 1
ATOM 4110 C C . GLN D 4 105 ? 142.19000 146.62100 97.79200 1.000 39.18102 59 GLN DP1 C 1
ATOM 4111 O O . GLN D 4 105 ? 142.20400 147.81800 98.09600 1.000 39.18102 59 GLN DP1 O 1
ATOM 4117 N N . VAL D 4 106 ? 141.57000 146.17600 96.69700 1.000 38.56488 60 VAL DP1 N 1
ATOM 4118 C CA . VAL D 4 106 ? 140.91700 147.11900 95.79400 1.000 38.56488 60 VAL DP1 CA 1
ATOM 4119 C C . VAL D 4 106 ? 139.68300 147.72900 96.45200 1.000 38.56488 60 VAL DP1 C 1
ATOM 4120 O O . VAL D 4 106 ? 139.39200 148.91800 96.27000 1.000 38.56488 60 VAL DP1 O 1
ATOM 4124 N N . TYR D 4 107 ? 138.94400 146.93900 97.23700 1.000 40.00363 61 TYR DP1 N 1
ATOM 4125 C CA . TYR D 4 107 ? 137.78300 147.47500 97.94200 1.000 40.00363 61 TYR DP1 CA 1
ATOM 4126 C C . TYR D 4 107 ? 138.19500 148.54900 98.94400 1.000 40.00363 61 TYR DP1 C 1
ATOM 4127 O O . TYR D 4 107 ? 137.57900 149.62100 99.01600 1.000 40.00363 61 TYR DP1 O 1
ATOM 4136 N N . VAL D 4 108 ? 139.24900 148.28200 99.71700 1.000 35.51790 62 VAL DP1 N 1
ATOM 4137 C CA . VAL D 4 108 ? 139.71200 149.25700 100.69900 1.000 35.51790 62 VAL DP1 CA 1
ATOM 4138 C C . VAL D 4 108 ? 140.27400 150.49000 100.00200 1.000 35.51790 62 VAL DP1 C 1
ATOM 4139 O O . VAL D 4 108 ? 140.09200 151.62100 100.47100 1.000 35.51790 62 VAL DP1 O 1
ATOM 4143 N N . ALA D 4 109 ? 140.95900 150.29900 98.87100 1.000 34.13384 63 ALA DP1 N 1
ATOM 4144 C CA . ALA D 4 109 ? 141.46800 151.43800 98.11500 1.000 34.13384 63 ALA DP1 CA 1
ATOM 4145 C C . ALA D 4 109 ? 140.33100 152.30800 97.59800 1.000 34.13384 63 ALA DP1 C 1
ATOM 4146 O O . ALA D 4 109 ? 140.41400 153.54000 97.64500 1.000 34.13384 63 ALA DP1 O 1
ATOM 4148 N N . PHE D 4 110 ? 139.25800 151.68700 97.10200 1.000 36.99146 64 PHE DP1 N 1
ATOM 4149 C CA . PHE D 4 110 ? 138.11000 152.45900 96.64200 1.000 36.99146 64 PHE DP1 CA 1
ATOM 4150 C C . PHE D 4 110 ? 137.44600 153.20000 97.79500 1.000 36.99146 64 PHE DP1 C 1
ATOM 4151 O O . PHE D 4 110 ? 137.01700 154.35000 97.63800 1.000 36.99146 64 PHE DP1 O 1
ATOM 4159 N N . LEU D 4 111 ? 137.34500 152.55600 98.96100 1.000 36.97143 65 LEU DP1 N 1
ATOM 4160 C CA . LEU D 4 111 ? 136.77300 153.23200 100.12300 1.000 36.97143 65 LEU DP1 CA 1
ATOM 4161 C C . LEU D 4 111 ? 137.61300 154.43700 100.53200 1.000 36.97143 65 LEU DP1 C 1
ATOM 4162 O O . LEU D 4 111 ? 137.07300 155.51200 100.82500 1.000 36.97143 65 LEU DP1 O 1
ATOM 4167 N N . VAL D 4 112 ? 138.93800 154.28000 100.54800 1.000 34.12324 66 VAL DP1 N 1
ATOM 4168 C CA . VAL D 4 112 ? 139.81800 155.38900 100.90900 1.000 34.12324 66 VAL DP1 CA 1
ATOM 4169 C C . VAL D 4 112 ? 139.72400 156.50500 99.87500 1.000 34.12324 66 VAL DP1 C 1
ATOM 4170 O O . VAL D 4 112 ? 139.73100 157.69200 100.22200 1.000 34.12324 66 VAL DP1 O 1
ATOM 4174 N N . TYR D 4 113 ? 139.63700 156.14600 98.59200 1.000 35.80831 67 TYR DP1 N 1
ATOM 4175 C CA . TYR D 4 113 ? 139.49500 157.14900 97.54300 1.000 35.80831 67 TYR DP1 CA 1
ATOM 4176 C C . TYR D 4 113 ? 138.19500 157.92800 97.69800 1.000 35.80831 67 TYR DP1 C 1
ATOM 4177 O O . TYR D 4 113 ? 138.18100 159.15900 97.57400 1.000 35.80831 67 TYR DP1 O 1
ATOM 4186 N N . LEU D 4 114 ? 137.09500 157.22800 97.98400 1.000 37.79890 68 LEU DP1 N 1
ATOM 4187 C CA . LEU D 4 114 ? 135.82300 157.90500 98.20800 1.000 37.79890 68 LEU DP1 CA 1
ATOM 4188 C C . LEU D 4 114 ? 135.89600 158.83000 99.41500 1.000 37.79890 68 LEU DP1 C 1
ATOM 4189 O O . LEU D 4 114 ? 135.38100 159.95400 99.38000 1.000 37.79890 68 LEU DP1 O 1
ATOM 4194 N N . ASP D 4 115 ? 136.52300 158.37000 100.50100 1.000 38.63994 69 ASP DP1 N 1
ATOM 4195 C CA . ASP D 4 115 ? 136.64700 159.21400 101.68400 1.000 38.63994 69 ASP DP1 CA 1
ATOM 4196 C C . ASP D 4 115 ? 137.45900 160.46600 101.37700 1.000 38.63994 69 ASP DP1 C 1
ATOM 4197 O O . ASP D 4 115 ? 137.05800 161.58200 101.72600 1.000 38.63994 69 ASP DP1 O 1
ATOM 4202 N N . LEU D 4 116 ? 138.59000 160.30000 100.68800 1.000 39.57807 70 LEU DP1 N 1
ATOM 4203 C CA . LEU D 4 116 ? 139.45100 161.43800 100.38600 1.000 39.57807 70 LEU DP1 CA 1
ATOM 4204 C C . LEU D 4 116 ? 138.79000 162.41300 99.42100 1.000 39.57807 70 LEU DP1 C 1
ATOM 4205 O O . LEU D 4 116 ? 139.04100 163.62100 99.49800 1.000 39.57807 70 LEU DP1 O 1
ATOM 4210 N N . MET D 4 117 ? 137.94800 161.92000 98.51000 1.000 40.38211 71 MET DP1 N 1
ATOM 4211 C CA . MET D 4 117 ? 137.24600 162.82400 97.60400 1.000 40.38211 71 MET DP1 CA 1
ATOM 4212 C C . MET D 4 117 ? 136.12000 163.56500 98.31700 1.000 40.38211 71 MET DP1 C 1
ATOM 4213 O O . MET D 4 117 ? 136.12700 164.79800 98.39600 1.000 40.38211 71 MET DP1 O 1
ATOM 4218 N N . GLU D 4 118 ? 135.14100 162.82600 98.84300 1.000 39.07128 72 GLU DP1 N 1
ATOM 4219 C CA . GLU D 4 118 ? 133.94600 163.46800 99.38600 1.000 39.07128 72 GLU DP1 CA 1
ATOM 4220 C C . GLU D 4 118 ? 134.23500 164.21000 100.68800 1.000 39.07128 72 GLU DP1 C 1
ATOM 4221 O O . GLU D 4 118 ? 133.81900 165.36200 100.85700 1.000 39.07128 72 GLU DP1 O 1
ATOM 4227 N N . SER D 4 119 ? 134.94400 163.57600 101.62300 1.000 41.70481 73 SER DP1 N 1
ATOM 4228 C CA . SER D 4 119 ? 135.12100 164.17700 102.94300 1.000 41.70481 73 SER DP1 CA 1
ATOM 4229 C C . SER D 4 119 ? 136.31700 165.12500 102.98500 1.000 41.70481 73 SER DP1 C 1
ATOM 4230 O O . SER D 4 119 ? 136.16400 166.31400 103.28400 1.000 41.70481 73 SER DP1 O 1
ATOM 4233 N N . LYS D 4 120 ? 137.51300 164.61400 102.68700 1.000 42.12894 74 LYS DP1 N 1
ATOM 4234 C CA . LYS D 4 120 ? 138.72200 165.42200 102.79600 1.000 42.12894 74 LYS DP1 CA 1
ATOM 4235 C C . LYS D 4 120 ? 138.91600 166.36700 101.61700 1.000 42.12894 74 LYS DP1 C 1
ATOM 4236 O O . LYS D 4 120 ? 139.71300 167.30500 101.72200 1.000 42.12894 74 LYS DP1 O 1
ATOM 4242 N N . SER D 4 121 ? 138.21200 166.13900 100.50700 1.000 41.22453 75 SER DP1 N 1
ATOM 4243 C CA . SER D 4 121 ? 138.22600 167.02900 99.34500 1.000 41.22453 75 SER DP1 CA 1
ATOM 4244 C C . SER D 4 121 ? 139.64000 167.19800 98.78200 1.000 41.22453 75 SER DP1 C 1
ATOM 4245 O O . SER D 4 121 ? 140.21500 168.28800 98.77700 1.000 41.22453 75 SER DP1 O 1
ATOM 4248 N N . TRP D 4 122 ? 140.19500 166.08900 98.30300 1.000 43.03427 76 TRP DP1 N 1
ATOM 4249 C CA . TRP D 4 122 ? 141.47000 166.10200 97.60200 1.000 43.03427 76 TRP DP1 CA 1
ATOM 4250 C C . TRP D 4 122 ? 141.24700 166.11800 96.09300 1.000 43.03427 76 TRP DP1 C 1
ATOM 4251 O O . TRP D 4 122 ? 140.14700 165.86800 95.59500 1.000 43.03427 76 TRP DP1 O 1
ATOM 4262 N N . HIS D 4 123 ? 142.32000 166.41700 95.36300 1.000 40.55329 77 HIS DP1 N 1
ATOM 4263 C CA . HIS D 4 123 ? 142.26200 166.58600 93.91900 1.000 40.55329 77 HIS DP1 CA 1
ATOM 4264 C C . HIS D 4 123 ? 143.37700 165.79300 93.25300 1.000 40.55329 77 HIS DP1 C 1
ATOM 4265 O O . HIS D 4 123 ? 144.47700 165.67100 93.79900 1.000 40.55329 77 HIS DP1 O 1
ATOM 4272 N N . GLU D 4 124 ? 143.07700 165.25200 92.07000 1.000 41.05802 78 GLU DP1 N 1
ATOM 4273 C CA . GLU D 4 124 ? 144.06500 164.58200 91.22200 1.000 41.05802 78 GLU DP1 CA 1
ATOM 4274 C C . GLU D 4 124 ? 144.70900 163.39100 91.92900 1.000 41.05802 78 GLU DP1 C 1
ATOM 4275 O O . GLU D 4 124 ? 145.89300 163.10300 91.74400 1.000 41.05802 78 GLU DP1 O 1
ATOM 4281 N N . VAL D 4 125 ? 143.92700 162.69000 92.74100 1.000 36.48297 79 VAL DP1 N 1
ATOM 4282 C CA . VAL D 4 125 ? 144.40100 161.47000 93.38400 1.000 36.48297 79 VAL DP1 CA 1
ATOM 4283 C C . VAL D 4 125 ? 144.42000 160.35100 92.35100 1.000 36.48297 79 VAL DP1 C 1
ATOM 4284 O O . VAL D 4 125 ? 143.42400 160.11200 91.65900 1.000 36.48297 79 VAL DP1 O 1
ATOM 4288 N N . ASN D 4 126 ? 145.55400 159.66400 92.24300 1.000 37.21028 80 ASN DP1 N 1
ATOM 4289 C CA . ASN D 4 126 ? 145.74800 158.63600 91.23200 1.000 37.21028 80 ASN DP1 CA 1
ATOM 4290 C C . ASN D 4 126 ? 146.19300 157.33900 91.89000 1.000 37.21028 80 ASN DP1 C 1
ATOM 4291 O O . ASN D 4 126 ? 146.85600 157.34600 92.93000 1.000 37.21028 80 ASN DP1 O 1
ATOM 4296 N N . CYS D 4 127 ? 145.82400 156.22300 91.26700 1.000 39.87312 81 CYS DP1 N 1
ATOM 4297 C CA . CYS D 4 127 ? 146.17000 154.89500 91.75800 1.000 39.87312 81 CYS DP1 CA 1
ATOM 4298 C C . CYS D 4 127 ? 147.32400 154.33900 90.93400 1.000 39.87312 81 CYS DP1 C 1
ATOM 4299 O O . CYS D 4 127 ? 147.19700 154.16900 89.71700 1.000 39.87312 81 CYS DP1 O 1
ATOM 4302 N N . VAL D 4 128 ? 148.44100 154.05300 91.59700 1.000 34.88295 82 VAL DP1 N 1
ATOM 4303 C CA . VAL D 4 128 ? 149.62600 153.49200 90.95900 1.000 34.88295 82 VAL DP1 CA 1
ATOM 4304 C C . VAL D 4 128 ? 149.89000 152.12000 91.56400 1.000 34.88295 82 VAL DP1 C 1
ATOM 4305 O O . VAL D 4 128 ? 149.83800 151.95100 92.78700 1.000 34.88295 82 VAL DP1 O 1
ATOM 4309 N N . GLY D 4 129 ? 150.14600 151.13800 90.70500 1.000 34.97464 83 GLY DP1 N 1
ATOM 4310 C CA . GLY D 4 129 ? 150.35600 149.77900 91.15500 1.000 34.97464 83 GLY DP1 CA 1
ATOM 4311 C C . GLY D 4 129 ? 151.82400 149.42800 91.31500 1.000 34.97464 83 GLY DP1 C 1
ATOM 4312 O O . GLY D 4 129 ? 152.68100 149.88900 90.56600 1.000 34.97464 83 GLY DP1 O 1
ATOM 4313 N N . LEU D 4 130 ? 152.10300 148.59600 92.31600 1.000 38.62292 84 LEU DP1 N 1
ATOM 4314 C CA . LEU D 4 130 ? 153.44700 148.08900 92.58900 1.000 38.62292 84 LEU DP1 CA 1
ATOM 4315 C C . LEU D 4 130 ? 153.36100 146.57400 92.70500 1.000 38.62292 84 LEU DP1 C 1
ATOM 4316 O O . LEU D 4 130 ? 153.31200 146.02400 93.81400 1.000 38.62292 84 LEU DP1 O 1
ATOM 4321 N N . PRO D 4 131 ? 153.34000 145.85700 91.56800 1.000 39.46572 85 PRO DP1 N 1
ATOM 4322 C CA . PRO D 4 131 ? 153.18600 144.39700 91.57500 1.000 39.46572 85 PRO DP1 CA 1
ATOM 4323 C C . PRO D 4 131 ? 154.46300 143.64400 91.94600 1.000 39.46572 85 PRO DP1 C 1
ATOM 4324 O O . PRO D 4 131 ? 154.84200 142.66600 91.29900 1.000 39.46572 85 PRO DP1 O 1
ATOM 4328 N N . GLU D 4 132 ? 155.13300 144.10700 93.00000 1.000 41.17002 86 GLU DP1 N 1
ATOM 4329 C CA . GLU D 4 132 ? 156.30000 143.42000 93.53700 1.000 41.17002 86 GLU DP1 CA 1
ATOM 4330 C C . GLU D 4 132 ? 156.13600 143.23000 95.03900 1.000 41.17002 86 GLU DP1 C 1
ATOM 4331 O O . GLU D 4 132 ? 156.64400 142.26100 95.61200 1.000 41.17002 86 GLU DP1 O 1
ATOM 4337 N N . LEU D 4 133 ? 155.42400 144.15500 95.67900 1.000 39.60100 87 LEU DP1 N 1
ATOM 4338 C CA . LEU D 4 133 ? 155.15400 144.09400 97.10800 1.000 39.60100 87 LEU DP1 CA 1
ATOM 4339 C C . LEU D 4 133 ? 153.68400 143.86100 97.42200 1.000 39.60100 87 LEU DP1 C 1
ATOM 4340 O O . LEU D 4 133 ? 153.31200 143.85400 98.60100 1.000 39.60100 87 LEU DP1 O 1
ATOM 4345 N N . GLN D 4 134 ? 152.84300 143.66900 96.40200 1.000 39.30139 88 GLN DP1 N 1
ATOM 4346 C CA . GLN D 4 134 ? 151.40600 143.44800 96.58000 1.000 39.30139 88 GLN DP1 CA 1
ATOM 4347 C C . GLN D 4 134 ? 150.76500 144.59300 97.36500 1.000 39.30139 88 GLN DP1 C 1
ATOM 4348 O O . GLN D 4 134 ? 149.97700 144.38100 98.28900 1.000 39.30139 88 GLN DP1 O 1
ATOM 4354 N N . LEU D 4 135 ? 151.11500 145.82100 96.98700 1.000 35.88752 89 LEU DP1 N 1
ATOM 4355 C CA . LEU D 4 135 ? 150.61200 147.01500 97.64800 1.000 35.88752 89 LEU DP1 CA 1
ATOM 4356 C C . LEU D 4 135 ? 150.13500 148.02000 96.61000 1.000 35.88752 89 LEU DP1 C 1
ATOM 4357 O O . LEU D 4 135 ? 150.58900 148.01800 95.46200 1.000 35.88752 89 LEU DP1 O 1
ATOM 4362 N N . ILE D 4 136 ? 149.21100 148.88100 97.02800 1.000 33.68248 90 ILE DP1 N 1
ATOM 4363 C CA . ILE D 4 136 ? 148.63900 149.91800 96.17800 1.000 33.68248 90 ILE DP1 CA 1
ATOM 4364 C C . ILE D 4 136 ? 148.89100 151.26400 96.83800 1.000 33.68248 90 ILE DP1 C 1
ATOM 4365 O O . ILE D 4 136 ? 148.59400 151.44400 98.02400 1.000 33.68248 90 ILE DP1 O 1
ATOM 4370 N N . CYS D 4 137 ? 149.43600 152.20600 96.07400 1.000 35.62721 91 CYS DP1 N 1
ATOM 4371 C CA . CYS D 4 137 ? 149.78000 153.53000 96.57600 1.000 35.62721 91 CYS DP1 CA 1
ATOM 4372 C C . CYS D 4 137 ? 148.83900 154.55600 95.96200 1.000 35.62721 91 CYS DP1 C 1
ATOM 4373 O O . CYS D 4 137 ? 148.71900 154.63800 94.73500 1.000 35.62721 91 CYS DP1 O 1
ATOM 4376 N N . LEU D 4 138 ? 148.17600 155.33500 96.81500 1.000 33.43354 92 LEU DP1 N 1
ATOM 4377 C CA . LEU D 4 138 ? 147.26400 156.38700 96.36400 1.000 33.43354 92 LEU DP1 CA 1
ATOM 4378 C C . LEU D 4 138 ? 148.00100 157.72600 96.34400 1.000 33.43354 92 LEU DP1 C 1
ATOM 4379 O O . LEU D 4 138 ? 147.77100 158.62200 97.15800 1.000 33.43354 92 LEU DP1 O 1
ATOM 4384 N N . VAL D 4 139 ? 148.90300 157.85200 95.37300 1.000 33.85701 93 VAL DP1 N 1
ATOM 4385 C CA . VAL D 4 139 ? 149.74100 159.04100 95.26300 1.000 33.85701 93 VAL DP1 CA 1
ATOM 4386 C C . VAL D 4 139 ? 148.90500 160.19700 94.73300 1.000 33.85701 93 VAL DP1 C 1
ATOM 4387 O O . VAL D 4 139 ? 148.67400 160.30900 93.52400 1.000 33.85701 93 VAL DP1 O 1
ATOM 4391 N N . GLY D 4 140 ? 148.45300 161.06600 95.63200 1.000 33.19052 94 GLY DP1 N 1
ATOM 4392 C CA . GLY D 4 140 ? 147.60800 162.17800 95.24700 1.000 33.19052 94 GLY DP1 CA 1
ATOM 4393 C C . GLY D 4 140 ? 148.22700 163.53200 95.52100 1.000 33.19052 94 GLY DP1 C 1
ATOM 4394 O O . GLY D 4 140 ? 149.41000 163.62400 95.86100 1.000 33.19052 94 GLY DP1 O 1
ATOM 4395 N N . THR D 4 141 ? 147.43500 164.59200 95.37400 1.000 37.68229 95 THR DP1 N 1
ATOM 4396 C CA . THR D 4 141 ? 147.89200 165.96400 95.59300 1.000 37.68229 95 THR DP1 CA 1
ATOM 4397 C C . THR D 4 141 ? 146.81700 166.69400 96.39200 1.000 37.68229 95 THR DP1 C 1
ATOM 4398 O O . THR D 4 141 ? 145.78100 167.07800 95.84200 1.000 37.68229 95 THR DP1 O 1
ATOM 4402 N N . GLU D 4 142 ? 147.06400 166.88400 97.69100 1.000 44.12482 96 GLU DP1 N 1
ATOM 4403 C CA . GLU D 4 142 ? 146.05800 167.49300 98.55600 1.000 44.12482 96 GLU DP1 CA 1
ATOM 4404 C C . GLU D 4 142 ? 145.75200 168.92600 98.13900 1.000 44.12482 96 GLU DP1 C 1
ATOM 4405 O O . GLU D 4 142 ? 144.58500 169.33400 98.10400 1.000 44.12482 96 GLU DP1 O 1
ATOM 4411 N N . ILE D 4 143 ? 146.78200 169.70600 97.82100 1.000 44.29641 97 ILE DP1 N 1
ATOM 4412 C CA . ILE D 4 143 ? 146.63000 171.09800 97.41700 1.000 44.29641 97 ILE DP1 CA 1
ATOM 4413 C C . ILE D 4 143 ? 147.38000 171.29800 96.10900 1.000 44.29641 97 ILE DP1 C 1
ATOM 4414 O O . ILE D 4 143 ? 148.51500 170.83000 95.96400 1.000 44.29641 97 ILE DP1 O 1
ATOM 4419 N N . GLU D 4 144 ? 146.74500 171.98400 95.16100 1.000 43.40200 98 GLU DP1 N 1
ATOM 4420 C CA . GLU D 4 144 ? 147.36900 172.22900 93.86700 1.000 43.40200 98 GLU DP1 CA 1
ATOM 4421 C C . GLU D 4 144 ? 148.67100 173.00300 94.03600 1.000 43.40200 98 GLU DP1 C 1
ATOM 4422 O O . GLU D 4 144 ? 148.74500 173.97300 94.79600 1.000 43.40200 98 GLU DP1 O 1
ATOM 4428 N N . GLY D 4 145 ? 149.70100 172.56700 93.31900 1.000 40.91266 99 GLY DP1 N 1
ATOM 4429 C CA . GLY D 4 145 ? 151.01200 173.18300 93.42900 1.000 40.91266 99 GLY DP1 CA 1
ATOM 4430 C C . GLY D 4 145 ? 151.68000 172.98400 94.77200 1.000 40.91266 99 GLY DP1 C 1
ATOM 4431 O O . GLY D 4 145 ? 152.29100 173.92100 95.30200 1.000 40.91266 99 GLY DP1 O 1
ATOM 4432 N N . GLU D 4 146 ? 151.57900 171.78200 95.34000 1.000 44.03720 100 GLU DP1 N 1
ATOM 4433 C CA . GLU D 4 146 ? 152.19100 171.46800 96.62300 1.000 44.03720 100 GLU DP1 CA 1
ATOM 4434 C C . GLU D 4 146 ? 152.84100 170.09400 96.53500 1.000 44.03720 100 GLU DP1 C 1
ATOM 4435 O O . GLU D 4 146 ? 152.89100 169.47200 95.46900 1.000 44.03720 100 GLU DP1 O 1
ATOM 4441 N N . GLY D 4 147 ? 153.34400 169.61800 97.67200 1.000 41.89869 101 GLY DP1 N 1
ATOM 4442 C CA . GLY D 4 147 ? 154.03000 168.34400 97.69900 1.000 41.89869 101 GLY DP1 CA 1
ATOM 4443 C C . GLY D 4 147 ? 153.09000 167.16700 97.53100 1.000 41.89869 101 GLY DP1 C 1
ATOM 4444 O O . GLY D 4 147 ? 151.87200 167.26700 97.68900 1.000 41.89869 101 GLY DP1 O 1
ATOM 4445 N N . LEU D 4 148 ? 153.68100 166.02400 97.20000 1.000 42.56172 102 LEU DP1 N 1
ATOM 4446 C CA . LEU D 4 148 ? 152.93800 164.79200 96.99200 1.000 42.56172 102 LEU DP1 CA 1
ATOM 4447 C C . LEU D 4 148 ? 152.85900 163.98700 98.28600 1.000 42.56172 102 LEU DP1 C 1
ATOM 4448 O O . LEU D 4 148 ? 153.59400 164.22900 99.24600 1.000 42.56172 102 LEU DP1 O 1
ATOM 4453 N N . GLN D 4 149 ? 151.94600 163.01800 98.29900 1.000 37.98570 103 GLN DP1 N 1
ATOM 4454 C CA . GLN D 4 149 ? 151.75700 162.14100 99.44400 1.000 37.98570 103 GLN DP1 CA 1
ATOM 4455 C C . GLN D 4 149 ? 151.47200 160.73100 98.95300 1.000 37.98570 103 GLN DP1 C 1
ATOM 4456 O O . GLN D 4 149 ? 150.99400 160.53400 97.83400 1.000 37.98570 103 GLN DP1 O 1
ATOM 4462 N N . THR D 4 150 ? 151.77300 159.74900 99.79900 1.000 28.35378 104 THR DP1 N 1
ATOM 4463 C CA . THR D 4 150 ? 151.52000 158.34700 99.49500 1.000 28.35378 104 THR DP1 CA 1
ATOM 4464 C C . THR D 4 150 ? 150.72400 157.73100 100.63400 1.000 28.35378 104 THR DP1 C 1
ATOM 4465 O O . THR D 4 150 ? 151.10200 157.86300 101.80200 1.000 28.35378 104 THR DP1 O 1
ATOM 4469 N N . VAL D 4 151 ? 149.62400 157.06300 100.29300 1.000 26.11339 105 VAL DP1 N 1
ATOM 4470 C CA . VAL D 4 151 ? 148.73500 156.43800 101.26400 1.000 26.11339 105 VAL DP1 CA 1
ATOM 4471 C C . VAL D 4 151 ? 148.66900 154.94900 100.96200 1.000 26.11339 105 VAL DP1 C 1
ATOM 4472 O O . VAL D 4 151 ? 148.46000 154.55400 99.80900 1.000 26.11339 105 VAL DP1 O 1
ATOM 4476 N N . VAL D 4 152 ? 148.84600 154.12900 101.98900 1.000 23.79481 106 VAL DP1 N 1
ATOM 4477 C CA . VAL D 4 152 ? 148.81500 152.68000 101.86500 1.000 23.79481 106 VAL DP1 CA 1
ATOM 4478 C C . VAL D 4 152 ? 147.67000 152.15200 102.71900 1.000 23.79481 106 VAL DP1 C 1
ATOM 4479 O O . VAL D 4 152 ? 147.82200 151.94900 103.92400 1.000 23.79481 106 VAL DP1 O 1
ATOM 4483 N N . PRO D 4 153 ? 146.49800 151.93000 102.12800 1.000 25.99581 107 PRO DP1 N 1
ATOM 4484 C CA . PRO D 4 153 ? 145.37900 151.37000 102.89300 1.000 25.99581 107 PRO DP1 CA 1
ATOM 4485 C C . PRO D 4 153 ? 145.67000 149.95100 103.35900 1.000 25.99581 107 PRO DP1 C 1
ATOM 4486 O O . PRO D 4 153 ? 146.36000 149.18000 102.68800 1.000 25.99581 107 PRO DP1 O 1
ATOM 4490 N N . THR D 4 154 ? 145.12700 149.60800 104.53000 1.000 26.28646 108 THR DP1 N 1
ATOM 4491 C CA . THR D 4 154 ? 145.37200 148.29500 105.11800 1.000 26.28646 108 THR DP1 CA 1
ATOM 4492 C C . THR D 4 154 ? 144.23500 147.90200 106.05300 1.000 26.28646 108 THR DP1 C 1
ATOM 4493 O O . THR D 4 154 ? 143.89600 148.68200 106.95500 1.000 26.28646 108 THR DP1 O 1
ATOM 4497 N N . PRO D 4 155 ? 143.63900 146.72600 105.87400 1.000 29.02813 109 PRO DP1 N 1
ATOM 4498 C CA . PRO D 4 155 ? 142.62800 146.25400 106.82300 1.000 29.02813 109 PRO DP1 CA 1
ATOM 4499 C C . PRO D 4 155 ? 143.25700 145.78500 108.12700 1.000 29.02813 109 PRO DP1 C 1
ATOM 4500 O O . PRO D 4 155 ? 144.45000 145.49000 108.20800 1.000 29.02813 109 PRO DP1 O 1
ATOM 4504 N N . ILE D 4 156 ? 142.41600 145.71100 109.16300 1.000 27.27401 110 ILE DP1 N 1
ATOM 4505 C CA . ILE D 4 156 ? 142.88100 145.32900 110.49200 1.000 27.27401 110 ILE DP1 CA 1
ATOM 4506 C C . ILE D 4 156 ? 143.27200 143.86200 110.58900 1.000 27.27401 110 ILE DP1 C 1
ATOM 4507 O O . ILE D 4 156 ? 143.89400 143.46000 111.58000 1.000 27.27401 110 ILE DP1 O 1
ATOM 4512 N N . THR D 4 157 ? 142.93100 143.04800 109.58900 1.000 29.33665 111 THR DP1 N 1
ATOM 4513 C CA . THR D 4 157 ? 143.27700 141.63200 109.64400 1.000 29.33665 111 THR DP1 CA 1
ATOM 4514 C C . THR D 4 157 ? 144.76900 141.40700 109.42000 1.000 29.33665 111 THR DP1 C 1
ATOM 4515 O O . THR D 4 157 ? 145.34700 140.47600 109.99300 1.000 29.33665 111 THR DP1 O 1
ATOM 4519 N N . ALA D 4 158 ? 145.40700 142.24800 108.61300 1.000 27.60574 112 ALA DP1 N 1
ATOM 4520 C CA . ALA D 4 158 ? 146.80400 142.06000 108.25800 1.000 27.60574 112 ALA DP1 CA 1
ATOM 4521 C C . ALA D 4 158 ? 147.71800 142.39100 109.43600 1.000 27.60574 112 ALA DP1 C 1
ATOM 4522 O O . ALA D 4 158 ? 147.32000 143.02400 110.41800 1.000 27.60574 112 ALA DP1 O 1
ATOM 4524 N N . SER D 4 159 ? 148.96700 141.94400 109.32500 1.000 28.41958 113 SER DP1 N 1
ATOM 4525 C CA . SER D 4 159 ? 150.00300 142.22700 110.30600 1.000 28.41958 113 SER DP1 CA 1
ATOM 4526 C C . SER D 4 159 ? 151.26700 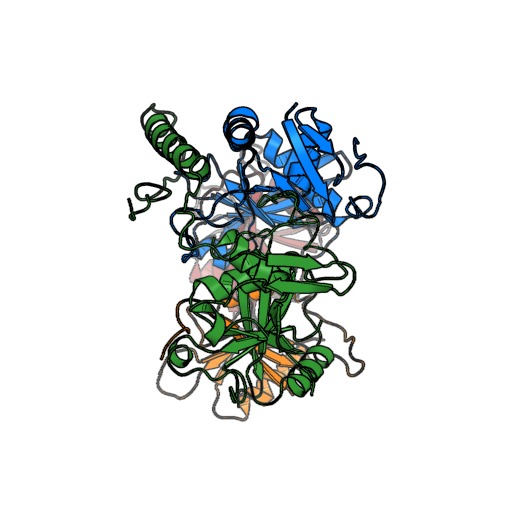142.67000 109.58400 1.000 28.41958 113 SER DP1 C 1
ATOM 4527 O O . SER D 4 159 ? 151.53800 142.24500 108.45800 1.000 28.41958 113 SER DP1 O 1
ATOM 4530 N N . LEU D 4 160 ? 152.04000 143.53000 110.24100 1.000 27.60318 114 LEU DP1 N 1
ATOM 4531 C CA . LEU D 4 160 ? 153.23500 144.11500 109.65300 1.000 27.60318 114 LEU DP1 CA 1
ATOM 4532 C C . LEU D 4 160 ? 154.46000 143.78400 110.49300 1.000 27.60318 114 LEU DP1 C 1
ATOM 4533 O O . LEU D 4 160 ? 154.41300 143.83100 111.72600 1.000 27.60318 114 LEU DP1 O 1
ATOM 4538 N N . SER D 4 161 ? 155.55300 143.44600 109.81700 1.000 26.45775 115 SER DP1 N 1
ATOM 4539 C CA . SER D 4 161 ? 156.85100 143.29900 110.45500 1.000 26.45775 115 SER DP1 CA 1
ATOM 4540 C C . SER D 4 161 ? 157.60000 144.62700 110.35700 1.000 26.45775 115 SER DP1 C 1
ATOM 4541 O O . SER D 4 161 ? 157.03200 145.65800 109.99000 1.000 26.45775 115 SER DP1 O 1
ATOM 4544 N N . HIS D 4 162 ? 158.89000 144.61900 110.68700 1.000 24.11697 116 HIS DP1 N 1
ATOM 4545 C CA . HIS D 4 162 ? 159.71800 145.81100 110.55300 1.000 24.11697 116 HIS DP1 CA 1
ATOM 4546 C C . HIS D 4 162 ? 160.43000 145.88600 109.20900 1.000 24.11697 116 HIS DP1 C 1
ATOM 4547 O O . HIS D 4 162 ? 160.59200 146.98400 108.66000 1.000 24.11697 116 HIS DP1 O 1
ATOM 4554 N N . ASN D 4 163 ? 160.84000 144.73800 108.66200 1.000 29.33614 117 ASN DP1 N 1
ATOM 4555 C CA . ASN D 4 163 ? 161.44400 144.71700 107.33400 1.000 29.33614 117 ASN DP1 CA 1
ATOM 4556 C C . ASN D 4 163 ? 160.46600 145.21700 106.28000 1.000 29.33614 117 ASN DP1 C 1
ATOM 4557 O O . ASN D 4 163 ? 160.85300 145.94400 105.35700 1.000 29.33614 117 ASN DP1 O 1
ATOM 4562 N N . ARG D 4 164 ? 159.19400 144.82900 106.39700 1.000 27.14379 118 ARG DP1 N 1
ATOM 4563 C CA . ARG D 4 164 ? 158.18500 145.31500 105.46200 1.000 27.14379 118 ARG DP1 CA 1
ATOM 4564 C C . ARG D 4 164 ? 158.03800 146.82700 105.55200 1.000 27.14379 118 ARG DP1 C 1
ATOM 4565 O O . ARG D 4 164 ? 157.88500 147.50500 104.53000 1.000 27.14379 118 ARG DP1 O 1
ATOM 4573 N N . ILE D 4 165 ? 158.08500 147.37500 106.76800 1.000 20.49313 119 ILE DP1 N 1
ATOM 4574 C CA . ILE D 4 165 ? 157.99900 148.82300 106.93300 1.000 20.49313 119 ILE DP1 CA 1
ATOM 4575 C C . ILE D 4 165 ? 159.18300 149.50800 106.26200 1.000 20.49313 119 ILE DP1 C 1
ATOM 4576 O O . ILE D 4 165 ? 159.01600 150.49900 105.53900 1.000 20.49313 119 ILE DP1 O 1
ATOM 4581 N N . ARG D 4 166 ? 160.39500 148.98900 106.47800 1.000 20.22089 120 ARG DP1 N 1
ATOM 4582 C CA . ARG D 4 166 ? 161.56600 149.59300 105.84500 1.000 20.22089 120 ARG DP1 CA 1
ATOM 4583 C C . ARG D 4 166 ? 161.46400 149.53500 104.32400 1.000 20.22089 120 ARG DP1 C 1
ATOM 4584 O O . ARG D 4 166 ? 161.78800 150.50900 103.63100 1.000 20.22089 120 ARG DP1 O 1
ATOM 4592 N N . GLU D 4 167 ? 161.00500 148.40100 103.78900 1.000 25.18140 121 GLU DP1 N 1
ATOM 4593 C CA . GLU D 4 167 ? 160.84600 148.27100 102.34400 1.000 25.18140 121 GLU DP1 CA 1
ATOM 4594 C C . GLU D 4 167 ? 159.81100 149.25400 101.80900 1.000 25.18140 121 GLU DP1 C 1
ATOM 4595 O O . GLU D 4 167 ? 159.98900 149.82400 100.72600 1.000 25.18140 121 GLU DP1 O 1
ATOM 4601 N N . ILE D 4 168 ? 158.71800 149.46000 102.54900 1.000 23.43173 122 ILE DP1 N 1
ATOM 4602 C CA . ILE D 4 168 ? 157.69200 150.39800 102.10300 1.000 23.43173 122 ILE DP1 CA 1
ATOM 4603 C C . ILE D 4 168 ? 158.22700 151.82600 102.10200 1.000 23.43173 122 ILE DP1 C 1
ATOM 4604 O O . ILE D 4 168 ? 157.95500 152.59900 101.17500 1.000 23.43173 122 ILE DP1 O 1
ATOM 4609 N N . LEU D 4 169 ? 158.99100 152.20700 103.13100 1.000 23.01213 123 LEU DP1 N 1
ATOM 4610 C CA . LEU D 4 169 ? 159.61500 153.53100 103.10900 1.000 23.01213 123 LEU DP1 CA 1
ATOM 4611 C C . LEU D 4 169 ? 160.56600 153.68700 101.92900 1.000 23.01213 123 LEU DP1 C 1
ATOM 4612 O O . LEU D 4 169 ? 160.58600 154.73900 101.27600 1.000 23.01213 123 LEU DP1 O 1
ATOM 4617 N N . LYS D 4 170 ? 161.37100 152.66100 101.64000 1.000 26.17983 124 LYS DP1 N 1
ATOM 4618 C CA . LYS D 4 170 ? 162.29400 152.76600 100.51100 1.000 26.17983 124 LYS DP1 CA 1
ATOM 4619 C C . LYS D 4 170 ? 161.54300 152.90100 99.19000 1.000 26.17983 124 LYS DP1 C 1
ATOM 4620 O O . LYS D 4 170 ? 161.91600 153.71400 98.33300 1.000 26.17983 124 LYS DP1 O 1
ATOM 4626 N N . ALA D 4 171 ? 160.47200 152.12400 99.01400 1.000 26.95007 125 ALA DP1 N 1
ATOM 4627 C CA . ALA D 4 171 ? 159.67100 152.22800 97.79800 1.000 26.95007 125 ALA DP1 CA 1
ATOM 4628 C C . ALA D 4 171 ? 159.02100 153.60000 97.67600 1.000 26.95007 125 ALA DP1 C 1
ATOM 4629 O O . ALA D 4 171 ? 158.96400 154.17300 96.58200 1.000 26.95007 125 ALA DP1 O 1
ATOM 4631 N N . SER D 4 172 ? 158.51300 154.13900 98.78700 1.000 27.91176 126 SER DP1 N 1
ATOM 4632 C CA . SER D 4 172 ? 157.90100 155.46300 98.75500 1.000 27.91176 126 SER DP1 CA 1
ATOM 4633 C C . SER D 4 172 ? 158.92000 156.53200 98.38600 1.000 27.91176 126 SER DP1 C 1
ATOM 4634 O O . SER D 4 172 ? 158.61400 157.45300 97.61900 1.000 27.91176 126 SER DP1 O 1
ATOM 4637 N N . ARG D 4 173 ? 160.13600 156.43300 98.93000 1.000 31.07659 127 ARG DP1 N 1
ATOM 4638 C CA . ARG D 4 173 ? 161.18100 157.38200 98.56000 1.000 31.07659 127 ARG DP1 CA 1
ATOM 4639 C C . ARG D 4 173 ? 161.52600 157.26900 97.08200 1.000 31.07659 127 ARG DP1 C 1
ATOM 4640 O O . ARG D 4 173 ? 161.74300 158.28300 96.40800 1.000 31.07659 127 ARG DP1 O 1
ATOM 4648 N N . LYS D 4 174 ? 161.58700 156.04100 96.56000 1.000 32.33798 128 LYS DP1 N 1
ATOM 4649 C CA . LYS D 4 174 ? 161.87200 155.85700 95.13900 1.000 32.33798 128 LYS DP1 CA 1
ATOM 4650 C C . LYS D 4 174 ? 160.78100 156.48100 94.27400 1.000 32.33798 128 LYS DP1 C 1
ATOM 4651 O O . LYS D 4 174 ? 161.06900 157.13600 93.26600 1.000 32.33798 128 LYS DP1 O 1
ATOM 4657 N N . LEU D 4 175 ? 159.51700 156.28100 94.65400 1.000 32.85909 129 LEU DP1 N 1
ATOM 4658 C CA . LEU D 4 175 ? 158.41200 156.86200 93.89400 1.000 32.85909 129 LEU DP1 CA 1
ATOM 4659 C C . LEU D 4 175 ? 158.43500 158.38500 93.94700 1.000 32.85909 129 LEU DP1 C 1
ATOM 4660 O O . LEU D 4 175 ? 158.24100 159.04800 92.92200 1.000 32.85909 129 LEU DP1 O 1
ATOM 4665 N N . GLN D 4 176 ? 158.66000 158.95800 95.13200 1.000 36.60928 130 GLN DP1 N 1
ATOM 4666 C CA . GLN D 4 176 ? 158.70200 160.41300 95.25000 1.000 36.60928 130 GLN DP1 CA 1
ATOM 4667 C C . GLN D 4 176 ? 159.88000 160.99700 94.48000 1.000 36.60928 130 GLN DP1 C 1
ATOM 4668 O O . GLN D 4 176 ? 159.73600 162.01600 93.79400 1.000 36.60928 130 GLN DP1 O 1
ATOM 4674 N N . GLY D 4 177 ? 161.04600 160.36700 94.57800 1.000 38.73586 131 GLY DP1 N 1
ATOM 4675 C CA . GLY D 4 177 ? 162.22200 160.84300 93.86300 1.000 38.73586 131 GLY DP1 CA 1
ATOM 4676 C C . GLY D 4 177 ? 162.70700 162.20400 94.31200 1.000 38.73586 131 GLY DP1 C 1
ATOM 4677 O O . GLY D 4 177 ? 163.18700 162.99200 93.48700 1.000 38.73586 131 GLY DP1 O 1
ATOM 4678 N N . ASP D 4 178 ? 162.59500 162.49900 95.60500 1.000 42.85268 132 ASP DP1 N 1
ATOM 4679 C CA . ASP D 4 178 ? 163.01100 163.78300 96.17100 1.000 42.85268 132 ASP DP1 CA 1
ATOM 4680 C C . ASP D 4 178 ? 163.89700 163.51400 97.37900 1.000 42.85268 132 ASP DP1 C 1
ATOM 4681 O O . ASP D 4 178 ? 163.42100 163.49700 98.52300 1.000 42.85268 132 ASP DP1 O 1
ATOM 4686 N N . PRO D 4 179 ? 165.19700 163.30400 97.16400 1.000 41.66193 133 PRO DP1 N 1
ATOM 4687 C CA . PRO D 4 179 ? 166.09300 163.01200 98.29200 1.000 41.66193 133 PRO DP1 CA 1
ATOM 4688 C C . PRO D 4 179 ? 166.43800 164.24700 99.11100 1.000 41.66193 133 PRO DP1 C 1
ATOM 4689 O O . PRO D 4 179 ? 167.61400 164.51600 99.37700 1.000 41.66193 133 PRO DP1 O 1
ATOM 4693 N N . ASP D 4 180 ? 165.41700 165.00400 99.51600 1.000 43.13939 134 ASP DP1 N 1
ATOM 4694 C CA . ASP D 4 180 ? 165.59700 166.17300 100.36400 1.000 43.13939 134 ASP DP1 CA 1
ATOM 4695 C C . ASP D 4 180 ? 164.88800 166.06900 101.70500 1.000 43.13939 134 ASP DP1 C 1
ATOM 4696 O O . ASP D 4 180 ? 165.18800 166.86400 102.60200 1.000 43.13939 134 ASP DP1 O 1
ATOM 4701 N N . LEU D 4 181 ? 163.96500 165.12700 101.86600 1.000 36.27016 135 LEU DP1 N 1
ATOM 4702 C CA . LEU D 4 181 ? 163.22200 164.92000 103.09700 1.000 36.27016 135 LEU DP1 CA 1
ATOM 4703 C C . LEU D 4 181 ? 163.29100 163.45400 103.49400 1.000 36.27016 135 LEU DP1 C 1
ATOM 4704 O O . LEU D 4 181 ? 163.46500 162.58300 102.63500 1.000 36.27016 135 LEU DP1 O 1
ATOM 4709 N N . PRO D 4 182 ? 163.16700 163.15200 104.78500 1.000 31.42992 136 PRO DP1 N 1
ATOM 4710 C CA . PRO D 4 182 ? 163.20200 161.75100 105.21600 1.000 31.42992 136 PRO DP1 CA 1
ATOM 4711 C C . PRO D 4 182 ? 162.01400 160.96900 104.68000 1.000 31.42992 136 PRO DP1 C 1
ATOM 4712 O O . PRO D 4 182 ? 160.95600 161.52700 104.37600 1.000 31.42992 136 PRO DP1 O 1
ATOM 4716 N N . MET D 4 183 ? 162.20900 159.65800 104.55200 1.000 24.85555 137 MET DP1 N 1
ATOM 4717 C CA . MET D 4 183 ? 161.16000 158.79200 104.03400 1.000 24.85555 137 MET DP1 CA 1
ATOM 4718 C C . MET D 4 183 ? 159.94600 158.81500 104.95400 1.000 24.85555 137 MET DP1 C 1
ATOM 4719 O O . MET D 4 183 ? 160.07600 158.79700 106.18000 1.000 24.85555 137 MET DP1 O 1
ATOM 4724 N N . SER D 4 184 ? 158.75700 158.85400 104.35500 1.000 20.20461 138 SER DP1 N 1
ATOM 4725 C CA . SER D 4 184 ? 157.52800 158.92900 105.13000 1.000 20.20461 138 SER DP1 CA 1
ATOM 4726 C C . SER D 4 184 ? 156.35500 158.47600 104.27500 1.000 20.20461 138 SER DP1 C 1
ATOM 4727 O O . SER D 4 184 ? 156.36500 158.62800 103.05100 1.000 20.20461 138 SER DP1 O 1
A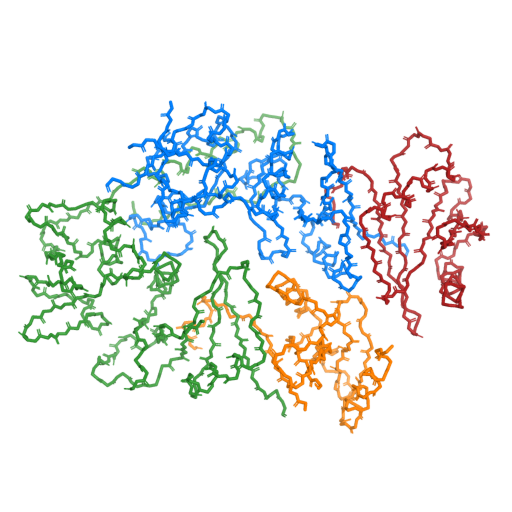TOM 4730 N N . PHE D 4 185 ? 155.34400 157.92100 104.94000 1.000 18.76432 139 PHE DP1 N 1
ATOM 4731 C CA . PHE D 4 185 ? 154.08800 157.56000 104.29600 1.000 18.76432 139 PHE DP1 CA 1
ATOM 4732 C C . PHE D 4 185 ? 153.02600 157.42400 105.37900 1.000 18.76432 139 PHE DP1 C 1
ATOM 4733 O O . PHE D 4 185 ? 153.32900 157.41000 106.57400 1.000 18.76432 139 PHE DP1 O 1
ATOM 4741 N N . THR D 4 186 ? 151.77100 157.33500 104.94500 1.000 20.15077 140 THR DP1 N 1
ATOM 4742 C CA . THR D 4 186 ? 150.63500 157.23200 105.84900 1.000 20.15077 140 THR DP1 CA 1
ATOM 4743 C C . THR D 4 186 ? 149.94900 155.88400 105.67400 1.000 20.15077 140 THR DP1 C 1
ATOM 4744 O O . THR D 4 186 ? 149.97200 155.29300 104.59100 1.000 20.15077 140 THR DP1 O 1
ATOM 4748 N N . LEU D 4 187 ? 149.33900 155.40200 106.75300 1.000 22.36165 141 LEU DP1 N 1
ATOM 4749 C CA . LEU D 4 187 ? 148.63400 154.12800 106.76500 1.000 22.36165 141 LEU DP1 CA 1
ATOM 4750 C C . LEU D 4 187 ? 147.16800 154.37200 107.08900 1.000 22.36165 141 LEU DP1 C 1
ATOM 4751 O O . LEU D 4 187 ? 146.85100 155.10200 108.03300 1.000 22.36165 141 LEU DP1 O 1
ATOM 4756 N N . ALA D 4 188 ? 146.28000 153.76400 106.30800 1.000 23.35196 142 ALA DP1 N 1
ATOM 4757 C CA . ALA D 4 188 ? 144.84100 153.90300 106.48900 1.000 23.35196 142 ALA DP1 CA 1
ATOM 4758 C C . ALA D 4 188 ? 144.24500 152.55400 106.86200 1.000 23.35196 142 ALA DP1 C 1
ATOM 4759 O O . ALA D 4 188 ? 144.49100 151.55200 106.18200 1.000 23.35196 142 ALA DP1 O 1
ATOM 4761 N N . ILE D 4 189 ? 143.46100 152.53400 107.93700 1.000 25.83739 143 ILE DP1 N 1
ATOM 4762 C CA . ILE D 4 189 ? 142.82600 151.32500 108.44500 1.000 25.83739 143 ILE DP1 CA 1
ATOM 4763 C C . ILE D 4 189 ? 141.31800 151.50900 108.36800 1.000 25.83739 143 ILE DP1 C 1
ATOM 4764 O O . ILE D 4 189 ? 140.78400 152.50100 108.87500 1.000 25.83739 143 ILE DP1 O 1
ATOM 4769 N N . VAL D 4 190 ? 140.63100 150.55100 107.74400 1.000 29.87453 144 VAL DP1 N 1
ATOM 4770 C CA . VAL D 4 190 ? 139.20000 150.65700 107.49700 1.000 29.87453 144 VAL DP1 CA 1
ATOM 4771 C C . VAL D 4 190 ? 138.48300 149.47300 108.13000 1.000 29.87453 144 VAL DP1 C 1
ATOM 4772 O O . VAL D 4 190 ? 139.08900 148.45800 108.48000 1.000 29.87453 144 VAL DP1 O 1
ATOM 4776 N N . GLU D 4 191 ? 137.16600 149.62200 108.27200 1.000 36.85868 145 GLU DP1 N 1
ATOM 4777 C CA . GLU D 4 191 ? 136.31700 148.54600 108.76700 1.000 36.85868 145 GLU DP1 CA 1
ATOM 4778 C C . GLU D 4 191 ? 135.11700 148.34300 107.85000 1.000 36.85868 145 GLU DP1 C 1
ATOM 4779 O O . GLU D 4 191 ? 135.03900 148.94500 106.77400 1.000 36.85868 145 GLU DP1 O 1
ATOM 4785 N N . SER D 4 192 ? 134.17400 147.49700 108.27100 1.000 37.57012 146 SER DP1 N 1
ATOM 4786 C CA . SER D 4 192 ? 133.02700 147.17700 107.42900 1.000 37.57012 146 SER DP1 CA 1
ATOM 4787 C C . SER D 4 192 ? 132.04700 148.33700 107.30200 1.000 37.57012 146 SER DP1 C 1
ATOM 4788 O O . SER D 4 192 ? 131.25800 148.35900 106.35100 1.000 37.57012 146 SER DP1 O 1
ATOM 4791 N N . ASP D 4 193 ? 132.07800 149.29800 108.22400 1.000 38.22735 147 ASP DP1 N 1
ATOM 4792 C CA . ASP D 4 193 ? 131.14800 150.42100 108.21700 1.000 38.22735 147 ASP DP1 CA 1
ATOM 4793 C C . ASP D 4 193 ? 131.82700 151.72700 107.81300 1.000 38.22735 147 ASP DP1 C 1
ATOM 4794 O O . ASP D 4 193 ? 131.35700 152.81100 108.16900 1.000 38.22735 147 ASP DP1 O 1
ATOM 4799 N N . SER D 4 194 ? 132.93300 151.63300 107.07300 1.000 36.00380 148 SER DP1 N 1
ATOM 4800 C CA . SER D 4 194 ? 133.64300 152.79200 106.53200 1.000 36.00380 148 SER DP1 CA 1
ATOM 4801 C C . SER D 4 194 ? 134.10200 153.73900 107.64400 1.000 36.00380 148 SER DP1 C 1
ATOM 4802 O O . SER D 4 194 ? 133.68800 154.89700 107.73000 1.000 36.00380 148 SER DP1 O 1
ATOM 4805 N N . THR D 4 195 ? 134.97400 153.21800 108.50500 1.000 32.80778 149 THR DP1 N 1
ATOM 4806 C CA . THR D 4 195 ? 135.64200 154.00600 109.53400 1.000 32.80778 149 THR DP1 CA 1
ATOM 4807 C C . THR D 4 195 ? 137.13900 153.94700 109.27100 1.000 32.80778 149 THR DP1 C 1
ATOM 4808 O O . THR D 4 195 ? 137.72400 152.86000 109.25500 1.000 32.80778 149 THR DP1 O 1
ATOM 4812 N N . ILE D 4 196 ? 137.75700 155.10900 109.07400 1.000 29.20264 150 ILE DP1 N 1
ATOM 4813 C CA . ILE D 4 196 ? 139.14300 155.20200 108.63300 1.000 29.20264 150 ILE DP1 CA 1
ATOM 4814 C C . ILE D 4 196 ? 139.93400 156.01600 109.64700 1.000 29.20264 150 ILE DP1 C 1
ATOM 4815 O O . ILE D 4 196 ? 139.48800 157.08700 110.07500 1.000 29.20264 150 ILE DP1 O 1
ATOM 4820 N N . VAL D 4 197 ? 141.10500 155.50600 110.02600 1.000 26.75657 151 VAL DP1 N 1
ATOM 4821 C CA . VAL D 4 197 ? 142.00800 156.17400 110.95600 1.000 26.75657 151 VAL DP1 CA 1
ATOM 4822 C C . VAL D 4 197 ? 143.37800 156.27900 110.30000 1.000 26.75657 151 VAL DP1 C 1
ATOM 4823 O O . VAL D 4 197 ? 143.86000 155.31400 109.69700 1.000 26.75657 151 VAL DP1 O 1
ATOM 4827 N N . TYR D 4 198 ? 144.00400 157.44800 110.41400 1.000 26.63989 152 TYR DP1 N 1
ATOM 4828 C CA . TYR D 4 198 ? 145.25600 157.74400 109.72800 1.000 26.63989 152 TYR DP1 CA 1
ATOM 4829 C C . TYR D 4 198 ? 146.40600 157.84200 110.72300 1.000 26.63989 152 TYR DP1 C 1
ATOM 4830 O O . TYR D 4 198 ? 146.30700 158.55700 111.72600 1.000 26.63989 152 TYR DP1 O 1
ATOM 4839 N N . TYR D 4 199 ? 147.49400 157.13000 110.43600 1.000 20.50001 153 TYR DP1 N 1
ATOM 4840 C CA . TYR D 4 199 ? 148.73800 157.22200 111.18700 1.000 20.50001 153 TYR DP1 CA 1
ATOM 4841 C C . TYR D 4 199 ? 149.89400 157.40800 110.21600 1.000 20.50001 153 TYR DP1 C 1
ATOM 4842 O O . TYR D 4 199 ? 149.92400 156.78700 109.15000 1.000 20.50001 153 TYR DP1 O 1
ATOM 4851 N N . LYS D 4 200 ? 150.84700 158.25700 110.59200 1.000 17.49898 154 LYS DP1 N 1
ATOM 4852 C CA . LYS D 4 200 ? 151.96500 158.62700 109.73500 1.000 17.49898 154 LYS DP1 CA 1
ATOM 4853 C C . LYS D 4 200 ? 153.25200 158.00800 110.26400 1.000 17.49898 154 LYS DP1 C 1
ATOM 4854 O O . LYS D 4 200 ? 153.57100 158.14800 111.44900 1.000 17.49898 154 LYS DP1 O 1
ATOM 4860 N N . LEU D 4 201 ? 153.99000 157.33600 109.38400 1.000 15.53741 155 LEU DP1 N 1
ATOM 4861 C CA . LEU D 4 201 ? 155.24300 156.67500 109.73100 1.000 15.53741 155 LEU DP1 CA 1
ATOM 4862 C C . LEU D 4 201 ? 156.40000 157.36400 109.02000 1.000 15.53741 155 LEU DP1 C 1
ATOM 4863 O O . LEU D 4 201 ? 156.36100 157.54200 107.79900 1.000 15.53741 155 LEU DP1 O 1
ATOM 4868 N N . THR D 4 202 ? 157.42700 157.74400 109.78200 1.000 15.91183 156 THR DP1 N 1
ATOM 4869 C CA . THR D 4 202 ? 158.60000 158.39300 109.20600 1.000 15.91183 156 THR DP1 CA 1
ATOM 4870 C C . THR D 4 202 ? 159.88100 157.66700 109.59700 1.000 15.91183 156 THR DP1 C 1
ATOM 4871 O O . THR D 4 202 ? 159.83400 156.57600 110.17300 1.000 15.91183 156 THR DP1 O 1
ATOM 4875 N N . ASP D 4 203 ? 161.02700 158.26700 109.28700 1.000 16.22427 157 ASP DP1 N 1
ATOM 4876 C CA . ASP D 4 203 ? 162.33300 157.68600 109.55100 1.000 16.22427 157 ASP DP1 CA 1
ATOM 4877 C C . ASP D 4 203 ? 163.11700 158.59000 110.49100 1.000 16.22427 157 ASP DP1 C 1
ATOM 4878 O O . ASP D 4 203 ? 162.98800 159.81700 110.44800 1.000 16.22427 157 ASP DP1 O 1
ATOM 4883 N N . GLY D 4 204 ? 163.93800 157.97800 111.33800 1.000 12.81031 158 GLY DP1 N 1
ATOM 4884 C CA . GLY D 4 204 ? 164.65000 158.72100 112.35500 1.000 12.81031 158 GLY DP1 CA 1
ATOM 4885 C C . GLY D 4 204 ? 163.75100 159.02700 113.53700 1.000 12.81031 158 GLY DP1 C 1
ATOM 4886 O O . GLY D 4 204 ? 162.67300 158.45100 113.69600 1.000 12.81031 158 GLY DP1 O 1
ATOM 4887 N N . PHE D 4 205 ? 164.20600 159.94800 114.38700 1.000 13.30274 159 PHE DP1 N 1
ATOM 4888 C CA . PHE D 4 205 ? 163.39600 160.33200 115.54700 1.000 13.30274 159 PHE DP1 CA 1
ATOM 4889 C C . PHE D 4 205 ? 162.55100 161.55900 115.21800 1.000 13.30274 159 PHE DP1 C 1
ATOM 4890 O O . PHE D 4 205 ? 161.33900 161.44900 115.01400 1.000 13.30274 159 PHE DP1 O 1
ATOM 4898 N N . MET D 4 206 ? 163.19500 162.72700 115.13600 1.000 21.93827 160 MET DP1 N 1
ATOM 4899 C CA . MET D 4 206 ? 162.64400 163.97200 114.60300 1.000 21.93827 160 MET DP1 CA 1
ATOM 4900 C C . MET D 4 206 ? 161.18400 164.22500 114.97400 1.000 21.93827 160 MET DP1 C 1
ATOM 4901 O O . MET D 4 206 ? 160.46300 164.87200 114.20900 1.000 21.93827 160 MET DP1 O 1
ATOM 4906 N N . LEU D 4 207 ? 160.74000 163.76100 116.14500 1.000 18.36380 161 LEU DP1 N 1
ATOM 4907 C CA . LEU D 4 207 ? 159.31200 163.80400 116.45200 1.000 18.36380 161 LEU DP1 CA 1
ATOM 4908 C C . LEU D 4 207 ? 159.04600 163.70900 117.94900 1.000 18.36380 161 LEU DP1 C 1
ATOM 4909 O O . LEU D 4 207 ? 158.76000 162.61600 118.45500 1.000 18.36380 161 LEU DP1 O 1
ATOM 4914 N N . PRO D 4 208 ? 159.11100 164.81400 118.68900 1.000 16.95368 162 PRO DP1 N 1
ATOM 4915 C CA . PRO D 4 208 ? 158.74400 164.78600 120.11100 1.000 16.95368 162 PRO DP1 CA 1
ATOM 4916 C C . PRO D 4 208 ? 157.26000 164.98500 120.38300 1.000 16.95368 162 PRO DP1 C 1
ATOM 4917 O O . PRO D 4 208 ? 156.84800 164.90600 121.54600 1.000 16.95368 162 PRO DP1 O 1
ATOM 4921 N N . ASP D 4 209 ? 156.45900 165.23100 119.34800 1.000 18.26159 163 ASP DP1 N 1
ATOM 4922 C CA . ASP D 4 209 ? 155.02600 165.43900 119.47500 1.000 18.26159 163 ASP DP1 CA 1
ATOM 4923 C C . ASP D 4 209 ? 154.29300 164.10500 119.59400 1.000 18.26159 163 ASP DP1 C 1
ATOM 4924 O O . ASP D 4 209 ? 154.83400 163.05700 119.23500 1.000 18.26159 163 ASP DP1 O 1
ATOM 4929 N N . PRO D 4 210 ? 153.04900 164.11600 120.11500 1.000 16.71656 164 PRO DP1 N 1
ATOM 4930 C CA . PRO D 4 210 ? 152.16700 162.94500 120.22300 1.000 16.71656 164 PRO DP1 CA 1
ATOM 4931 C C . PRO D 4 210 ? 152.14500 162.03900 118.99200 1.000 16.71656 164 PRO DP1 C 1
ATOM 4932 O O . PRO D 4 210 ? 151.93000 160.83200 119.09900 0.000 16.71656 164 PRO DP1 O 1
#

Secondary structure (P-SEA, 3-state):
cbbbbbcccbbbbccaaaaaaaacccbbbbbbcbbbcccccccccccccccccaaaaaaaaccccbbbbccccccccccccccccccccaaaaaaaaaaaaaaaabbbbbbcccccccbbbbcccccccccccbbbbbcccbbbbaaaaaaaaaaaaaabbbbbbbbbccccbbbbbbbbbbcc/caaaaaaaaaaaaaaccbbbbbbccccccbbbbbcccccccccbbbbbbbbcccccccccccccaaaaaaaaaaacccccbbbbbcccbbbbbbbbbccccccc/ccbbbbcccccccccccccaaaaaaaaaaaaaaaaaccbbbbbbccccccccccccccbbbbcccccccccccccccccbbbbcaaaaaaaaaaccccccccccccccccccccccccccccaaaaaaaaaaaaaccbbbbbbccccccbbbbcccccccccccccccccbbbbbbccccccccaaaaaaaaaaaccbbbbbbbbcccbbbbbbbbcccc/caaaaaaaaaaaaaaaccccccbbbbbbbcccccccccccccccbbbbbbbbbcccccccaaaaaaaaaaaaaaaccccccccbbbbbbcccbbbbbbbbbcccccccc

Sequence (617 aa):
MLVVEVANGRSLVWGAEAVQALRERLGVGGRTVGALPRGPRQNSRLGLPLLLMPEEARLLAEIGAVTLVSAPRPLDWRVQSKDWPHAGRPAHELRYSIYRDLWERGFFLSAAGKFGGDFLVYPGDPLRFFAHYIAQCWAPEDTIPLQDLVAAGRLGTSVRKTLLLCSPQPDGKVVYTSLQWASLPTFRTTYMAYHYFRSKGWVPKVGLKYGTDLLLYRKGPPFYFASYSVIIELVDDHFEGSLRRPLSWKSLAALSRVSVNVSKELMLCYLVQEVILSRWVSSRERSDSQKLPQRSHGPKDFLPDGSAAQAERLRRCREELWQLLAEQRVERLGSLVAAEWRPEEGFVELKSPAGKFWQTMGFSEQGRQRLHPEEALYLLECGSIHLFHQDLPLSIQEAYQLLLTDHTVTFLQYQVFSHLKRLGYVVRRFQPSLEIIFDVYQADAVATFRKNNPGKPYARMCISGFDEPVPDLCSLKRLSYQSGDVPLIFALVDHGDISFYSFRDFTLDATQVYVAFLVYLDLMESKSWHEVNCVGLPELQLICLVGTEIEGEGLQTVVPTPITASLSHNRIREILKASRKLQGDPDLPMSFTLAIVESDSTIVYYKLTDGFMLPDP

Nearest PDB structures (foldseek):
  7zrz-assembly1_BP4  TM=1.010E+00  e=4.981E-22  Homo sapiens
  8hmy-assembly1_A  TM=8.969E-01  e=1.053E-13  Homo sapiens
  8hmz-assembly1_A  TM=8.893E-01  e=1.280E-13  Homo sapiens
  7uxa-assembly1_C  TM=9.030E-01  e=6.533E-13  Homo sapiens
  8iss-assembly1_B  TM=8.806E-01  e=1.525E-12  Homo sapiens

Radius of gyration: 27.95 Å; Cα contacts (8 Å, |Δi|>4): 1078; chains: 4; bounding box: 69×58×85 Å

B-factor: mean 25.35, std 16.39, range [1.16, 83.68]

Solvent-accessible surface area: 32562 Å² total; per-residue (Å²): 185,56,89,3,59,2,18,66,33,43,8,11,4,76,39,36,147,16,9,66,26,8,34,83,172,27,22,5,17,41,96,38,24,2,10,4,38,84,20,26,167,39,42,77,29,43,3,38,0,10,21,6,16,26,6,4,1,34,2,0,12,72,87,61,23,10,62,8,28,34,47,127,225,113,27,71,43,172,87,108,60,161,40,7,48,51,24,69,114,116,65,20,82,40,53,6,26,0,5,88,31,0,60,119,140,57,54,32,18,27,25,2,8,120,36,9,2,25,0,14,2,23,33,15,5,34,17,10,17,100,8,12,13,4,0,34,19,66,35,30,137,60,88,4,34,4,36,38,18,6,3,16,6,94,6,4,49,85,42,150,17,0,10,0,0,0,0,28,51,132,131,73,154,15,35,10,0,0,10,22,125,23,89,82,157,65,163,174,17,63,144,103,5,89,119,83,2,147,84,84,74,42,71,3,108,65,3,11,101,40,1,2,25,18,13,0,63,121,147,72,89,98,137,122,158,13,4,41,1,0,1,3,6,81,41,84,136,82,140,132,18,96,86,96,14,94,35,46,11,59,28,4,8,12,1,16,108,12,4,100,122,38,7,89,77,4,5,11,2,36,86,108,50,22,4,4,2,27,162,22,30,14,72,180,64,93,58,175,143,162,182,56,39,106,141,30,46,40,116,67,30,74,97,64,104,71,79,83,70,36,66,92,88,41,115,88,4,46,93,60,34,33,132,9,16,64,68,162,86,135,94,159,172,80,51,52,22,24,0,51,12,90,72,140,108,25,66,0,13,3,103,45,118,26,42,182,33,52,106,17,7,3,50,75,87,167,71,123,47,31,0,45,12,5,8,0,1,21,4,21,12,29,26,36,6,88,4,51,31,138,139,111,74,31,56,50,35,76,0,16,75,67,2,4,43,119,172,39,13,48,20,63,42,11,20,0,3,7,34,0,25,25,38,34,2,1,2,62,104,27,128,102,150,99,125,14,35,2,19,1,18,30,20,82,37,59,96,108,21,155,59,146,102,59,57,138,12,64,2,27,1,0,12,13,9,18,121,88,121,39,46,66,38,53,42,25,110,125,5,56,179,84,4,53,144,18,73,12,4,2,0,2,8,23,69,14,28,46,35,8,24,26,32,137,80,160,31,124,141,75,80,36,94,128,8,11,110,28,0,77,70,33,1,85,129,72,67,82,34,99,100,12,82,96,58,56,29,124,137,40,153,16,39,7,5,28,1,24,59,113,122,66,107,47,100,48,16,4,2,2,11,33,35,125,42,54,14,23,1,48,77,2,33,86,8,0,127,14,6,120,139,64,102,57,72,101,118,136,66,28,35,2,6,10,0,6,9,38,116,80,65,49,29,12,14,15,55,4,16,40,25,34,148,25,40,61,44